Protein AF-D8SUS9-F1 (afdb_monomer)

Mean predicted aligned error: 13.36 Å

InterPro domains:
  IPR026960 Reverse transcriptase zinc-binding domain [PF13966] (367-435)

Secondary structure (DSSP, 8-state):
-HHHHHHHHHT--S--SS---SS-HHHHSS-GGGTS--PPPHHHHHHHHHHHHHHHHHSS---HHHHHHHHHHTT-EEPPPTTT--PPPP-GGGGG-SS-EE-S-TTSHHHHHHHHHHHHHTTEEEPPP-SHHHHHTSBSTT-TTSEETTEETT-SS-HHHHHHHHHHHHTT--BHHHHHHH--TT-HHHHHHHHHHHH-----HHHHHHHHHHHHHHHHHHHTT---------SEEEETTEEEEESSTT--SEEEEEE-GGGEEEE----TTPPPPP-TT-EEEEEEEEETTEEEESPPP-TT--TTEEEEEEEETTT-SS-GGGEEE-SSS-EEGGG--HHHHHHHHS-----HHHHHHHHTT--HHHHHHHHHHHHHSSS-HHHHHHHHHHHHT-S--TTTTT-S--B-TTTSSB--HHIIIIISHHHHHHHHHHHHHHHTT-SS--EEEHHHHHH-GGGTT----S--EEEEEETTEEEEEEE-S----B-TTS-HHHHHHHHHHHHHHHHHHHHHHHHH-----HHHHHHHHHHHHHHHHHHHHHHHHTT--TTHHHHHHHHHHHHHHHHHHHHHHHHGGGGS-S-------TTSSSSS---

Radius of gyration: 35.27 Å; Cα contacts (8 Å, |Δi|>4): 831; chains: 1; bounding box: 76×63×100 Å

Solvent-accessible surface area (backbone atoms only — not comparable to full-atom values): 35026 Å² total; per-residue (Å²): 108,76,63,57,51,58,27,55,79,74,71,71,48,98,77,80,94,82,78,78,71,72,63,58,66,79,33,41,40,26,47,45,85,49,56,21,74,50,43,82,51,64,67,46,47,50,52,17,52,56,48,46,50,60,54,54,47,73,40,78,61,81,53,66,70,36,56,53,50,49,62,60,56,33,57,30,35,60,52,69,52,81,86,65,79,54,76,68,68,77,39,69,35,49,82,74,42,88,64,65,72,41,57,94,56,56,89,41,72,68,25,51,50,47,54,52,46,57,62,54,54,72,43,44,43,76,60,77,63,61,39,68,74,53,44,35,64,35,54,42,64,54,21,84,71,28,34,35,96,91,23,24,39,57,62,57,86,43,56,54,42,29,47,48,48,44,58,44,41,63,64,64,59,52,29,34,46,59,46,59,73,58,54,54,77,93,38,55,68,63,30,41,52,48,36,34,72,77,55,69,40,88,67,57,67,72,43,47,48,55,34,40,54,41,47,50,48,11,50,54,71,41,65,80,69,53,58,91,51,78,76,82,69,73,46,32,31,39,39,99,77,30,36,38,38,38,82,46,96,84,49,82,53,65,48,50,23,39,63,45,81,66,25,29,41,40,80,49,86,72,62,98,81,66,77,80,79,78,66,82,84,48,42,49,41,50,37,37,33,54,56,99,80,43,30,44,73,63,64,85,87,53,93,93,64,65,74,54,31,26,39,42,88,73,44,46,58,88,70,46,70,65,67,64,89,38,34,30,40,68,62,101,57,87,38,53,56,62,50,66,38,56,72,54,36,31,61,68,72,49,78,94,69,77,27,68,39,46,52,44,38,50,76,52,70,44,52,71,75,51,48,48,50,44,36,45,42,59,75,70,46,81,63,53,72,67,48,32,54,49,49,57,29,54,60,56,72,39,50,88,22,39,53,74,66,66,46,90,70,31,57,28,98,86,75,60,50,70,23,36,60,63,30,58,58,49,69,33,69,71,28,36,51,28,50,44,58,55,51,48,67,57,39,81,77,30,96,44,73,36,28,50,34,64,63,32,53,66,60,27,74,90,55,32,86,60,65,99,61,87,80,46,64,27,41,35,55,51,101,87,57,80,66,46,75,44,79,47,92,70,68,69,52,32,55,67,80,56,59,68,71,54,54,56,49,47,34,51,42,44,44,50,44,44,50,48,44,54,48,35,31,74,78,66,71,42,83,69,56,45,69,65,45,39,54,51,35,51,56,48,48,37,50,43,32,49,56,47,25,58,52,30,61,74,59,76,43,99,67,21,65,66,51,22,52,56,36,42,53,52,24,51,53,49,47,55,53,57,54,52,58,59,60,58,56,77,77,61,72,99,75,86,92,79,87,85,85,82,85,76,88,80,88,80,80,94,124

Organism: Selaginella moellendorffii (NCBI:txid88036)

Foldseek 3Di:
DVQVCCCPVPPVHDDDDADDDLFDPLQQCDDLLQLHVNDPDPVLLVLLVLLVLVLVLQDFDDPPVSVVLLVQVLQKFADDDPLQRDTADRFSCNLLFPGHIDHPDLVDSSNVNSVSSVLQSVQKDFADDQAPVSQQLAFQASHQLQDFPNGGQLGPPDNLRVVVVRLCRVQPRTGNNSCVVLQDQPPLVSSQVSCCVPRVGHRDSVSSNVNSVSRVVRVVSNVVPHDNPPDPPQQWWDDPQKIKGQQDPVSPDIWIFHQDPRQWTHGDPDDPDDDDPDCVPIFHFKKWADDPQFIDISDDDDPPRRPRIGTRVPDTPSRDSDDQQRMFGNDPDTHGSRRRDSVVSSVSSDDPDRRLLVVLCVVLVNDPVLSSVQSCCLVVNLDDPVLSVVLSSLSSQSPDQCVNSVPPDQAQPQPGDGTGLCCLCPVPPQNPLLVQVQVVLVVVPAPDKFKDWPCCLNRNLSSQPDDQDQFTFMWIDDPPDRIDGDRDRDRGGDPPPDPSSLSSLLSSLSSVLSVVQSVCCVPVVDHDHSVRSNVSSLVVSLVSLVVVLVVLVVPPDPCSVVVSVVSVVSNVVSVVSVVVVVVVVVVDDDDDDDDDPPPPDPPPDPD

Structure (mmCIF, N/CA/C/O backbone):
data_AF-D8SUS9-F1
#
_entry.id   AF-D8SUS9-F1
#
loop_
_atom_site.group_PDB
_atom_site.id
_atom_site.type_symbol
_atom_site.label_atom_id
_atom_site.label_alt_id
_atom_site.label_comp_id
_atom_site.label_asym_id
_atom_site.label_entity_id
_atom_site.label_seq_id
_atom_site.pdbx_PDB_ins_code
_atom_site.Cartn_x
_atom_site.Cartn_y
_atom_site.Cartn_z
_atom_site.occupancy
_atom_site.B_iso_or_equiv
_atom_site.auth_seq_id
_atom_site.auth_comp_id
_atom_site.auth_asym_id
_atom_site.auth_atom_id
_atom_site.pdbx_PDB_model_num
ATOM 1 N N . MET A 1 1 ? -21.198 3.257 -7.161 1.00 40.84 1 MET A N 1
ATOM 2 C CA . MET A 1 1 ? -20.565 2.335 -6.184 1.00 40.84 1 MET A CA 1
ATOM 3 C C . MET A 1 1 ? -20.858 2.708 -4.723 1.00 40.84 1 MET A C 1
ATOM 5 O O . MET A 1 1 ? -21.383 1.869 -4.008 1.00 40.84 1 MET A O 1
ATOM 9 N N . ASN A 1 2 ? -20.642 3.958 -4.281 1.00 49.94 2 ASN A N 1
ATOM 10 C CA . ASN A 1 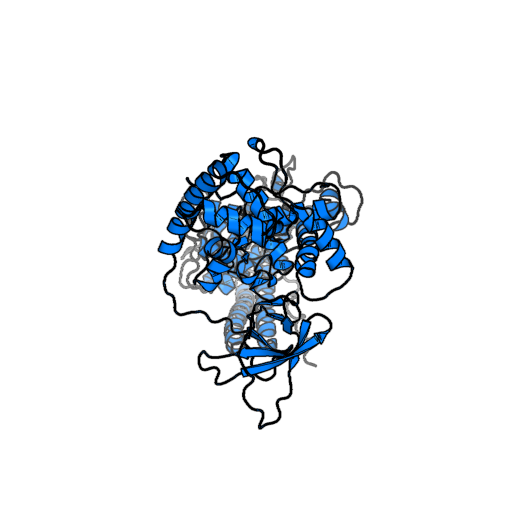2 ? -20.874 4.377 -2.880 1.00 49.94 2 ASN A CA 1
ATOM 11 C C . ASN A 1 2 ? -22.318 4.221 -2.354 1.00 49.94 2 ASN A C 1
ATOM 13 O O . ASN A 1 2 ? -22.502 3.887 -1.184 1.00 49.94 2 ASN A O 1
ATOM 17 N N . LYS A 1 3 ? -23.342 4.429 -3.198 1.00 43.16 3 LYS A N 1
ATOM 18 C CA . LYS A 1 3 ? -24.752 4.219 -2.816 1.00 43.16 3 LYS A CA 1
ATOM 19 C C . LYS A 1 3 ? -25.026 2.730 -2.570 1.00 43.16 3 LYS A C 1
ATOM 21 O O . LYS A 1 3 ? -25.384 2.365 -1.463 1.00 43.16 3 LYS A O 1
ATOM 26 N N . LEU A 1 4 ? -24.689 1.874 -3.539 1.00 42.44 4 LEU A N 1
ATOM 27 C CA . LEU A 1 4 ? -24.819 0.412 -3.451 1.00 42.44 4 LEU A CA 1
ATOM 28 C C . LEU A 1 4 ? -24.069 -0.209 -2.258 1.00 42.44 4 LEU A C 1
ATOM 30 O O . LEU A 1 4 ? -24.605 -1.098 -1.613 1.00 42.44 4 LEU A O 1
ATOM 34 N N . ILE A 1 5 ? -22.873 0.277 -1.905 1.00 50.22 5 ILE A N 1
ATOM 35 C CA . ILE A 1 5 ? -22.135 -0.215 -0.724 1.00 50.22 5 ILE A CA 1
ATOM 36 C C . ILE A 1 5 ? -22.882 0.116 0.582 1.00 50.22 5 ILE A C 1
ATOM 38 O O . ILE A 1 5 ? -22.958 -0.727 1.476 1.00 50.22 5 ILE A O 1
ATOM 42 N N . ARG A 1 6 ? -23.479 1.313 0.694 1.00 47.28 6 ARG A N 1
ATOM 43 C CA . ARG A 1 6 ? -24.324 1.691 1.845 1.00 47.28 6 ARG A CA 1
ATOM 44 C C . ARG A 1 6 ? -25.618 0.873 1.901 1.00 47.28 6 ARG A C 1
ATOM 46 O O . ARG A 1 6 ? -26.014 0.439 2.976 1.00 47.28 6 ARG A O 1
ATOM 53 N N . THR A 1 7 ? -26.231 0.659 0.744 1.00 40.94 7 THR A N 1
ATOM 54 C CA . THR A 1 7 ? -27.473 -0.093 0.515 1.00 40.94 7 THR A CA 1
ATOM 55 C C . THR A 1 7 ? -27.321 -1.583 0.859 1.00 40.94 7 THR A C 1
ATOM 57 O O . THR A 1 7 ? -28.128 -2.135 1.605 1.00 40.94 7 THR A O 1
ATOM 60 N N . TYR A 1 8 ? -26.263 -2.234 0.367 1.00 38.28 8 TYR A N 1
ATOM 61 C CA . TYR A 1 8 ? -26.142 -3.695 0.383 1.00 38.28 8 TYR A CA 1
ATOM 62 C C . TYR A 1 8 ? -25.445 -4.236 1.636 1.00 38.28 8 TYR A C 1
ATOM 64 O O . TYR A 1 8 ? -25.906 -5.209 2.218 1.00 38.28 8 TYR A O 1
ATOM 72 N N . VAL A 1 9 ? -24.361 -3.595 2.097 1.00 43.59 9 VAL A N 1
ATOM 73 C CA . VAL A 1 9 ? -23.541 -4.144 3.199 1.00 43.59 9 VAL A CA 1
ATOM 74 C C . VAL A 1 9 ? -24.195 -3.943 4.569 1.00 43.59 9 VAL A C 1
ATOM 76 O O . VAL A 1 9 ? -23.934 -4.713 5.487 1.00 43.59 9 VAL A O 1
ATOM 79 N N . TRP A 1 10 ? -25.044 -2.921 4.722 1.00 49.22 10 TRP A N 1
ATOM 80 C CA . TRP A 1 10 ? -25.545 -2.523 6.041 1.00 49.22 10 TRP A CA 1
ATOM 81 C C . TRP A 1 10 ? -27.036 -2.785 6.282 1.00 49.22 10 TRP A C 1
ATOM 83 O O . TRP A 1 10 ? -27.415 -2.846 7.450 1.00 49.22 10 TRP A O 1
ATOM 93 N N . LYS A 1 11 ? -27.881 -2.925 5.245 1.00 42.00 11 LYS A N 1
ATOM 94 C CA . LYS A 1 11 ? -29.342 -3.098 5.429 1.00 42.00 11 LYS A CA 1
ATOM 95 C C . LYS A 1 11 ? -30.084 -3.971 4.403 1.00 42.00 11 LYS A C 1
ATOM 97 O O . LYS A 1 11 ? -31.235 -4.294 4.664 1.00 42.00 11 LYS A O 1
ATOM 102 N N . GLY A 1 12 ? -29.482 -4.351 3.271 1.00 37.34 12 GLY A N 1
ATOM 103 C CA . GLY A 1 12 ? -30.125 -5.250 2.299 1.00 37.34 12 GLY A CA 1
ATOM 104 C C . GLY A 1 12 ? -31.371 -4.685 1.592 1.00 37.34 12 GLY A C 1
ATOM 105 O O . GLY A 1 12 ? -32.256 -5.454 1.243 1.00 37.34 12 GLY A O 1
ATOM 106 N N . GLN A 1 13 ? -31.477 -3.365 1.379 1.00 40.34 13 GLN A N 1
ATOM 107 C CA . GLN A 1 13 ? -32.640 -2.736 0.717 1.00 40.34 13 GLN A CA 1
ATOM 108 C C . GLN A 1 13 ? -32.230 -1.666 -0.298 1.00 40.34 13 GLN A C 1
ATOM 110 O O . GLN A 1 13 ? -31.348 -0.869 0.005 1.00 40.34 13 GLN A O 1
ATOM 115 N N . ALA A 1 14 ? -32.904 -1.614 -1.459 1.00 42.34 14 ALA A N 1
ATOM 116 C CA . ALA A 1 14 ? -32.499 -0.899 -2.682 1.00 42.34 14 ALA A CA 1
ATOM 117 C C . ALA A 1 14 ? -32.444 0.647 -2.606 1.00 42.34 14 ALA A C 1
ATOM 119 O O . ALA A 1 14 ? -31.658 1.266 -3.328 1.00 42.34 14 ALA A O 1
ATOM 120 N N . THR A 1 15 ? -33.190 1.299 -1.711 1.00 43.69 15 THR A N 1
ATOM 121 C CA . THR A 1 15 ? -33.212 2.769 -1.582 1.00 43.69 15 THR A CA 1
ATOM 122 C C . THR A 1 15 ? -33.258 3.208 -0.123 1.00 43.69 15 THR A C 1
ATOM 124 O O . THR A 1 15 ? -34.100 2.752 0.640 1.00 43.69 15 THR A O 1
ATOM 127 N N . VAL A 1 16 ? -32.370 4.132 0.264 1.00 47.91 16 VAL A N 1
ATOM 128 C CA . VAL A 1 16 ? -32.343 4.739 1.604 1.00 47.91 16 VAL A CA 1
ATOM 129 C C . VAL A 1 16 ? -32.309 6.256 1.446 1.00 47.91 16 VAL A C 1
ATOM 131 O O . VAL A 1 16 ? -31.359 6.786 0.870 1.00 47.91 16 VAL A O 1
ATOM 134 N N . SER A 1 17 ? -33.325 6.951 1.960 1.00 45.03 17 SER A N 1
ATOM 135 C CA . SER A 1 17 ? -33.430 8.416 1.887 1.00 45.03 17 SER A CA 1
ATOM 136 C C . SER A 1 17 ? -32.969 9.144 3.155 1.00 45.03 17 SER A C 1
ATOM 138 O O . SER A 1 17 ? -32.798 10.355 3.102 1.00 45.03 17 SER A O 1
ATOM 140 N N . ARG A 1 18 ? -32.740 8.462 4.293 1.00 44.44 18 ARG A N 1
ATOM 141 C CA . ARG A 1 18 ? -32.482 9.148 5.587 1.00 44.44 18 ARG A CA 1
ATOM 142 C C . ARG A 1 18 ? -31.502 8.455 6.552 1.00 44.44 18 ARG A C 1
ATOM 144 O O . ARG A 1 18 ? -31.424 8.805 7.722 1.00 44.44 18 ARG A O 1
ATOM 151 N N . GLY A 1 19 ? -30.723 7.476 6.089 1.00 47.69 19 GLY A N 1
ATOM 152 C CA . GLY A 1 19 ? -29.715 6.785 6.907 1.00 47.69 19 GLY A CA 1
ATOM 153 C C . GLY A 1 19 ? -28.302 7.311 6.655 1.00 47.69 19 GLY A C 1
ATOM 154 O O . GLY A 1 19 ? -27.615 6.813 5.763 1.00 47.69 19 GLY A O 1
ATOM 155 N N . GLY A 1 20 ? -27.851 8.304 7.423 1.00 56.09 20 GLY A N 1
ATOM 156 C CA . GLY A 1 20 ? -26.461 8.766 7.384 1.00 56.09 20 GLY A CA 1
ATOM 157 C C . GLY A 1 20 ? -25.499 7.699 7.921 1.00 56.09 20 GLY A C 1
ATOM 158 O O . GLY A 1 20 ? -25.73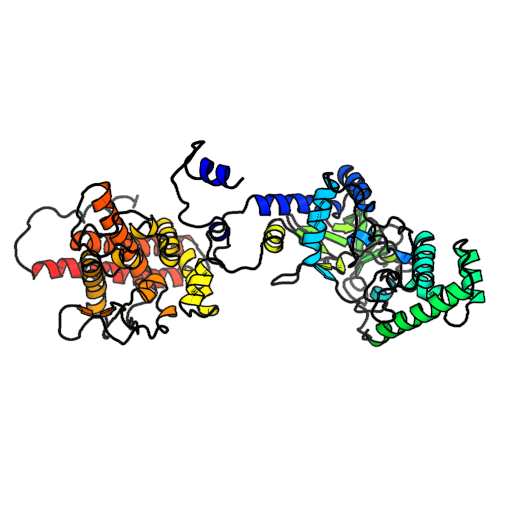7 7.099 8.969 1.00 56.09 20 GLY A O 1
ATOM 159 N N . ALA A 1 21 ? -24.394 7.440 7.218 1.00 62.12 21 ALA A N 1
ATOM 160 C CA . ALA A 1 21 ? -23.326 6.606 7.766 1.00 62.12 21 ALA A CA 1
ATOM 161 C C . ALA A 1 21 ? -22.665 7.346 8.942 1.00 62.12 21 ALA A C 1
ATOM 163 O O . ALA A 1 21 ? -22.224 8.479 8.764 1.00 62.12 21 ALA A O 1
ATOM 164 N N . LYS A 1 22 ? -22.552 6.701 10.115 1.00 72.06 22 LYS A N 1
ATOM 165 C CA . LYS A 1 22 ? -21.930 7.306 11.314 1.00 72.06 22 LYS A CA 1
ATOM 166 C C . LYS A 1 22 ? -20.508 7.803 11.049 1.00 72.06 22 LYS A C 1
ATOM 168 O O . LYS A 1 22 ? -20.070 8.789 11.625 1.00 72.06 22 LYS A O 1
ATOM 173 N N . VAL A 1 23 ? -19.783 7.102 10.181 1.00 77.44 23 VAL A N 1
ATOM 174 C CA . VAL A 1 23 ? -18.399 7.406 9.824 1.00 77.44 23 VAL A CA 1
ATOM 175 C C . VAL A 1 23 ? -18.234 7.295 8.308 1.00 77.44 23 VAL A C 1
ATOM 177 O O . VAL A 1 23 ? -18.836 6.432 7.666 1.00 77.44 23 VAL A O 1
ATOM 180 N N . GLY A 1 24 ? -17.416 8.175 7.729 1.00 78.94 24 GLY A N 1
ATOM 181 C CA . GLY A 1 24 ? -17.081 8.141 6.307 1.00 78.94 24 GLY A CA 1
ATOM 182 C C . GLY A 1 24 ? -16.320 6.872 5.912 1.00 78.94 24 GLY A C 1
ATOM 183 O O . GLY A 1 24 ? -15.490 6.362 6.668 1.00 78.94 24 GLY A O 1
ATOM 184 N N . TRP A 1 25 ? -16.567 6.387 4.692 1.00 80.94 25 TRP A N 1
ATOM 185 C CA . TRP A 1 25 ? -15.945 5.172 4.150 1.00 80.94 25 TRP A CA 1
ATOM 186 C C . TRP A 1 25 ? -14.408 5.221 4.195 1.00 80.94 25 TRP A C 1
ATOM 188 O O . TRP A 1 25 ? -13.771 4.260 4.619 1.00 80.94 25 TRP A O 1
ATOM 198 N N . SER A 1 26 ? -13.824 6.389 3.911 1.00 79.06 26 SER A N 1
ATOM 199 C CA . SER A 1 26 ? -12.378 6.647 3.979 1.00 79.06 26 SER A CA 1
ATOM 200 C C . SER A 1 26 ? -11.757 6.468 5.368 1.00 79.06 26 SER A C 1
ATOM 202 O O . SER A 1 26 ? -10.549 6.289 5.468 1.00 79.06 26 SER A O 1
ATOM 204 N N . SER A 1 27 ? -12.544 6.529 6.447 1.00 82.62 27 SER A N 1
ATOM 205 C CA . SER A 1 27 ? -12.062 6.247 7.808 1.00 82.62 27 SER A CA 1
ATOM 206 C C . SER A 1 27 ? -12.236 4.772 8.169 1.00 82.62 27 SER A C 1
ATOM 208 O O . SER A 1 27 ? -11.402 4.200 8.863 1.00 82.62 27 SER A O 1
ATOM 210 N N . VAL A 1 28 ? -13.276 4.118 7.649 1.00 85.81 28 VAL A N 1
ATOM 211 C CA . VAL A 1 28 ? -13.540 2.688 7.869 1.00 85.81 28 VAL A CA 1
ATOM 212 C C . VAL A 1 28 ? -12.475 1.812 7.199 1.00 85.81 28 VAL A C 1
ATOM 214 O O . VAL A 1 28 ? -12.010 0.833 7.795 1.00 85.81 28 VAL A O 1
ATOM 217 N N . THR A 1 29 ? -12.046 2.180 5.990 1.00 87.38 29 THR A N 1
ATOM 218 C CA . THR A 1 29 ? -11.088 1.398 5.193 1.00 87.38 29 THR A CA 1
ATOM 219 C C . THR A 1 29 ? -9.626 1.565 5.619 1.00 87.38 29 THR A C 1
ATOM 221 O O . THR A 1 29 ? -8.738 0.826 5.170 1.00 87.38 29 THR A O 1
ATOM 224 N N . ARG A 1 30 ? -9.348 2.513 6.521 1.00 87.56 30 ARG A N 1
ATOM 225 C CA . ARG A 1 30 ? -8.023 2.737 7.117 1.00 87.56 30 ARG A CA 1
ATOM 226 C C . ARG A 1 30 ? -7.564 1.526 7.906 1.00 87.56 30 ARG A C 1
ATOM 228 O O . ARG A 1 30 ? -8.373 0.817 8.506 1.00 87.56 30 ARG A O 1
ATOM 235 N N . ALA A 1 31 ? -6.253 1.308 7.949 1.00 88.00 31 ALA A N 1
ATOM 236 C CA . ALA A 1 31 ? -5.703 0.287 8.826 1.00 88.00 31 ALA A CA 1
ATOM 237 C C . ALA A 1 31 ? -5.994 0.634 10.295 1.00 88.00 31 ALA A C 1
ATOM 239 O O . ALA A 1 31 ? -6.115 1.800 10.670 1.00 88.00 31 ALA A O 1
ATOM 240 N N . LYS A 1 32 ? -6.034 -0.382 11.159 1.00 90.81 32 LYS A N 1
ATOM 241 C CA . LYS A 1 32 ? -6.224 -0.198 12.608 1.00 90.81 32 LYS A CA 1
ATOM 242 C C . LYS A 1 32 ? -5.164 0.711 13.244 1.00 90.81 32 LYS A C 1
ATOM 244 O O . LYS A 1 32 ? -5.486 1.526 14.098 1.00 90.81 32 LYS A O 1
ATOM 249 N N . GLN A 1 33 ? -3.924 0.624 12.758 1.00 88.56 33 GLN A N 1
ATOM 250 C CA . GLN A 1 33 ? -2.791 1.476 13.162 1.00 88.56 33 GLN A CA 1
ATOM 251 C C . GLN A 1 33 ? -2.902 2.933 12.676 1.00 88.56 33 GLN A C 1
ATOM 253 O O . GLN A 1 33 ? -2.145 3.791 13.110 1.00 88.56 33 GLN A O 1
ATOM 258 N N . GLU A 1 34 ? -3.832 3.208 11.763 1.00 87.88 34 GLU A N 1
ATOM 259 C CA . GLU A 1 34 ? -4.126 4.542 11.229 1.00 87.88 34 GLU A CA 1
ATOM 260 C C . GLU A 1 34 ? -5.500 5.040 11.705 1.00 87.88 34 GLU A C 1
ATOM 262 O O . GLU A 1 34 ? -6.010 6.032 11.193 1.00 87.88 34 GLU A O 1
ATOM 267 N N . GLY A 1 35 ? -6.142 4.341 12.648 1.00 88.94 35 GLY A N 1
ATOM 268 C CA . GLY A 1 35 ? -7.427 4.741 13.218 1.00 88.94 35 GLY A CA 1
ATOM 269 C C . GLY A 1 35 ? -8.679 4.254 12.490 1.00 88.94 35 GLY A C 1
ATOM 270 O O . GLY A 1 35 ? -9.760 4.759 12.779 1.00 88.94 35 GLY A O 1
ATOM 271 N N . GLY A 1 36 ? -8.577 3.277 11.583 1.00 90.38 36 GLY A N 1
ATOM 272 C CA . GLY A 1 36 ? -9.743 2.634 10.956 1.00 90.38 36 GLY A CA 1
ATOM 273 C C . GLY A 1 36 ? -10.050 1.228 11.438 1.00 90.38 36 GLY A C 1
ATOM 274 O O . GLY A 1 36 ? -9.443 0.721 12.375 1.00 90.38 36 GLY A O 1
ATOM 275 N N . ILE A 1 37 ? -10.973 0.564 10.741 1.00 88.94 37 ILE A N 1
ATOM 276 C CA . ILE A 1 37 ? -11.427 -0.803 11.058 1.00 88.94 37 ILE A CA 1
ATOM 277 C C . ILE A 1 37 ? -10.683 -1.855 10.223 1.00 88.94 37 ILE A C 1
ATOM 279 O O . ILE A 1 37 ? -10.716 -3.043 10.548 1.00 88.94 37 ILE A O 1
ATOM 283 N N . ASN A 1 38 ? -9.928 -1.420 9.209 1.00 88.50 38 ASN A N 1
ATOM 284 C CA . ASN A 1 38 ? -9.211 -2.258 8.251 1.00 88.50 38 ASN A CA 1
ATOM 285 C C . ASN A 1 38 ? -10.149 -3.049 7.324 1.00 88.50 38 ASN A C 1
ATOM 287 O O . ASN A 1 38 ? -9.845 -4.183 6.952 1.00 88.50 38 ASN A O 1
ATOM 291 N N . ILE A 1 39 ? -11.283 -2.446 6.949 1.00 88.94 39 ILE A N 1
ATOM 292 C CA . ILE A 1 39 ? -12.116 -2.959 5.853 1.00 88.94 39 ILE A CA 1
ATOM 293 C C . ILE A 1 39 ? -11.405 -2.671 4.529 1.00 88.94 39 ILE A C 1
ATOM 295 O O . ILE A 1 39 ? -10.817 -1.609 4.337 1.00 88.94 39 ILE A O 1
ATOM 299 N N . ILE A 1 40 ? -11.415 -3.636 3.617 1.00 88.19 40 ILE A N 1
ATOM 300 C CA . ILE A 1 40 ? -10.786 -3.462 2.311 1.00 88.19 40 ILE A CA 1
ATOM 301 C C . ILE A 1 40 ? -11.658 -2.529 1.468 1.00 88.19 40 ILE A C 1
ATOM 303 O O . ILE A 1 40 ? -12.836 -2.805 1.255 1.00 88.19 40 ILE A O 1
ATOM 307 N N . ASP A 1 41 ? -11.066 -1.440 0.980 1.00 88.69 41 ASP A N 1
ATOM 308 C CA . ASP A 1 41 ? -11.699 -0.615 -0.040 1.00 88.69 41 ASP A CA 1
ATOM 309 C C . ASP A 1 41 ? -11.756 -1.395 -1.362 1.00 88.69 41 ASP A C 1
ATOM 311 O O . ASP A 1 41 ? -10.738 -1.911 -1.834 1.00 88.69 41 ASP A O 1
ATOM 315 N N . ILE A 1 42 ? -12.955 -1.521 -1.933 1.00 88.62 42 ILE A N 1
ATOM 316 C CA . ILE A 1 42 ? -13.185 -2.342 -3.126 1.00 88.62 42 ILE A CA 1
ATOM 317 C C . ILE A 1 42 ? -12.508 -1.719 -4.350 1.00 88.62 42 ILE A C 1
ATOM 319 O O . ILE A 1 42 ? -11.942 -2.448 -5.159 1.00 88.62 42 ILE A O 1
ATOM 323 N N . GLU A 1 43 ? -12.511 -0.392 -4.482 1.00 88.62 43 GLU A N 1
ATOM 324 C CA . GLU A 1 43 ? -11.890 0.284 -5.620 1.00 88.62 43 GLU A CA 1
ATOM 325 C C . GLU A 1 43 ? -10.365 0.133 -5.572 1.00 88.62 43 GLU A C 1
ATOM 327 O O . GLU A 1 43 ? -9.749 -0.270 -6.563 1.00 88.62 43 GLU A O 1
ATOM 332 N N . GLU A 1 44 ? -9.752 0.366 -4.407 1.00 91.06 44 GLU A N 1
ATOM 333 C CA . GLU A 1 44 ? -8.317 0.135 -4.204 1.00 91.06 44 GLU A CA 1
ATOM 334 C C . GLU A 1 44 ? -7.951 -1.336 -4.443 1.00 91.06 44 GLU A C 1
ATOM 336 O O . GLU A 1 44 ? -6.917 -1.633 -5.044 1.00 91.06 44 GLU A O 1
ATOM 341 N N . GLN A 1 45 ? -8.795 -2.271 -3.995 1.00 92.31 45 GLN A N 1
ATOM 342 C CA . GLN A 1 45 ? -8.606 -3.703 -4.217 1.00 92.31 45 GLN A CA 1
ATOM 343 C C . GLN A 1 45 ? -8.669 -4.059 -5.703 1.00 92.31 45 GLN A C 1
ATOM 345 O O . GLN A 1 45 ? -7.798 -4.783 -6.184 1.00 92.31 45 GLN A O 1
ATOM 350 N N . CYS A 1 46 ? -9.662 -3.552 -6.434 1.00 92.12 46 CYS A N 1
ATOM 351 C CA . CYS A 1 46 ? -9.800 -3.769 -7.870 1.00 92.12 46 CYS A CA 1
ATOM 352 C C . CYS A 1 46 ? -8.601 -3.201 -8.631 1.00 92.12 46 CYS A C 1
ATOM 354 O O . CYS A 1 46 ? -8.018 -3.912 -9.444 1.00 92.12 46 CYS A O 1
ATOM 356 N N . LYS A 1 47 ? -8.169 -1.970 -8.326 1.00 93.06 47 LYS A N 1
ATOM 357 C CA . LYS A 1 47 ? -6.959 -1.378 -8.916 1.00 93.06 47 LYS A CA 1
ATOM 358 C C . LYS A 1 47 ? -5.718 -2.221 -8.599 1.00 93.06 47 LYS A C 1
ATOM 360 O O . LYS A 1 47 ? -4.990 -2.601 -9.508 1.00 93.06 47 LYS A O 1
ATOM 365 N N . ALA A 1 48 ? -5.506 -2.619 -7.345 1.00 93.88 48 ALA A N 1
ATOM 366 C CA . ALA A 1 48 ? -4.362 -3.455 -6.972 1.00 93.88 48 ALA A CA 1
ATOM 367 C C . ALA A 1 48 ? -4.371 -4.838 -7.660 1.00 93.88 48 ALA A C 1
ATOM 369 O O . ALA A 1 48 ? -3.321 -5.367 -8.024 1.00 93.88 48 ALA A O 1
ATOM 370 N N . LEU A 1 49 ? -5.548 -5.438 -7.864 1.00 93.25 49 LEU A N 1
ATOM 371 C CA . LEU A 1 49 ? -5.695 -6.691 -8.612 1.00 93.25 49 LEU A CA 1
ATOM 372 C C . LEU A 1 49 ? -5.464 -6.505 -10.115 1.00 93.25 49 LEU A C 1
ATOM 374 O O . LEU A 1 49 ? -4.793 -7.335 -10.723 1.00 93.25 49 LEU A O 1
ATOM 378 N N . LEU A 1 50 ? -5.963 -5.417 -10.704 1.00 92.50 50 LEU A N 1
ATOM 379 C CA . LEU A 1 50 ? -5.700 -5.071 -12.101 1.00 92.50 50 LEU A CA 1
ATOM 380 C C . LEU A 1 50 ? -4.203 -4.873 -12.333 1.00 92.50 50 LEU A C 1
ATOM 382 O O . LEU A 1 50 ? -3.646 -5.444 -13.265 1.00 92.50 50 LEU A O 1
ATOM 386 N N . PHE A 1 51 ? -3.519 -4.150 -11.446 1.00 93.19 51 PHE A N 1
ATOM 387 C CA . PHE A 1 51 ? -2.073 -3.997 -11.551 1.00 93.19 51 PHE A CA 1
ATOM 388 C C . PHE A 1 51 ? -1.318 -5.313 -11.347 1.00 93.19 51 PHE A C 1
ATOM 390 O O . PHE A 1 51 ? -0.292 -5.544 -11.984 1.00 93.19 51 PHE A O 1
ATOM 397 N N . LYS A 1 52 ? -1.844 -6.238 -10.535 1.00 92.06 52 LYS A N 1
ATOM 398 C CA . LYS A 1 52 ? -1.268 -7.584 -10.414 1.00 92.06 52 LYS A CA 1
ATOM 399 C C . LYS A 1 52 ? -1.194 -8.310 -11.765 1.00 92.06 52 LYS A C 1
ATOM 401 O O . LYS A 1 52 ? -0.327 -9.161 -11.930 1.00 92.06 52 LYS A O 1
ATOM 406 N N . ILE A 1 53 ? -2.045 -7.971 -12.739 1.00 91.50 53 ILE A N 1
ATOM 407 C CA . ILE A 1 53 ? -1.940 -8.480 -14.116 1.00 91.50 53 ILE A CA 1
ATOM 408 C C . ILE A 1 53 ? -0.680 -7.929 -14.799 1.00 91.50 53 ILE A C 1
ATOM 410 O O . ILE A 1 53 ? 0.066 -8.710 -15.383 1.00 91.50 53 ILE A O 1
ATOM 414 N N . PHE A 1 54 ? -0.393 -6.627 -14.670 1.00 91.31 54 PHE A N 1
ATOM 415 C CA . PHE A 1 54 ? 0.845 -6.011 -15.178 1.00 91.31 54 PHE A CA 1
ATOM 416 C C . PHE A 1 54 ? 2.096 -6.605 -14.513 1.00 91.31 54 PHE A C 1
ATOM 418 O O . PHE A 1 54 ? 3.069 -6.937 -15.187 1.00 91.31 54 PHE A O 1
ATOM 425 N N . HIS A 1 55 ? 2.067 -6.806 -13.193 1.00 90.38 55 HIS A N 1
ATOM 426 C CA . HIS A 1 55 ? 3.156 -7.478 -12.475 1.00 90.38 55 HIS A CA 1
ATOM 427 C C . HIS A 1 55 ? 3.350 -8.918 -12.971 1.00 90.38 55 HIS A C 1
ATOM 429 O O . HIS A 1 55 ? 4.446 -9.287 -13.387 1.00 90.38 55 HIS A O 1
ATOM 435 N N . ARG A 1 56 ? 2.277 -9.717 -13.047 1.00 90.00 56 ARG A N 1
ATOM 436 C CA . ARG A 1 56 ? 2.333 -11.106 -13.538 1.00 90.00 56 ARG A CA 1
ATOM 437 C C . ARG A 1 56 ? 2.751 -11.216 -14.997 1.00 90.00 56 ARG A C 1
ATOM 439 O O . ARG A 1 56 ? 3.355 -12.218 -15.366 1.00 90.00 56 ARG A O 1
ATOM 446 N N . MET A 1 57 ? 2.440 -10.218 -15.817 1.00 90.81 57 MET A N 1
ATOM 447 C CA . MET A 1 57 ? 2.935 -10.133 -17.185 1.00 90.81 57 MET A CA 1
ATOM 448 C C . MET A 1 57 ? 4.464 -10.074 -17.213 1.00 90.81 57 MET A C 1
ATOM 450 O O . MET A 1 57 ? 5.063 -10.662 -18.104 1.00 90.81 57 MET A O 1
ATOM 454 N N . ASN A 1 58 ? 5.103 -9.421 -16.242 1.00 88.88 58 ASN A N 1
ATOM 455 C CA . ASN A 1 58 ? 6.561 -9.365 -16.134 1.00 88.88 58 ASN A CA 1
ATOM 456 C C . ASN A 1 58 ? 7.174 -10.597 -15.450 1.00 88.88 58 ASN A C 1
ATOM 458 O O . ASN A 1 58 ? 8.357 -10.851 -15.630 1.00 88.88 58 ASN A O 1
ATOM 462 N N . MET A 1 59 ? 6.384 -11.395 -14.725 1.00 88.50 59 MET A N 1
ATOM 463 C CA . MET A 1 59 ? 6.850 -12.647 -14.117 1.00 88.50 59 MET A CA 1
ATOM 464 C C . MET A 1 59 ? 7.204 -13.719 -15.171 1.00 88.50 59 MET A C 1
ATOM 466 O O . MET A 1 59 ? 6.561 -13.749 -16.232 1.00 88.50 59 MET A O 1
ATOM 470 N N . PRO A 1 60 ? 8.120 -14.661 -14.854 1.00 85.12 60 PRO A N 1
ATOM 471 C CA . PRO A 1 60 ? 8.515 -15.768 -15.731 1.00 85.12 60 PRO A CA 1
ATOM 472 C C . PRO A 1 60 ? 7.342 -16.568 -16.313 1.00 85.12 60 PRO A C 1
ATOM 474 O O . PRO A 1 60 ? 6.276 -16.686 -15.696 1.00 85.12 60 PRO A O 1
ATOM 477 N N . GLY A 1 61 ? 7.540 -17.124 -17.508 1.00 81.94 61 GLY A N 1
ATOM 478 C CA . GLY A 1 61 ? 6.551 -17.908 -18.250 1.00 81.94 61 GLY A CA 1
ATOM 479 C C . GLY A 1 61 ? 6.077 -17.240 -19.543 1.00 81.94 61 GLY A C 1
ATOM 480 O O . GLY A 1 61 ? 5.975 -16.014 -19.627 1.00 81.94 61 GLY A O 1
ATOM 481 N N . ASN A 1 62 ? 5.738 -18.080 -20.524 1.00 82.81 62 ASN A N 1
ATOM 482 C CA . ASN A 1 62 ? 5.384 -17.686 -21.893 1.00 82.81 62 ASN A CA 1
ATOM 483 C C . ASN A 1 62 ? 3.892 -17.882 -22.194 1.00 82.81 62 ASN A C 1
ATOM 485 O O . ASN A 1 62 ? 3.510 -18.211 -23.311 1.00 82.81 62 ASN A O 1
ATOM 489 N N . GLN A 1 63 ? 3.024 -17.710 -21.191 1.00 88.38 63 GLN A N 1
ATOM 490 C CA . GLN A 1 63 ? 1.584 -17.849 -21.403 1.00 88.38 63 GLN A CA 1
ATOM 491 C C . GLN A 1 63 ? 1.098 -16.842 -22.471 1.00 88.38 63 GLN A C 1
ATOM 493 O O . GLN A 1 63 ? 1.472 -15.667 -22.381 1.00 88.38 63 GLN A O 1
ATOM 498 N N . PRO A 1 64 ? 0.221 -17.237 -23.419 1.00 91.75 64 PRO A N 1
ATOM 499 C CA . PRO A 1 64 ? -0.177 -16.386 -24.547 1.00 91.75 64 PRO A CA 1
ATOM 500 C C . PRO A 1 64 ? -0.684 -14.997 -24.142 1.00 91.75 64 PRO A C 1
ATOM 502 O O . PRO A 1 64 ? -0.312 -13.990 -24.741 1.00 91.75 64 PRO A O 1
ATOM 505 N N . TRP A 1 65 ? -1.462 -14.907 -23.058 1.00 92.19 65 TRP A N 1
ATOM 506 C CA . TRP A 1 65 ? -1.979 -13.629 -22.561 1.00 92.19 65 TRP A CA 1
ATOM 507 C C . TRP A 1 65 ? -0.871 -12.656 -22.123 1.00 92.19 65 TRP A C 1
ATOM 509 O O . TRP A 1 65 ? -1.047 -11.445 -22.250 1.00 92.19 65 TRP A O 1
ATOM 519 N N . LYS A 1 66 ? 0.277 -13.154 -21.633 1.00 91.06 66 LYS A N 1
ATOM 520 C CA . LYS A 1 66 ? 1.425 -12.307 -21.274 1.00 91.06 66 LYS A CA 1
ATOM 521 C C . LYS A 1 66 ? 2.065 -11.724 -22.522 1.00 91.06 66 LYS A C 1
ATOM 523 O O . LYS A 1 66 ? 2.322 -10.526 -22.553 1.00 91.06 66 LYS A O 1
ATOM 528 N N . LEU A 1 67 ? 2.288 -12.556 -23.541 1.00 88.69 67 LEU A N 1
ATOM 529 C CA . LEU A 1 67 ? 2.882 -12.142 -24.814 1.00 88.69 67 LEU A CA 1
ATOM 530 C C . LEU A 1 67 ? 2.004 -11.093 -25.506 1.00 88.69 67 LEU A C 1
ATOM 532 O O . LEU A 1 67 ? 2.486 -10.017 -25.861 1.00 88.69 67 LEU A O 1
ATOM 536 N N . LEU A 1 68 ? 0.696 -11.355 -25.590 1.00 90.75 68 LEU A N 1
ATOM 537 C CA . LEU A 1 68 ? -0.278 -10.421 -26.154 1.00 90.75 68 LEU A CA 1
ATOM 538 C C . LEU A 1 68 ? -0.310 -9.096 -25.386 1.00 90.75 68 LEU A C 1
ATOM 540 O O . LEU A 1 68 ? -0.274 -8.030 -26.001 1.00 90.75 68 LEU A O 1
ATOM 544 N N . LEU A 1 69 ? -0.352 -9.138 -24.049 1.00 90.50 69 LEU A N 1
ATOM 545 C CA . LEU A 1 69 ? -0.402 -7.923 -23.236 1.00 90.50 69 LEU A CA 1
ATOM 546 C C . LEU A 1 69 ? 0.889 -7.100 -23.344 1.00 90.50 69 LEU A C 1
ATOM 548 O O . LEU A 1 69 ? 0.802 -5.880 -23.491 1.00 90.50 69 LEU A O 1
ATOM 552 N N . ARG A 1 70 ? 2.064 -7.748 -23.341 1.00 88.12 70 ARG A N 1
ATOM 553 C CA . ARG A 1 70 ? 3.354 -7.080 -23.584 1.00 88.12 70 ARG A CA 1
ATOM 554 C C . ARG A 1 70 ? 3.346 -6.400 -24.944 1.00 88.12 70 ARG A C 1
ATOM 556 O O . ARG A 1 70 ? 3.601 -5.206 -25.009 1.00 88.12 70 ARG A O 1
ATOM 563 N N . HIS A 1 71 ? 2.942 -7.104 -26.001 1.00 88.69 71 HIS A N 1
ATOM 564 C CA . HIS A 1 71 ? 2.859 -6.534 -27.345 1.00 88.69 71 HIS A CA 1
ATOM 565 C C . HIS A 1 71 ? 1.922 -5.313 -27.426 1.00 88.69 71 HIS A C 1
ATOM 567 O O . HIS A 1 71 ? 2.214 -4.346 -28.129 1.00 88.69 71 HIS A O 1
ATOM 573 N N . GLN A 1 72 ? 0.813 -5.293 -26.674 1.00 89.19 72 GLN A N 1
ATOM 574 C CA . GLN A 1 72 ? -0.029 -4.091 -26.585 1.00 89.19 72 GLN A CA 1
ATOM 575 C C . GLN A 1 72 ? 0.660 -2.943 -25.839 1.00 89.19 72 GLN A C 1
ATOM 577 O O . GLN A 1 72 ? 0.497 -1.787 -26.229 1.00 89.19 72 GLN A O 1
ATOM 582 N N . LEU A 1 73 ? 1.417 -3.237 -24.781 1.00 87.50 73 LEU A N 1
ATOM 583 C CA . LEU A 1 73 ? 2.136 -2.233 -23.995 1.00 87.50 73 LEU A CA 1
ATOM 584 C C . LEU A 1 73 ? 3.422 -1.733 -24.678 1.00 87.50 73 LEU A C 1
ATOM 586 O O . LEU A 1 73 ? 3.793 -0.592 -24.437 1.00 87.50 73 LEU A O 1
ATOM 590 N N . LEU A 1 74 ? 4.019 -2.487 -25.611 1.00 85.44 74 LEU A N 1
ATOM 591 C CA . LEU A 1 74 ? 5.104 -2.021 -26.499 1.00 85.44 74 LEU A CA 1
ATOM 592 C C . LEU A 1 74 ? 4.676 -0.875 -27.430 1.00 85.44 74 LEU A C 1
ATOM 594 O O . LEU A 1 74 ? 5.511 -0.199 -28.022 1.00 85.44 74 LEU A O 1
ATOM 598 N N . LYS A 1 75 ? 3.367 -0.639 -27.576 1.00 86.12 75 LYS A N 1
ATOM 599 C CA . LYS A 1 75 ? 2.830 0.518 -28.310 1.00 86.12 75 LYS A CA 1
ATOM 600 C C . LYS A 1 75 ? 2.934 1.819 -27.511 1.00 86.12 75 LYS A C 1
ATOM 602 O O . LYS A 1 75 ? 2.584 2.871 -28.043 1.00 86.12 75 LYS A O 1
ATOM 607 N N . VAL A 1 76 ? 3.321 1.750 -26.235 1.00 87.25 76 VAL A N 1
ATOM 608 C CA . VAL A 1 76 ? 3.638 2.932 -25.433 1.00 87.25 76 VAL A CA 1
ATOM 609 C C . VAL A 1 76 ? 4.945 3.509 -25.947 1.00 87.25 76 VAL A C 1
ATOM 611 O O . VAL A 1 76 ? 5.950 2.812 -26.028 1.00 87.25 76 VAL A O 1
ATOM 614 N N . ILE A 1 77 ? 4.916 4.795 -26.262 1.00 87.06 77 ILE A N 1
ATOM 615 C CA . ILE A 1 77 ? 6.084 5.546 -26.708 1.00 87.06 77 ILE A CA 1
ATOM 616 C C . ILE A 1 77 ? 6.186 6.843 -25.899 1.00 87.06 77 ILE A C 1
ATOM 618 O O . ILE A 1 77 ? 5.163 7.316 -25.376 1.00 87.06 77 ILE A O 1
ATOM 622 N N . PRO A 1 78 ? 7.390 7.426 -25.782 1.00 86.69 78 PRO A N 1
ATOM 623 C CA . PRO A 1 78 ? 7.545 8.790 -25.305 1.00 86.69 78 PRO A CA 1
ATOM 624 C C . PRO A 1 78 ? 6.667 9.740 -26.118 1.00 86.69 78 PRO A C 1
ATOM 626 O O . PRO A 1 78 ? 6.420 9.511 -27.309 1.00 86.69 78 PRO A O 1
ATOM 629 N N . ASP A 1 79 ? 6.143 10.769 -25.460 1.00 77.75 79 ASP A N 1
ATOM 630 C CA . ASP A 1 79 ? 5.296 11.742 -26.130 1.00 77.75 79 ASP A CA 1
ATOM 631 C C . ASP A 1 79 ? 6.077 12.471 -27.230 1.00 77.75 79 ASP A C 1
ATOM 633 O O . ASP A 1 79 ? 7.301 12.622 -27.175 1.00 77.75 79 ASP A O 1
ATOM 637 N N . ARG A 1 80 ? 5.371 12.863 -28.288 1.00 67.56 80 ARG A N 1
ATOM 638 C CA . ARG A 1 80 ? 6.010 13.461 -29.460 1.00 67.56 80 ARG A CA 1
ATOM 639 C C . ARG A 1 80 ? 6.497 14.853 -29.076 1.00 67.56 80 ARG A C 1
ATOM 641 O O . ARG A 1 80 ? 5.684 15.706 -28.744 1.00 67.56 80 ARG A O 1
ATOM 648 N N . LEU A 1 81 ? 7.798 15.100 -29.196 1.00 64.38 81 LEU A N 1
ATOM 649 C CA . LEU A 1 81 ? 8.330 16.450 -29.032 1.00 64.38 81 LEU A CA 1
ATOM 650 C C . LEU A 1 81 ? 7.943 17.312 -30.239 1.00 64.38 81 LEU A C 1
ATOM 652 O O . LEU A 1 81 ? 8.234 16.951 -31.390 1.00 64.38 81 LEU A O 1
ATOM 656 N N . GLU A 1 82 ? 7.282 18.438 -29.969 1.00 56.94 82 GLU A N 1
ATOM 657 C CA . GLU A 1 82 ? 6.663 19.314 -30.971 1.00 56.94 82 GLU A CA 1
ATOM 658 C C . GLU A 1 82 ? 7.643 19.754 -32.072 1.00 56.94 82 GLU A C 1
ATOM 660 O O . GLU A 1 82 ? 7.291 19.734 -33.255 1.00 56.94 82 GLU A O 1
ATOM 665 N N . HIS A 1 83 ? 8.902 20.044 -31.722 1.00 66.31 83 HIS A N 1
ATOM 666 C CA . HIS A 1 83 ? 9.917 20.593 -32.635 1.00 66.31 83 HIS A CA 1
ATOM 667 C C . HIS A 1 83 ? 10.483 19.594 -33.650 1.00 66.31 83 HIS A C 1
ATOM 669 O O . HIS A 1 83 ? 11.086 19.983 -34.650 1.00 66.31 83 HIS A O 1
ATOM 675 N N . THR A 1 84 ? 10.293 18.296 -33.430 1.00 60.75 84 THR A N 1
ATOM 676 C CA . THR A 1 84 ? 10.890 17.258 -34.291 1.00 60.75 84 THR A CA 1
ATOM 677 C C . THR A 1 84 ? 9.878 16.504 -35.137 1.00 60.75 84 THR A C 1
ATOM 679 O O . THR A 1 84 ? 10.247 15.938 -36.163 1.00 60.75 84 THR A O 1
ATOM 682 N N . ARG A 1 85 ? 8.605 16.484 -34.724 1.00 66.38 85 ARG A N 1
ATOM 683 C CA . ARG A 1 85 ? 7.518 15.804 -35.435 1.00 66.38 85 ARG A CA 1
ATOM 684 C C . ARG A 1 85 ? 7.797 14.317 -35.764 1.00 66.38 85 ARG A C 1
ATOM 686 O O . ARG A 1 85 ? 7.107 13.756 -36.607 1.00 66.38 85 ARG A O 1
ATOM 693 N N . GLN A 1 86 ? 8.698 13.626 -35.073 1.00 72.88 86 GLN A N 1
ATOM 694 C CA . GLN A 1 86 ? 8.975 12.193 -35.280 1.00 72.88 86 GLN A CA 1
ATOM 695 C C . GLN A 1 86 ? 8.707 11.401 -33.998 1.00 72.88 86 GLN A C 1
ATOM 697 O O . GLN A 1 86 ? 8.880 11.926 -32.899 1.00 72.88 86 GLN A O 1
ATOM 702 N N . ASN A 1 87 ? 8.255 10.154 -34.143 1.00 79.25 87 ASN A N 1
ATOM 703 C CA . ASN A 1 87 ? 8.068 9.244 -33.014 1.00 79.25 87 ASN A CA 1
ATOM 704 C C . ASN A 1 87 ? 9.360 8.457 -32.759 1.00 79.25 87 ASN A C 1
ATOM 706 O O . ASN A 1 87 ? 10.142 8.238 -33.679 1.00 79.25 87 ASN A O 1
ATOM 710 N N . TRP A 1 88 ? 9.555 8.021 -31.517 1.00 87.56 88 TRP A N 1
ATOM 711 C CA . TRP A 1 88 ? 10.563 7.017 -31.182 1.00 87.56 88 TRP A CA 1
ATOM 712 C C . TRP A 1 88 ? 10.145 5.637 -31.698 1.00 87.56 88 TRP A C 1
ATOM 714 O O . TRP A 1 88 ? 8.946 5.338 -31.744 1.00 87.56 88 TRP A O 1
ATOM 724 N N . GLU A 1 89 ? 11.125 4.791 -32.022 1.00 87.19 89 GLU A N 1
ATOM 725 C CA . GLU A 1 89 ? 10.867 3.381 -32.308 1.00 87.19 89 GLU A CA 1
ATOM 726 C C . GLU A 1 89 ? 10.305 2.659 -31.082 1.00 87.19 89 GLU A C 1
ATOM 728 O O . GLU A 1 89 ? 10.503 3.076 -29.935 1.00 87.19 89 GLU A O 1
ATOM 733 N N . LYS A 1 90 ? 9.572 1.567 -31.310 1.00 87.38 90 LYS A N 1
ATOM 734 C CA . LYS A 1 90 ? 8.971 0.792 -30.213 1.00 87.38 90 LYS A CA 1
ATOM 735 C C . LYS A 1 90 ? 10.062 0.136 -29.371 1.00 87.38 90 LYS A C 1
ATOM 737 O O . LYS A 1 90 ? 10.971 -0.492 -29.900 1.00 87.38 90 LYS A O 1
ATOM 742 N N . ASP A 1 91 ? 9.934 0.243 -28.054 1.00 87.56 91 ASP A N 1
ATOM 743 C CA . ASP A 1 91 ? 10.903 -0.310 -27.110 1.00 87.56 91 ASP A CA 1
ATOM 744 C C . ASP A 1 91 ? 10.222 -0.598 -25.764 1.00 87.56 91 ASP A C 1
ATOM 746 O O . ASP A 1 91 ? 9.441 0.217 -25.264 1.00 87.56 91 ASP A O 1
ATOM 750 N N . GLU A 1 92 ? 10.504 -1.754 -25.157 1.00 86.38 92 GLU A N 1
ATOM 751 C CA . GLU A 1 92 ? 9.939 -2.111 -23.848 1.00 86.38 92 GLU A CA 1
ATOM 752 C C . GLU A 1 92 ? 10.411 -1.146 -22.753 1.00 86.38 92 GLU A C 1
ATOM 754 O O . GLU A 1 92 ? 9.658 -0.848 -21.818 1.00 86.38 92 GLU A O 1
ATOM 759 N N . ARG A 1 93 ? 11.619 -0.588 -22.904 1.00 88.25 93 ARG A N 1
ATOM 760 C CA . ARG A 1 93 ? 12.220 0.329 -21.929 1.00 88.25 93 ARG A CA 1
ATOM 761 C C . ARG A 1 93 ? 11.370 1.566 -21.672 1.00 88.25 93 ARG A C 1
ATOM 763 O O . ARG A 1 93 ? 11.387 2.095 -20.561 1.00 88.25 93 ARG A O 1
ATOM 770 N N . TRP A 1 94 ? 10.571 1.996 -22.655 1.00 89.50 94 TRP A N 1
ATOM 771 C CA . TRP A 1 94 ? 9.712 3.174 -22.536 1.00 89.50 94 TRP A CA 1
ATOM 772 C C . TRP A 1 94 ? 8.734 3.065 -21.375 1.00 89.50 94 TRP A C 1
ATOM 774 O O . TRP A 1 94 ? 8.462 4.059 -20.703 1.00 89.50 94 TRP A O 1
ATOM 784 N N . LEU A 1 95 ? 8.265 1.855 -21.052 1.00 89.12 95 LEU A N 1
ATOM 785 C CA . LEU A 1 95 ? 7.410 1.639 -19.885 1.00 89.12 95 LEU A CA 1
ATOM 786 C C . LEU A 1 95 ? 8.090 2.072 -18.586 1.00 89.12 95 LEU A C 1
ATOM 788 O O . LEU A 1 95 ? 7.390 2.503 -17.670 1.00 89.12 95 LEU A O 1
ATOM 792 N N . PHE A 1 96 ? 9.419 2.052 -18.526 1.00 88.25 96 PHE A N 1
ATOM 793 C CA . PHE A 1 96 ? 10.236 2.346 -17.351 1.00 88.25 96 PHE A CA 1
ATOM 794 C C . PHE A 1 96 ? 10.987 3.691 -17.445 1.00 88.25 96 PHE A C 1
ATOM 796 O O . PHE A 1 96 ? 11.537 4.146 -16.457 1.00 88.25 96 PHE A O 1
ATOM 803 N N . THR A 1 97 ? 10.874 4.443 -18.541 1.00 84.75 97 THR A N 1
ATOM 804 C CA . THR A 1 97 ? 11.486 5.785 -18.698 1.00 84.75 97 THR A CA 1
ATOM 805 C C . THR A 1 97 ? 10.781 6.891 -17.903 1.00 84.75 97 THR A C 1
ATOM 807 O O . THR A 1 97 ? 9.558 6.922 -17.842 1.00 84.75 97 THR A O 1
ATOM 810 N N . GLU A 1 98 ? 11.503 7.840 -17.308 1.00 73.94 98 GLU A N 1
ATOM 811 C CA . GLU A 1 98 ? 10.902 8.874 -16.442 1.00 73.94 98 GLU A CA 1
ATOM 812 C C . GLU A 1 98 ? 10.150 10.009 -17.174 1.00 73.94 98 GLU A C 1
ATOM 814 O O . GLU A 1 98 ? 9.530 10.841 -16.513 1.00 73.94 98 GLU A O 1
ATOM 819 N N . GLY A 1 99 ? 10.185 10.040 -18.509 1.00 74.44 99 GLY A N 1
ATOM 820 C CA . GLY A 1 99 ? 9.554 11.070 -19.342 1.00 74.44 99 GLY A CA 1
ATOM 821 C C . GLY A 1 99 ? 8.036 10.928 -19.524 1.00 74.44 99 GLY A C 1
ATOM 822 O O . GLY A 1 99 ? 7.389 9.990 -19.040 1.00 74.44 99 GLY A O 1
ATOM 823 N N . ALA A 1 100 ? 7.448 11.878 -20.255 1.00 81.38 100 ALA A N 1
ATOM 824 C CA . ALA A 1 100 ? 6.037 11.836 -20.621 1.00 81.38 100 ALA A CA 1
ATOM 825 C C . ALA A 1 100 ? 5.783 10.695 -21.618 1.00 81.38 100 ALA A C 1
ATOM 827 O O . ALA A 1 100 ? 6.402 10.619 -22.671 1.00 81.38 100 ALA A O 1
ATOM 828 N N . LEU A 1 101 ? 4.863 9.790 -21.279 1.00 86.31 101 LEU A N 1
ATOM 829 C CA . LEU A 1 101 ? 4.519 8.632 -22.107 1.00 86.31 101 LEU A CA 1
ATOM 830 C C . LEU A 1 101 ? 3.086 8.737 -22.623 1.00 86.31 101 LEU A C 1
ATOM 832 O O . LEU A 1 101 ? 2.166 9.010 -21.831 1.00 86.31 101 LEU A O 1
ATOM 836 N N . LYS A 1 102 ? 2.885 8.399 -23.900 1.00 84.31 102 LYS A N 1
ATOM 837 C CA . LYS A 1 102 ? 1.565 8.293 -24.528 1.00 84.31 102 LYS A CA 1
ATOM 838 C C . LYS A 1 102 ? 1.267 6.860 -24.955 1.00 84.31 102 LYS A C 1
ATOM 840 O O . LYS A 1 102 ? 2.149 6.094 -25.336 1.00 84.31 102 LYS A O 1
ATOM 845 N N . MET A 1 103 ? -0.019 6.519 -24.935 1.00 82.75 103 MET A N 1
ATOM 846 C CA . MET A 1 103 ? -0.522 5.280 -25.518 1.00 82.75 103 MET A CA 1
ATOM 847 C C . MET A 1 103 ? -1.540 5.614 -26.617 1.00 82.75 103 MET A C 1
ATOM 849 O O . MET A 1 103 ? -2.491 6.339 -26.330 1.00 82.75 103 MET A O 1
ATOM 853 N N . PRO A 1 104 ? -1.411 5.067 -27.839 1.00 71.69 104 PRO A N 1
ATOM 854 C CA . PRO A 1 104 ? -2.275 5.426 -28.969 1.00 71.69 104 PRO A CA 1
ATOM 855 C C . PRO A 1 104 ? -3.785 5.163 -28.790 1.00 71.69 104 PRO A C 1
ATOM 857 O O . PRO A 1 104 ? -4.583 5.750 -29.509 1.00 71.69 104 PRO A O 1
ATOM 860 N N . ARG A 1 105 ? -4.207 4.270 -27.877 1.00 75.06 105 ARG A N 1
ATOM 861 C CA . ARG A 1 105 ? -5.628 3.892 -27.675 1.00 75.06 105 ARG A CA 1
ATOM 862 C C . ARG A 1 105 ? -6.004 3.765 -26.182 1.00 75.06 105 ARG A C 1
ATOM 864 O O . ARG A 1 105 ? -6.122 2.644 -25.672 1.00 75.06 105 ARG A O 1
ATOM 871 N N . PRO A 1 106 ? -6.225 4.881 -25.459 1.00 67.81 106 PRO A N 1
ATOM 872 C CA . PRO A 1 106 ? -6.362 4.901 -23.993 1.00 67.81 106 PRO A CA 1
ATOM 873 C C . PRO A 1 106 ? -7.673 4.305 -23.434 1.00 67.81 106 PRO A C 1
ATOM 875 O O . PRO A 1 106 ? -7.749 4.006 -22.236 1.00 67.81 106 PRO A O 1
ATOM 878 N N . ASN A 1 107 ? -8.695 4.105 -24.277 1.00 73.38 107 ASN A N 1
ATOM 879 C CA . ASN A 1 107 ? -10.016 3.592 -23.871 1.00 73.38 107 ASN A CA 1
ATOM 880 C C . ASN A 1 107 ? -10.095 2.056 -23.777 1.00 73.38 107 ASN A C 1
ATOM 882 O O . ASN A 1 107 ? -11.054 1.515 -23.231 1.00 73.38 107 ASN A O 1
ATOM 886 N N . THR A 1 108 ? -9.071 1.351 -24.256 1.00 85.50 108 THR A N 1
ATOM 887 C CA . THR A 1 108 ? -8.960 -0.116 -24.193 1.00 85.50 108 THR A CA 1
ATOM 888 C C . THR A 1 108 ? -8.602 -0.613 -22.784 1.00 85.50 108 THR A C 1
ATOM 890 O O . THR A 1 108 ? -8.178 0.167 -21.926 1.00 85.50 108 THR A O 1
ATOM 893 N N . PHE A 1 109 ? -8.713 -1.926 -22.534 1.00 87.44 109 PHE A N 1
ATOM 894 C CA . PHE A 1 109 ? -8.213 -2.546 -21.295 1.00 87.44 109 PHE A CA 1
ATOM 895 C C . PHE A 1 109 ? -6.738 -2.198 -21.038 1.00 87.44 109 PHE A C 1
ATOM 897 O O . PHE A 1 109 ? -6.397 -1.735 -19.950 1.00 87.44 109 PHE A O 1
ATOM 904 N N . SER A 1 110 ? -5.879 -2.331 -22.054 1.00 86.44 110 SER A N 1
ATOM 905 C CA . SER A 1 110 ? -4.462 -1.961 -21.972 1.00 86.44 110 SER A CA 1
ATOM 906 C C . SER A 1 110 ? -4.264 -0.469 -21.701 1.00 86.44 110 SER A C 1
ATOM 908 O O . SER A 1 110 ? -3.372 -0.113 -20.941 1.00 86.44 110 SER A O 1
ATOM 910 N N . GLY A 1 111 ? -5.129 0.398 -22.236 1.00 88.31 111 GLY A N 1
ATOM 911 C CA . GLY A 1 111 ? -5.119 1.834 -21.943 1.00 88.31 111 GLY A CA 1
ATOM 912 C C . GLY A 1 111 ? -5.475 2.166 -20.491 1.00 88.31 111 GLY A C 1
ATOM 913 O O . GLY A 1 111 ? -4.822 3.000 -19.862 1.00 88.31 111 GLY A O 1
ATOM 914 N N . LYS A 1 112 ? -6.473 1.482 -19.917 1.00 88.25 112 LYS A N 1
ATOM 915 C CA . LYS A 1 112 ? -6.809 1.586 -18.485 1.00 88.25 112 LYS A CA 1
ATOM 916 C C . LYS A 1 112 ? -5.677 1.048 -17.604 1.00 88.25 112 LYS A C 1
ATOM 918 O O . LYS A 1 112 ? -5.309 1.701 -16.629 1.00 88.25 112 LYS A O 1
ATOM 923 N N . LEU A 1 113 ? -5.092 -0.095 -17.968 1.00 91.38 113 LEU A N 1
ATOM 924 C CA . LEU A 1 113 ? -3.956 -0.683 -17.254 1.00 91.38 113 LEU A CA 1
ATOM 925 C C . LEU A 1 113 ? -2.716 0.217 -17.318 1.00 91.38 113 LEU A C 1
ATOM 927 O O . LEU A 1 113 ? -2.036 0.389 -16.313 1.00 91.38 113 LEU A O 1
ATOM 931 N N . PHE A 1 114 ? -2.457 0.842 -18.466 1.00 90.31 114 PHE A N 1
ATOM 932 C CA . PHE A 1 114 ? -1.361 1.788 -18.646 1.00 90.31 114 PHE A CA 1
ATOM 933 C C . PHE A 1 114 ? -1.532 3.049 -17.791 1.00 90.31 114 PHE A C 1
ATOM 935 O O . PHE A 1 114 ? -0.575 3.493 -17.162 1.00 90.31 114 PHE A O 1
ATOM 942 N N . ARG A 1 115 ? -2.749 3.604 -17.693 1.00 89.56 115 ARG A N 1
ATOM 943 C CA . ARG A 1 115 ? -3.030 4.723 -16.774 1.00 89.56 115 ARG A CA 1
ATOM 944 C C . ARG A 1 115 ? -2.717 4.360 -15.324 1.00 89.56 115 ARG A C 1
ATOM 946 O O . ARG A 1 115 ? -2.054 5.130 -14.635 1.00 89.56 115 ARG A O 1
ATOM 953 N N . LEU A 1 116 ? -3.134 3.170 -14.897 1.00 91.75 116 LEU A N 1
ATOM 954 C CA . LEU A 1 116 ? -2.829 2.656 -13.563 1.00 91.75 116 LEU A CA 1
ATOM 955 C C . LEU A 1 116 ? -1.323 2.409 -13.365 1.00 91.75 116 LEU A C 1
ATOM 957 O O . LEU A 1 116 ? -0.787 2.688 -12.296 1.00 91.75 116 LEU A O 1
ATOM 961 N N . TRP A 1 117 ? -0.626 1.926 -14.396 1.00 91.06 117 TRP A N 1
ATOM 962 C CA . TRP A 1 117 ? 0.830 1.811 -14.381 1.00 91.06 117 TRP A CA 1
ATOM 963 C C . TRP A 1 117 ? 1.504 3.173 -14.197 1.00 91.06 117 TRP A C 1
ATOM 965 O O . TRP A 1 117 ? 2.363 3.276 -13.333 1.00 91.06 117 TRP A O 1
ATOM 975 N N . LYS A 1 118 ? 1.096 4.231 -14.917 1.00 89.69 118 LYS A N 1
ATOM 976 C CA . LYS A 1 118 ? 1.650 5.588 -14.720 1.00 89.69 118 LYS A CA 1
ATOM 977 C C . LYS A 1 118 ? 1.476 6.067 -13.274 1.00 89.69 118 LYS A C 1
ATOM 979 O O . LYS A 1 118 ? 2.421 6.594 -12.689 1.00 89.69 118 LYS A O 1
ATOM 984 N N . GLU A 1 119 ? 0.296 5.848 -12.691 1.00 90.19 119 GLU A N 1
ATOM 985 C CA . GLU A 1 119 ? 0.012 6.185 -11.290 1.00 90.19 119 GLU A CA 1
ATOM 986 C C . GLU A 1 119 ? 0.964 5.452 -10.332 1.00 90.19 119 GLU A C 1
ATOM 988 O O . GLU A 1 119 ? 1.614 6.086 -9.499 1.00 90.19 119 GLU A O 1
ATOM 993 N N . LEU A 1 120 ? 1.105 4.132 -10.476 1.00 90.31 120 LEU A N 1
ATOM 994 C CA . LEU A 1 120 ? 1.946 3.314 -9.597 1.00 90.31 120 LEU A CA 1
ATOM 995 C C . LEU A 1 120 ? 3.445 3.516 -9.829 1.00 90.31 120 LEU A C 1
ATOM 997 O O . LEU A 1 120 ? 4.204 3.543 -8.864 1.00 90.31 120 LEU A O 1
ATOM 1001 N N . LYS A 1 121 ? 3.874 3.740 -11.070 1.00 89.69 121 LYS A N 1
ATOM 1002 C CA . LYS A 1 121 ? 5.263 4.047 -11.421 1.00 89.69 121 LYS A CA 1
ATOM 1003 C C . LYS A 1 121 ? 5.752 5.325 -10.745 1.00 89.69 121 LYS A C 1
ATOM 1005 O O . LYS A 1 121 ? 6.894 5.379 -10.307 1.00 89.69 121 LYS A O 1
ATOM 1010 N N . SER A 1 122 ? 4.883 6.325 -10.557 1.00 88.62 122 SER A N 1
ATOM 1011 C CA . SER A 1 122 ? 5.223 7.527 -9.771 1.00 88.62 122 SER A CA 1
ATOM 1012 C C . SER A 1 122 ? 5.594 7.214 -8.311 1.00 88.62 122 SER A C 1
ATOM 1014 O O . SER A 1 122 ? 6.237 8.014 -7.630 1.00 88.62 122 SER A O 1
ATOM 1016 N N . LYS A 1 123 ? 5.187 6.038 -7.817 1.00 90.50 123 LYS A N 1
ATOM 1017 C CA . LYS A 1 123 ? 5.514 5.510 -6.491 1.00 90.50 123 LYS A CA 1
ATOM 1018 C C . LYS A 1 123 ? 6.721 4.576 -6.519 1.00 90.50 123 LYS A C 1
ATOM 1020 O O . LYS A 1 123 ? 6.942 3.878 -5.536 1.00 90.50 123 LYS A O 1
ATOM 1025 N N . MET A 1 124 ? 7.493 4.554 -7.601 1.00 90.31 124 MET A N 1
ATOM 1026 C CA . MET A 1 124 ? 8.744 3.808 -7.702 1.00 90.31 124 MET A CA 1
ATOM 1027 C C . MET A 1 124 ? 9.942 4.756 -7.662 1.00 90.31 124 MET A C 1
ATOM 1029 O O . MET A 1 124 ? 9.845 5.951 -7.958 1.00 90.31 124 MET A O 1
ATOM 1033 N N . GLU A 1 125 ? 11.077 4.234 -7.229 1.00 89.75 125 GLU A N 1
ATOM 1034 C CA . GLU A 1 125 ? 12.371 4.900 -7.298 1.00 89.75 125 GLU A CA 1
ATOM 1035 C C . GLU A 1 125 ? 13.340 4.039 -8.104 1.00 89.75 125 GLU A C 1
ATOM 1037 O O . GLU A 1 125 ? 13.400 2.822 -7.909 1.00 89.75 125 GLU A O 1
ATOM 1042 N N . LYS A 1 126 ? 14.070 4.684 -9.018 1.00 88.19 126 LYS A N 1
ATOM 1043 C CA . LYS A 1 126 ? 15.172 4.060 -9.737 1.00 88.19 126 LYS A CA 1
ATOM 1044 C C . LYS A 1 126 ? 16.446 4.213 -8.906 1.00 88.19 126 LYS A C 1
ATOM 1046 O O . LYS A 1 126 ? 16.773 5.314 -8.461 1.00 88.19 126 LYS A O 1
ATOM 1051 N N . ARG A 1 127 ? 17.151 3.113 -8.667 1.00 86.31 127 ARG A N 1
ATOM 1052 C CA . ARG A 1 127 ? 18.455 3.089 -8.001 1.00 86.31 127 ARG A CA 1
ATOM 1053 C C . ARG A 1 127 ? 19.513 3.645 -8.955 1.00 86.31 127 ARG A C 1
ATOM 1055 O O . ARG A 1 127 ? 19.488 3.342 -10.145 1.00 86.31 127 ARG A O 1
ATOM 1062 N N . LYS A 1 128 ? 20.448 4.443 -8.435 1.00 83.44 128 LYS A N 1
ATOM 1063 C CA . LYS A 1 128 ? 21.616 4.871 -9.212 1.00 83.44 128 LYS A CA 1
ATOM 1064 C C . LYS A 1 128 ? 22.572 3.684 -9.419 1.00 83.44 128 LYS A C 1
ATOM 1066 O O . LYS A 1 128 ? 22.747 2.918 -8.469 1.00 83.44 128 LYS A O 1
ATOM 1071 N N . PRO A 1 129 ? 23.180 3.541 -10.608 1.00 85.44 129 PRO A N 1
ATOM 1072 C CA . PRO A 1 129 ? 24.277 2.605 -10.835 1.00 85.44 129 PRO A CA 1
ATOM 1073 C C . PRO A 1 129 ? 25.387 2.763 -9.796 1.00 85.44 129 PRO A C 1
ATOM 1075 O O . PRO A 1 129 ? 25.799 3.889 -9.512 1.00 85.44 129 PRO A O 1
ATOM 1078 N N . THR A 1 130 ? 25.873 1.649 -9.249 1.00 79.19 130 THR A N 1
ATOM 1079 C CA . THR A 1 130 ? 26.937 1.652 -8.223 1.00 79.19 130 THR A CA 1
ATOM 1080 C C . THR A 1 130 ? 28.308 1.226 -8.736 1.00 79.19 130 THR A C 1
ATOM 1082 O O . THR A 1 130 ? 29.283 1.335 -8.004 1.00 79.19 130 THR A O 1
ATOM 1085 N N . ASN A 1 131 ? 28.392 0.700 -9.955 1.00 79.06 131 ASN A N 1
ATOM 1086 C CA . ASN A 1 131 ? 29.633 0.234 -10.570 1.00 79.06 131 ASN A CA 1
ATOM 1087 C C . ASN A 1 131 ? 29.594 0.475 -12.090 1.00 79.06 131 ASN A C 1
ATOM 1089 O O . ASN A 1 131 ? 28.532 0.764 -12.652 1.00 79.06 131 ASN A O 1
ATOM 1093 N N . THR A 1 132 ? 30.748 0.348 -12.748 1.00 80.19 132 THR A N 1
ATOM 1094 C CA . THR A 1 132 ? 30.898 0.562 -14.198 1.00 80.19 132 THR A CA 1
ATOM 1095 C C . THR A 1 132 ? 30.006 -0.374 -15.009 1.00 80.19 132 THR A C 1
ATOM 1097 O O . THR A 1 132 ? 29.322 0.067 -15.923 1.00 80.19 132 THR A O 1
ATOM 1100 N N . TYR A 1 133 ? 29.897 -1.639 -14.606 1.00 79.62 133 TYR A N 1
ATOM 1101 C CA . TYR A 1 133 ? 29.057 -2.621 -15.291 1.00 79.62 133 TYR A CA 1
ATOM 1102 C C . TYR A 1 133 ? 27.556 -2.252 -15.290 1.00 79.62 133 TYR A C 1
ATOM 1104 O O . TYR A 1 133 ? 26.830 -2.469 -16.262 1.00 79.62 133 TYR A O 1
ATOM 1112 N N . GLU A 1 134 ? 27.046 -1.687 -14.194 1.00 84.00 134 GLU A N 1
ATOM 1113 C CA . GLU A 1 134 ? 25.681 -1.163 -14.118 1.00 84.00 134 GLU A CA 1
ATOM 1114 C C . GLU A 1 134 ? 25.505 0.119 -14.933 1.00 84.00 134 GLU A C 1
ATOM 1116 O O . GLU A 1 134 ? 24.421 0.325 -15.484 1.00 84.00 134 GLU A O 1
ATOM 1121 N N . LEU A 1 135 ? 26.540 0.963 -15.016 1.00 85.69 135 LEU A N 1
ATOM 1122 C CA . LEU A 1 135 ? 26.538 2.156 -15.863 1.00 85.69 135 LEU A CA 1
ATOM 1123 C C . LEU A 1 135 ? 26.452 1.786 -17.342 1.00 85.69 135 LEU A C 1
ATOM 1125 O O . LEU A 1 135 ? 25.621 2.333 -18.061 1.00 85.69 135 LEU A O 1
ATOM 1129 N N . ASP A 1 136 ? 27.292 0.856 -17.776 1.00 85.75 136 ASP A N 1
ATOM 1130 C CA . ASP A 1 136 ? 27.456 0.457 -19.172 1.00 85.75 136 ASP A CA 1
ATOM 1131 C C . ASP A 1 136 ? 26.144 -0.005 -19.810 1.00 85.75 136 ASP A C 1
ATOM 1133 O O . ASP A 1 136 ? 25.891 0.244 -20.988 1.00 85.75 136 ASP A O 1
ATOM 1137 N N . ARG A 1 137 ? 25.256 -0.587 -19.000 1.00 86.50 137 ARG A N 1
ATOM 1138 C CA . ARG A 1 137 ? 23.926 -1.055 -19.407 1.00 86.50 137 ARG A CA 1
ATOM 1139 C C . ARG A 1 137 ? 22.843 0.019 -19.373 1.00 86.50 137 ARG A C 1
ATOM 1141 O O . ARG A 1 137 ? 21.733 -0.223 -19.846 1.00 86.50 137 ARG A O 1
ATOM 1148 N N . GLN A 1 138 ? 23.112 1.194 -18.805 1.00 88.44 138 GLN A N 1
ATOM 1149 C CA . GLN A 1 138 ? 22.097 2.236 -18.710 1.00 88.44 138 GLN A CA 1
ATOM 1150 C C . GLN A 1 138 ? 21.667 2.703 -20.103 1.00 88.44 138 GLN A C 1
ATOM 1152 O O . GLN A 1 138 ? 22.515 2.911 -20.972 1.00 88.44 138 GLN A O 1
ATOM 1157 N N . PRO A 1 139 ? 20.362 2.936 -20.325 1.00 89.94 139 PRO A N 1
ATOM 1158 C CA . PRO A 1 139 ? 19.897 3.475 -21.590 1.00 89.94 139 PRO A CA 1
ATOM 1159 C C . PRO A 1 139 ? 20.427 4.896 -21.785 1.00 89.94 139 PRO A C 1
ATOM 1161 O O . PRO A 1 139 ? 20.313 5.713 -20.875 1.00 89.94 139 PRO A O 1
ATOM 1164 N N . ILE A 1 140 ? 20.966 5.206 -22.963 1.00 88.69 140 ILE A N 1
ATOM 1165 C CA . ILE A 1 140 ? 21.536 6.535 -23.243 1.00 88.69 140 ILE A CA 1
ATOM 1166 C C . ILE A 1 140 ? 20.458 7.619 -23.413 1.00 88.69 140 ILE A C 1
ATOM 1168 O O . ILE A 1 140 ? 20.585 8.726 -22.893 1.00 88.69 140 ILE A O 1
ATOM 1172 N N . PHE A 1 141 ? 19.370 7.300 -24.116 1.00 90.25 141 PHE A N 1
ATOM 1173 C CA . PHE A 1 141 ? 18.335 8.273 -24.476 1.00 90.25 141 PHE A CA 1
ATOM 1174 C C . PHE A 1 141 ? 17.210 8.348 -23.441 1.00 90.25 141 PHE A C 1
ATOM 1176 O O . PHE A 1 141 ? 16.780 7.328 -22.899 1.00 90.25 141 PHE A O 1
ATOM 1183 N N . LEU A 1 142 ? 16.698 9.563 -23.215 1.00 88.69 142 LEU A N 1
ATOM 1184 C CA . LEU A 1 142 ? 15.637 9.887 -22.252 1.00 88.69 142 LEU A CA 1
ATOM 1185 C C . LEU A 1 142 ? 15.929 9.392 -20.830 1.00 88.69 142 LEU A C 1
ATOM 1187 O O . LEU A 1 142 ? 15.026 9.055 -20.060 1.00 88.69 142 LEU A O 1
ATOM 1191 N N . ASN A 1 143 ? 17.208 9.331 -20.477 1.00 88.25 143 ASN A N 1
ATOM 1192 C CA . ASN A 1 143 ? 17.665 8.899 -19.174 1.00 88.25 143 ASN A CA 1
ATOM 1193 C C . ASN A 1 143 ? 18.257 10.087 -18.421 1.00 88.25 143 ASN A C 1
ATOM 1195 O O . ASN A 1 143 ? 19.209 10.710 -18.881 1.00 88.25 143 ASN A O 1
ATOM 1199 N N . LYS A 1 144 ? 17.728 10.363 -17.225 1.00 87.12 144 LYS A N 1
ATOM 1200 C CA . LYS A 1 144 ? 18.192 11.465 -16.372 1.00 87.12 144 LYS A CA 1
ATOM 1201 C C . LYS A 1 144 ? 19.626 11.309 -15.883 1.00 87.12 144 LYS A C 1
ATOM 1203 O O . LYS A 1 144 ? 20.152 12.260 -15.318 1.00 87.12 144 LYS A O 1
ATOM 1208 N N . LEU A 1 145 ? 20.239 10.144 -16.070 1.00 86.44 145 LEU A N 1
ATOM 1209 C CA . LEU A 1 145 ? 21.663 9.952 -15.807 1.00 86.44 145 LEU A CA 1
ATOM 1210 C C . LEU A 1 145 ? 22.544 10.676 -16.839 1.00 86.44 145 LEU A C 1
ATOM 1212 O O . LEU A 1 145 ? 23.637 11.104 -16.488 1.00 86.44 145 LEU A O 1
ATOM 1216 N N . PHE A 1 146 ? 22.060 10.863 -18.072 1.00 88.38 146 PHE A N 1
ATOM 1217 C CA . PHE A 1 146 ? 22.818 11.449 -19.180 1.00 88.38 146 PHE A CA 1
ATOM 1218 C C . PHE A 1 146 ? 22.183 12.774 -19.605 1.00 88.38 146 PHE A C 1
ATOM 1220 O O . PHE A 1 146 ? 21.248 12.811 -20.412 1.00 88.38 146 PHE A O 1
ATOM 1227 N N . GLN A 1 147 ? 22.674 13.866 -19.015 1.00 89.25 147 GLN A N 1
ATOM 1228 C CA . GLN A 1 147 ? 22.116 15.205 -19.204 1.00 89.25 147 GLN A CA 1
ATOM 1229 C C . GLN A 1 147 ? 23.079 16.142 -19.926 1.00 89.25 147 GLN A C 1
ATOM 1231 O O . GLN A 1 147 ? 24.258 16.201 -19.595 1.00 89.25 147 GLN A O 1
ATOM 1236 N N . TYR A 1 148 ? 22.525 16.932 -20.840 1.00 90.31 148 TYR A N 1
ATOM 1237 C CA . TYR A 1 148 ? 23.165 18.062 -21.498 1.00 90.31 148 TYR A CA 1
ATOM 1238 C C . TYR A 1 148 ? 22.367 19.323 -21.164 1.00 90.31 148 TYR A C 1
ATOM 1240 O O . TYR A 1 148 ? 21.155 19.363 -21.389 1.00 90.31 148 TYR A O 1
ATOM 1248 N N . LYS A 1 149 ? 23.019 20.341 -20.586 1.00 88.88 149 LYS A N 1
ATOM 1249 C CA . LYS A 1 149 ? 22.360 21.596 -20.150 1.00 88.88 149 LYS A CA 1
ATOM 1250 C C . LYS A 1 149 ? 21.107 21.369 -19.275 1.00 88.88 149 LYS A C 1
ATOM 1252 O O . LYS A 1 149 ? 20.095 22.048 -19.425 1.00 88.88 149 LYS A O 1
ATOM 1257 N N . GLY A 1 150 ? 21.154 20.379 -18.378 1.00 86.44 150 GLY A N 1
ATOM 1258 C CA . GLY A 1 150 ? 20.051 20.041 -17.463 1.00 86.44 150 GLY A CA 1
ATOM 1259 C C . GLY A 1 150 ? 18.871 19.283 -18.094 1.00 86.44 150 GLY A C 1
ATOM 1260 O O . GLY A 1 150 ? 17.862 19.052 -17.425 1.00 86.44 150 GLY A O 1
ATOM 1261 N N . LYS A 1 151 ? 18.975 18.877 -19.366 1.00 88.94 151 LYS A N 1
ATOM 1262 C CA . LYS A 1 151 ? 17.963 18.100 -20.099 1.00 88.94 151 LYS A CA 1
ATOM 1263 C C . LYS A 1 151 ? 18.535 16.752 -20.533 1.00 88.94 151 LYS A C 1
ATOM 1265 O O . LYS A 1 151 ? 19.729 16.635 -20.780 1.00 88.94 151 LYS A O 1
ATOM 1270 N N . CYS A 1 152 ? 17.700 15.719 -20.626 1.00 89.75 152 CYS A N 1
ATOM 1271 C CA . CYS A 1 152 ? 18.157 14.391 -21.051 1.00 89.75 152 CYS A CA 1
ATOM 1272 C C . CYS A 1 152 ? 18.423 14.360 -22.561 1.00 89.75 152 CYS A C 1
ATOM 1274 O O . CYS A 1 152 ? 17.730 15.032 -23.325 1.00 89.75 152 CYS A O 1
ATOM 1276 N N . LEU A 1 153 ? 19.353 13.515 -23.010 1.00 90.06 153 LEU A N 1
ATOM 1277 C CA . LEU A 1 153 ? 19.563 13.280 -24.443 1.00 90.06 153 LEU A CA 1
ATOM 1278 C C . LEU A 1 153 ? 18.280 12.749 -25.107 1.00 90.06 153 LEU A C 1
ATOM 1280 O O . LEU A 1 153 ? 17.750 11.711 -24.704 1.00 90.06 153 LEU A O 1
ATOM 1284 N N . GLY A 1 154 ? 17.785 13.450 -26.130 1.00 88.06 154 GLY A N 1
ATOM 1285 C CA . GLY A 1 154 ? 16.509 13.154 -26.791 1.00 88.06 154 GLY A CA 1
ATOM 1286 C C . GLY A 1 154 ? 15.335 14.022 -26.324 1.00 88.06 154 GLY A C 1
ATOM 1287 O O . GLY A 1 154 ? 14.252 13.886 -26.888 1.00 88.06 154 GLY A O 1
ATOM 1288 N N . GLU A 1 155 ? 15.557 14.884 -25.326 1.00 87.81 155 GLU A N 1
ATOM 1289 C CA . GLU A 1 155 ? 14.673 15.953 -24.838 1.00 87.81 155 GLU A CA 1
ATOM 1290 C C . GLU A 1 155 ? 15.469 17.267 -24.655 1.00 87.81 155 GLU A C 1
ATOM 1292 O O . GLU A 1 155 ? 15.198 18.048 -23.743 1.00 87.81 155 GLU A O 1
ATOM 1297 N N . THR A 1 156 ? 16.485 17.517 -25.494 1.00 86.75 156 THR A N 1
ATOM 1298 C CA . THR A 1 156 ? 17.410 18.655 -25.317 1.00 86.75 156 THR A CA 1
ATOM 1299 C C . THR A 1 156 ? 16.889 19.973 -25.887 1.00 86.75 156 THR A C 1
ATOM 1301 O O . THR A 1 156 ? 17.595 20.972 -25.801 1.00 86.75 156 THR A O 1
ATOM 1304 N N . GLU A 1 157 ? 15.710 19.970 -26.520 1.00 85.69 157 GLU A N 1
ATOM 1305 C CA . GLU A 1 157 ? 15.092 21.109 -27.232 1.00 85.69 157 GLU A CA 1
ATOM 1306 C C . GLU A 1 157 ? 15.860 21.553 -28.501 1.00 85.69 157 GLU A C 1
ATOM 1308 O O . GLU A 1 157 ? 15.348 22.324 -29.312 1.00 85.69 157 GLU A O 1
ATOM 1313 N N . ASP A 1 158 ? 17.043 20.983 -28.764 1.00 89.06 158 ASP A N 1
ATOM 1314 C CA . ASP A 1 158 ? 17.773 21.128 -30.029 1.00 89.06 158 ASP A CA 1
ATOM 1315 C C . ASP A 1 158 ? 17.305 20.052 -31.021 1.00 89.06 158 ASP A C 1
ATOM 1317 O O . ASP A 1 158 ? 17.556 18.854 -30.866 1.00 89.06 158 ASP A O 1
ATOM 1321 N N . ARG A 1 159 ? 16.645 20.497 -32.098 1.00 86.81 159 ARG A N 1
ATOM 1322 C CA . ARG A 1 159 ? 16.100 19.623 -33.151 1.00 86.81 159 ARG A CA 1
ATOM 1323 C C . ARG A 1 159 ? 17.158 18.725 -33.803 1.00 86.81 159 ARG A C 1
ATOM 1325 O O . ARG A 1 159 ? 16.824 17.630 -34.251 1.00 86.81 159 ARG A O 1
ATOM 1332 N N . GLY A 1 160 ? 18.399 19.192 -33.917 1.00 89.00 160 GLY A N 1
ATOM 1333 C CA . GLY A 1 160 ? 19.502 18.447 -34.516 1.00 89.00 160 GLY A CA 1
ATOM 1334 C C . GLY A 1 160 ? 19.962 17.300 -33.624 1.00 89.00 160 GLY A C 1
ATOM 1335 O O . GLY A 1 160 ? 20.057 16.173 -34.110 1.00 89.00 160 GLY A O 1
ATOM 1336 N N . ILE A 1 161 ? 20.184 17.580 -32.338 1.00 91.25 161 ILE A N 1
ATOM 1337 C CA . ILE A 1 161 ? 20.600 16.583 -31.338 1.00 91.25 161 ILE A CA 1
ATOM 1338 C C . ILE A 1 161 ? 19.497 15.538 -31.154 1.00 91.25 161 ILE A C 1
ATOM 1340 O O . ILE A 1 161 ? 19.750 14.345 -31.305 1.00 91.25 161 ILE A O 1
ATOM 1344 N N . ASP A 1 162 ? 18.257 15.974 -30.922 1.00 90.56 162 ASP A N 1
ATOM 1345 C CA . ASP A 1 162 ? 17.141 15.061 -30.663 1.00 90.56 162 ASP A CA 1
ATOM 1346 C C . ASP A 1 162 ? 16.819 14.172 -31.872 1.00 90.56 162 ASP A C 1
ATOM 1348 O O . ASP A 1 162 ? 16.418 13.020 -31.702 1.00 90.56 162 ASP A O 1
ATOM 1352 N N . LYS A 1 163 ? 17.028 14.667 -33.103 1.00 90.56 163 LYS A N 1
ATOM 1353 C CA . LYS A 1 163 ? 16.915 13.837 -34.309 1.00 90.56 163 LYS A CA 1
ATOM 1354 C C . LYS A 1 163 ? 17.993 12.750 -34.338 1.00 90.56 163 LYS A C 1
ATOM 1356 O O . LYS A 1 163 ? 17.654 11.597 -34.570 1.00 90.56 163 LYS A O 1
ATOM 1361 N N . VAL A 1 164 ? 19.252 13.090 -34.046 1.00 92.38 164 VAL A N 1
ATOM 1362 C CA . VAL A 1 164 ? 20.348 12.104 -33.972 1.00 92.38 164 VAL A CA 1
ATOM 1363 C C . VAL A 1 164 ? 20.068 11.047 -32.905 1.00 92.38 164 VAL A C 1
ATOM 1365 O O . VAL A 1 164 ? 20.224 9.865 -33.183 1.00 92.38 164 VAL A O 1
ATOM 1368 N N . CYS A 1 165 ? 19.569 11.433 -31.727 1.00 92.38 165 CYS A N 1
ATOM 1369 C CA . CYS A 1 165 ? 19.176 10.478 -30.687 1.00 92.38 165 CYS A CA 1
ATOM 1370 C C . CYS A 1 165 ? 18.155 9.443 -31.191 1.00 92.38 165 CYS A C 1
ATOM 1372 O O . CYS A 1 165 ? 18.240 8.265 -30.847 1.00 92.38 165 CYS A O 1
ATOM 1374 N N . ARG A 1 166 ? 17.181 9.869 -32.006 1.00 90.31 166 ARG A N 1
ATOM 1375 C CA . ARG A 1 166 ? 16.180 8.956 -32.578 1.00 90.31 166 ARG A CA 1
ATOM 1376 C C . ARG A 1 166 ? 16.720 8.118 -33.717 1.00 90.31 166 ARG A C 1
ATOM 1378 O O . ARG A 1 166 ? 16.393 6.942 -33.759 1.00 90.31 166 ARG A O 1
ATOM 1385 N N . ASP A 1 167 ? 17.530 8.707 -34.588 1.00 91.12 167 ASP A N 1
ATOM 1386 C CA . ASP A 1 167 ? 18.195 8.007 -35.688 1.00 91.12 167 ASP A CA 1
ATOM 1387 C C . ASP A 1 167 ? 19.107 6.890 -35.125 1.00 91.12 167 ASP A C 1
ATOM 1389 O O . ASP A 1 167 ? 19.071 5.756 -35.584 1.00 91.12 167 ASP A O 1
ATOM 1393 N N . LEU A 1 168 ? 19.860 7.167 -34.054 1.00 92.62 168 LEU A N 1
ATOM 1394 C CA . LEU A 1 168 ? 20.676 6.166 -33.353 1.00 92.62 168 LEU A CA 1
ATOM 1395 C C . LEU A 1 168 ? 19.815 5.103 -32.654 1.00 92.62 168 LEU A C 1
ATOM 1397 O O . LEU A 1 168 ? 20.130 3.912 -32.682 1.00 92.62 168 LEU A O 1
ATOM 1401 N N . HIS A 1 169 ? 18.702 5.505 -32.033 1.00 91.44 169 HIS A N 1
ATOM 1402 C CA . HIS A 1 169 ? 17.772 4.548 -31.433 1.00 91.44 169 HIS A CA 1
ATOM 1403 C C . HIS A 1 169 ? 17.096 3.661 -32.486 1.00 91.44 169 HIS A C 1
ATOM 1405 O O . HIS A 1 169 ? 16.948 2.462 -32.259 1.00 91.44 169 HIS A O 1
ATOM 1411 N N . SER A 1 170 ? 16.713 4.182 -33.648 1.00 89.50 170 SER A N 1
ATOM 1412 C CA . SER A 1 170 ? 16.011 3.376 -34.650 1.00 89.50 170 SER A CA 1
ATOM 1413 C C . SER A 1 170 ? 16.880 2.251 -35.207 1.00 89.50 170 SER A C 1
ATOM 1415 O O . SER A 1 170 ? 16.367 1.164 -35.456 1.00 89.50 170 SER A O 1
ATOM 1417 N N . VAL A 1 171 ? 18.196 2.463 -35.294 1.00 90.31 171 VAL A N 1
ATOM 1418 C CA . VAL A 1 171 ? 19.148 1.460 -35.797 1.00 90.31 171 VAL A CA 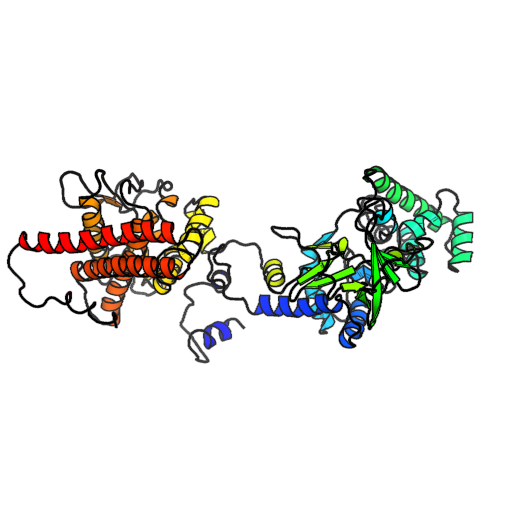1
ATOM 1419 C C . VAL A 1 171 ? 19.658 0.471 -34.749 1.00 90.31 171 VAL A C 1
ATOM 1421 O O . VAL A 1 171 ? 20.436 -0.416 -35.077 1.00 90.31 171 VAL A O 1
ATOM 1424 N N . GLY A 1 172 ? 19.217 0.584 -33.495 1.00 87.62 172 GLY A N 1
ATOM 1425 C CA . GLY A 1 172 ? 19.548 -0.405 -32.464 1.00 87.62 172 GLY A CA 1
ATOM 1426 C C . GLY A 1 172 ? 20.496 0.067 -31.363 1.00 87.62 172 GLY A C 1
ATOM 1427 O O . GLY A 1 172 ? 20.684 -0.682 -30.417 1.00 87.62 172 GLY A O 1
ATOM 1428 N N . MET A 1 173 ? 20.998 1.309 -31.379 1.00 90.56 173 MET A N 1
ATOM 1429 C CA . MET A 1 173 ? 21.804 1.824 -30.262 1.00 90.56 173 MET A CA 1
ATOM 1430 C C . MET A 1 173 ? 20.919 2.054 -29.025 1.00 90.56 173 MET A C 1
ATOM 1432 O O . MET A 1 173 ? 19.923 2.791 -29.066 1.00 90.56 173 MET A O 1
ATOM 1436 N N . ARG A 1 174 ? 21.228 1.384 -27.915 1.00 86.06 174 ARG A N 1
ATOM 1437 C CA . ARG A 1 174 ? 20.418 1.367 -26.688 1.00 86.06 174 ARG A CA 1
ATOM 1438 C C . ARG A 1 174 ? 21.199 1.797 -25.462 1.00 86.06 174 ARG A C 1
ATOM 1440 O O . ARG A 1 174 ? 20.637 2.571 -24.679 1.00 86.06 174 ARG A O 1
ATOM 1447 N N . THR A 1 175 ? 22.419 1.299 -25.290 1.00 90.00 175 THR A N 1
ATOM 1448 C CA . THR A 1 175 ? 23.156 1.353 -24.017 1.00 90.00 175 THR A CA 1
ATOM 1449 C C . THR A 1 175 ? 24.278 2.390 -24.016 1.00 90.00 175 THR A C 1
ATOM 1451 O O . THR A 1 175 ? 24.693 2.896 -25.061 1.00 90.00 175 THR A O 1
ATOM 1454 N N . PHE A 1 176 ? 24.766 2.730 -22.821 1.00 89.69 176 PHE A N 1
ATOM 1455 C CA . PHE A 1 176 ? 25.922 3.605 -22.650 1.00 89.69 176 PHE A CA 1
ATOM 1456 C C . PHE A 1 176 ? 27.187 2.997 -23.267 1.00 89.69 176 PHE A C 1
ATOM 1458 O O . PHE A 1 176 ? 27.904 3.705 -23.965 1.00 89.69 176 PHE A O 1
ATOM 1465 N N . ALA A 1 177 ? 27.439 1.699 -23.071 1.00 89.12 177 ALA A N 1
ATOM 1466 C CA . ALA A 1 177 ? 28.623 1.026 -23.611 1.00 89.12 177 ALA A CA 1
ATOM 1467 C C . ALA A 1 177 ? 28.655 0.993 -25.148 1.00 89.12 177 ALA A C 1
ATOM 1469 O O . ALA A 1 177 ? 29.698 1.234 -25.761 1.00 89.12 177 ALA A O 1
ATOM 1470 N N . GLU A 1 178 ? 27.511 0.752 -25.793 1.00 89.62 178 GLU A N 1
ATOM 1471 C CA . GLU A 1 178 ? 27.397 0.829 -27.256 1.00 89.62 178 GLU A CA 1
ATOM 1472 C C . GLU A 1 178 ? 27.726 2.234 -27.769 1.00 89.62 178 GLU A C 1
ATOM 1474 O O . GLU A 1 178 ? 28.471 2.391 -28.733 1.00 89.62 178 GLU A O 1
ATOM 1479 N N . ALA A 1 179 ? 27.212 3.273 -27.1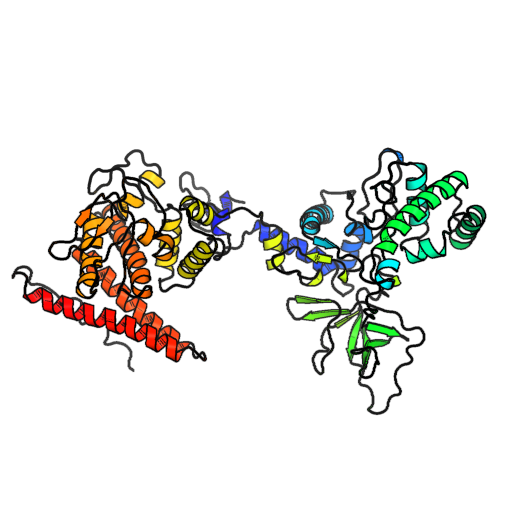08 1.00 90.25 179 ALA A N 1
ATOM 1480 C CA . ALA A 1 179 ? 27.504 4.646 -27.493 1.00 90.25 179 ALA A CA 1
ATOM 1481 C C . ALA A 1 179 ? 28.963 5.038 -27.205 1.00 90.25 179 ALA A C 1
ATOM 1483 O O . ALA A 1 179 ? 29.594 5.671 -28.048 1.00 90.25 179 ALA A O 1
ATOM 1484 N N . ASP A 1 180 ? 29.525 4.638 -26.058 1.00 89.56 180 ASP A N 1
ATOM 1485 C CA . ASP A 1 180 ? 30.915 4.937 -25.690 1.00 89.56 180 ASP A CA 1
ATOM 1486 C C . ASP A 1 180 ? 31.906 4.263 -26.642 1.00 89.56 180 ASP A C 1
ATOM 1488 O O . ASP A 1 180 ? 32.910 4.874 -27.006 1.00 89.56 180 ASP A O 1
ATOM 1492 N N . SER A 1 181 ? 31.621 3.040 -27.097 1.00 89.50 181 SER A N 1
ATOM 1493 C CA . SER A 1 181 ? 32.454 2.343 -28.084 1.00 89.50 181 SER A CA 1
ATOM 1494 C C . SER A 1 181 ? 32.354 2.966 -29.482 1.00 89.50 181 SER A C 1
ATOM 1496 O O . SER A 1 181 ? 33.385 3.168 -30.132 1.00 89.50 181 SER A O 1
ATOM 1498 N N . MET A 1 182 ? 31.145 3.331 -29.921 1.00 89.00 182 MET A N 1
ATOM 1499 C CA . MET A 1 182 ? 30.894 3.817 -31.282 1.00 89.00 182 MET A CA 1
ATOM 1500 C C . MET A 1 182 ? 31.223 5.299 -31.491 1.00 89.00 182 MET A C 1
ATOM 1502 O O . MET A 1 182 ? 31.663 5.660 -32.581 1.00 89.00 182 MET A O 1
ATOM 1506 N N . ILE A 1 183 ? 31.024 6.154 -30.483 1.00 90.25 183 ILE A N 1
ATOM 1507 C CA . ILE A 1 183 ? 31.067 7.618 -30.625 1.00 90.25 183 ILE A CA 1
ATOM 1508 C C . ILE A 1 183 ? 32.235 8.187 -29.816 1.00 90.25 183 ILE A C 1
ATOM 1510 O O . ILE A 1 183 ? 32.171 8.311 -28.589 1.00 90.25 183 ILE A O 1
ATOM 1514 N N . LYS A 1 184 ? 33.311 8.568 -30.516 1.00 88.44 184 LYS A N 1
ATOM 1515 C CA . LYS A 1 184 ? 34.499 9.204 -29.924 1.00 88.44 184 LYS A CA 1
ATOM 1516 C C . LYS A 1 184 ? 34.559 10.688 -30.283 1.00 88.44 184 LYS A C 1
ATOM 1518 O O . LYS A 1 184 ? 34.557 11.058 -31.454 1.00 88.44 184 LYS A O 1
ATOM 1523 N N . VAL A 1 185 ? 34.601 11.546 -29.271 1.00 86.56 185 VAL A N 1
ATOM 1524 C CA . VAL A 1 185 ? 34.580 13.008 -29.435 1.00 86.56 185 VAL A CA 1
ATOM 1525 C C . VAL A 1 185 ? 35.795 13.476 -30.229 1.00 86.56 185 VAL A C 1
ATOM 1527 O O . VAL A 1 185 ? 36.903 13.013 -29.980 1.00 86.56 185 VAL A O 1
ATOM 1530 N N . GLY A 1 186 ? 35.587 14.386 -31.182 1.00 86.06 186 GLY A N 1
ATOM 1531 C CA . GLY A 1 186 ? 36.658 14.915 -32.034 1.00 86.06 186 GLY A CA 1
ATOM 1532 C C . GLY A 1 186 ? 36.974 14.055 -33.262 1.00 86.06 186 GLY A C 1
ATOM 1533 O O . GLY A 1 186 ? 37.697 14.513 -34.139 1.00 86.06 186 GLY A O 1
ATOM 1534 N N . HIS A 1 187 ? 36.381 12.863 -33.381 1.00 90.12 187 HIS A N 1
ATOM 1535 C CA . HIS A 1 187 ? 36.566 11.950 -34.513 1.00 90.12 187 HIS A CA 1
ATOM 1536 C C . HIS A 1 187 ? 35.313 11.863 -35.399 1.00 90.12 187 HIS A C 1
ATOM 1538 O O . HIS A 1 187 ? 34.859 10.772 -35.742 1.00 90.12 187 HIS A O 1
ATOM 1544 N N . THR A 1 188 ? 34.725 13.007 -35.760 1.00 90.75 188 THR A N 1
ATOM 1545 C CA . THR A 1 188 ? 33.405 13.052 -36.411 1.00 90.75 188 THR A CA 1
ATOM 1546 C C . THR A 1 188 ? 33.338 12.264 -37.720 1.00 90.75 188 THR A C 1
ATOM 1548 O O . THR A 1 188 ? 32.361 11.554 -37.938 1.00 90.75 188 THR A O 1
ATOM 1551 N N . GLU A 1 189 ? 34.353 12.337 -38.583 1.00 89.75 189 GLU A N 1
ATOM 1552 C CA . GLU A 1 189 ? 34.374 11.579 -39.846 1.00 89.75 189 GLU A CA 1
ATOM 1553 C C . GLU A 1 189 ? 34.423 10.069 -39.593 1.00 89.75 189 GLU A C 1
ATOM 1555 O O . GLU A 1 189 ? 33.546 9.341 -40.049 1.00 89.75 189 GLU A O 1
ATOM 1560 N N . MET A 1 190 ? 35.336 9.621 -38.729 1.00 90.19 190 MET A N 1
ATOM 1561 C CA . MET A 1 190 ? 35.444 8.211 -38.351 1.00 90.19 190 MET A CA 1
ATOM 1562 C C . MET A 1 190 ? 34.169 7.687 -37.667 1.00 90.19 190 MET A C 1
ATOM 1564 O O . MET A 1 190 ? 33.760 6.552 -37.904 1.00 90.19 190 MET A O 1
ATOM 1568 N N . ASN A 1 191 ? 33.503 8.499 -36.837 1.00 91.31 191 ASN A N 1
ATOM 1569 C CA . ASN A 1 191 ? 32.216 8.131 -36.242 1.00 91.31 191 ASN A CA 1
ATOM 1570 C C . ASN A 1 191 ? 31.127 7.980 -37.316 1.00 91.31 191 ASN A C 1
ATOM 1572 O O . ASN A 1 191 ? 30.320 7.057 -37.226 1.00 91.31 191 ASN A O 1
ATOM 1576 N N . ARG A 1 192 ? 31.091 8.846 -38.342 1.00 92.69 192 ARG A N 1
ATOM 1577 C CA . ARG A 1 192 ? 30.148 8.701 -39.469 1.00 92.69 192 ARG A CA 1
ATOM 1578 C C . ARG A 1 192 ? 30.403 7.414 -40.235 1.00 92.69 192 ARG A C 1
ATOM 1580 O O . ARG A 1 192 ? 29.445 6.695 -40.501 1.00 92.69 192 ARG A O 1
ATOM 1587 N N . ASP A 1 193 ? 31.661 7.116 -40.541 1.00 91.50 193 ASP A N 1
ATOM 1588 C CA . ASP A 1 193 ? 32.027 5.909 -41.282 1.00 91.50 193 ASP A CA 1
ATOM 1589 C C . ASP A 1 193 ? 31.663 4.651 -40.496 1.00 91.50 193 ASP A C 1
ATOM 1591 O O . ASP A 1 193 ? 31.071 3.729 -41.050 1.00 91.50 193 ASP A O 1
ATOM 1595 N N . ARG A 1 194 ? 31.897 4.645 -39.176 1.00 91.56 194 ARG A N 1
ATOM 1596 C CA . ARG A 1 194 ? 31.452 3.564 -38.283 1.00 91.56 194 ARG A CA 1
ATOM 1597 C C . ARG A 1 194 ? 29.934 3.420 -38.269 1.00 91.56 194 ARG A C 1
ATOM 1599 O O . ARG A 1 194 ? 29.435 2.313 -38.432 1.00 91.56 194 ARG A O 1
ATOM 1606 N N . LEU A 1 195 ? 29.187 4.511 -38.099 1.00 92.19 195 LEU A N 1
ATOM 1607 C CA . LEU A 1 195 ? 27.720 4.464 -38.089 1.00 92.19 195 LEU A CA 1
ATOM 1608 C C . LEU A 1 195 ? 27.154 3.994 -39.438 1.00 92.19 195 LEU A C 1
ATOM 1610 O O . LEU A 1 195 ? 26.200 3.216 -39.464 1.00 92.19 195 LEU A O 1
ATOM 1614 N N . LYS A 1 196 ? 27.768 4.396 -40.552 1.00 92.50 196 LYS A N 1
ATOM 1615 C CA . LYS A 1 196 ? 27.401 3.925 -41.888 1.00 92.50 196 LYS A CA 1
ATOM 1616 C C . LYS A 1 196 ? 27.741 2.445 -42.081 1.00 92.50 196 LYS A C 1
ATOM 1618 O O . LYS A 1 196 ? 26.896 1.704 -42.565 1.00 92.50 196 LYS A O 1
ATOM 1623 N N . ALA A 1 197 ? 28.928 2.005 -41.673 1.00 92.31 197 ALA A N 1
ATOM 1624 C CA . ALA A 1 197 ? 29.376 0.624 -41.843 1.00 92.31 197 ALA A CA 1
ATOM 1625 C C . ALA A 1 197 ? 28.613 -0.369 -40.951 1.00 92.31 197 ALA A C 1
ATOM 1627 O O . ALA A 1 197 ? 28.194 -1.418 -41.428 1.00 92.31 197 ALA A O 1
ATOM 1628 N N . PHE A 1 198 ? 28.410 -0.043 -39.670 1.00 90.44 198 PHE A N 1
ATOM 1629 C CA . PHE A 1 198 ? 27.760 -0.944 -38.711 1.00 90.44 198 PHE A CA 1
ATOM 1630 C C . PHE A 1 198 ? 26.232 -0.889 -38.767 1.00 90.44 198 PHE A C 1
ATOM 1632 O O . PHE A 1 198 ? 25.582 -1.920 -38.617 1.00 90.44 198 PHE A O 1
ATOM 1639 N N . TYR A 1 199 ? 25.655 0.300 -38.958 1.00 89.69 199 TYR A N 1
ATOM 1640 C CA . TYR A 1 199 ? 24.208 0.514 -38.848 1.00 89.69 199 TYR A CA 1
ATOM 1641 C C . TYR A 1 199 ? 23.541 0.949 -40.158 1.00 89.69 199 TYR A C 1
ATOM 1643 O O . TYR A 1 199 ? 22.325 1.131 -40.182 1.00 89.69 199 TYR A O 1
ATOM 1651 N N . GLY A 1 200 ? 24.304 1.177 -41.234 1.00 91.38 200 GLY A N 1
ATOM 1652 C CA . GLY A 1 200 ? 23.769 1.769 -42.465 1.00 91.38 200 GLY A CA 1
ATOM 1653 C C . GLY A 1 200 ? 23.271 3.206 -42.276 1.00 91.38 200 GLY A C 1
ATOM 1654 O O . GLY A 1 200 ? 22.479 3.690 -43.082 1.00 91.38 200 GLY A O 1
ATOM 1655 N N . LEU A 1 201 ? 23.677 3.885 -41.194 1.00 92.12 201 LEU A N 1
ATOM 1656 C CA . LEU A 1 201 ? 23.086 5.154 -40.785 1.00 92.12 201 LEU A CA 1
ATOM 1657 C C . LEU A 1 201 ? 23.895 6.356 -41.272 1.00 92.12 201 LEU A C 1
ATOM 1659 O O . LEU A 1 201 ? 25.013 6.599 -40.818 1.00 92.12 201 LEU A O 1
ATOM 1663 N N . GLU A 1 202 ? 23.282 7.181 -42.119 1.00 91.75 202 GLU A N 1
ATOM 1664 C CA . GLU A 1 202 ? 23.897 8.414 -42.606 1.00 91.75 202 GLU A CA 1
ATOM 1665 C C . GLU A 1 202 ? 23.426 9.652 -41.831 1.00 91.75 202 GLU A C 1
ATOM 1667 O O . GLU A 1 202 ? 22.301 10.144 -41.960 1.00 91.75 202 GLU A O 1
ATOM 1672 N N . ILE A 1 203 ? 24.338 10.217 -41.041 1.00 90.69 203 ILE A N 1
ATOM 1673 C CA . ILE A 1 203 ? 24.133 11.470 -40.306 1.00 90.69 203 ILE A CA 1
ATOM 1674 C C . ILE A 1 203 ? 25.029 12.544 -40.920 1.00 90.69 203 ILE A C 1
ATOM 1676 O O . ILE A 1 203 ? 26.154 12.258 -41.320 1.00 90.69 203 ILE A O 1
ATOM 1680 N N . SER A 1 204 ? 24.563 13.794 -41.012 1.00 92.69 204 SER A N 1
ATOM 1681 C CA . SER A 1 204 ? 25.419 14.893 -41.479 1.00 92.69 204 SER A CA 1
ATOM 1682 C C . SER A 1 204 ? 26.479 15.243 -40.431 1.00 92.69 204 SER A C 1
ATOM 1684 O O . SER A 1 204 ? 26.172 15.273 -39.238 1.00 92.69 204 SER A O 1
ATOM 1686 N N . ALA A 1 205 ? 27.702 15.567 -40.867 1.00 89.75 205 ALA A N 1
ATOM 1687 C CA . ALA A 1 205 ? 28.827 15.870 -39.972 1.00 89.75 205 ALA A CA 1
ATOM 1688 C C . ALA A 1 205 ? 28.491 16.966 -38.949 1.00 89.75 205 ALA A C 1
ATOM 1690 O O . ALA A 1 205 ? 28.765 16.817 -37.763 1.00 89.75 205 ALA A O 1
ATOM 1691 N N . HIS A 1 206 ? 27.785 18.015 -39.382 1.00 91.00 206 HIS A N 1
ATOM 1692 C CA . HIS A 1 206 ? 27.320 19.086 -38.496 1.00 91.00 206 HIS A CA 1
ATOM 1693 C C . HIS A 1 206 ? 26.406 18.592 -37.362 1.00 91.00 206 HIS A C 1
ATOM 1695 O O . HIS A 1 206 ? 26.579 18.974 -36.206 1.00 91.00 206 HIS A O 1
ATOM 1701 N N . ARG A 1 207 ? 25.434 17.719 -37.670 1.00 91.38 207 ARG A N 1
ATOM 1702 C CA . ARG A 1 207 ? 24.515 17.168 -36.657 1.00 91.38 207 ARG A CA 1
ATOM 1703 C C . ARG A 1 207 ? 25.241 16.223 -35.708 1.00 91.38 207 ARG A C 1
ATOM 1705 O O . ARG A 1 207 ? 24.993 16.279 -34.506 1.00 91.38 207 ARG A O 1
ATOM 1712 N N . LEU A 1 208 ? 26.137 15.392 -36.241 1.00 93.12 208 LEU A N 1
ATOM 1713 C CA . LEU A 1 208 ? 26.900 14.454 -35.428 1.00 93.12 208 LEU A CA 1
ATOM 1714 C C . LEU A 1 208 ? 27.856 15.187 -34.481 1.00 93.12 208 LEU A C 1
ATOM 1716 O O . LEU A 1 208 ? 27.854 14.890 -33.296 1.00 93.12 208 LEU A O 1
ATOM 1720 N N . LYS A 1 209 ? 28.561 16.224 -34.948 1.00 93.06 209 LYS A N 1
ATOM 1721 C CA . LYS A 1 209 ? 29.445 17.051 -34.109 1.00 93.06 209 LYS A CA 1
ATOM 1722 C C . LYS A 1 209 ? 28.702 17.730 -32.951 1.00 93.06 209 LYS A C 1
ATOM 1724 O O . LYS A 1 209 ? 29.194 17.774 -31.821 1.00 93.06 209 LYS A O 1
ATOM 1729 N N . LYS A 1 210 ? 27.484 18.231 -33.202 1.00 92.50 210 LYS A N 1
ATOM 1730 C CA . LYS A 1 210 ? 26.609 18.755 -32.136 1.00 92.50 210 LYS A CA 1
ATOM 1731 C C . LYS A 1 210 ? 26.254 17.677 -31.111 1.00 92.50 210 LYS A C 1
ATOM 1733 O O . LYS A 1 210 ? 26.341 17.931 -29.912 1.00 92.50 210 LYS A O 1
ATOM 1738 N N . PHE A 1 211 ? 25.868 16.490 -31.579 1.00 94.06 211 PHE A N 1
ATOM 1739 C CA . PHE A 1 211 ? 25.556 15.363 -30.703 1.00 94.06 211 PHE A CA 1
ATOM 1740 C C . PHE A 1 211 ? 26.781 14.904 -29.898 1.00 94.06 211 PHE A C 1
ATOM 1742 O O . PHE A 1 211 ? 26.653 14.715 -28.698 1.00 94.06 211 PHE A O 1
ATOM 1749 N N . GLU A 1 212 ? 27.966 14.803 -30.506 1.00 93.62 212 GLU A N 1
ATOM 1750 C CA . GLU A 1 212 ? 29.227 14.448 -29.831 1.00 93.62 212 GLU A CA 1
ATOM 1751 C C . GLU A 1 212 ? 29.535 15.383 -28.660 1.00 93.62 212 GLU A C 1
ATOM 1753 O O . GLU A 1 212 ? 29.924 14.931 -27.587 1.00 93.62 212 GLU A O 1
ATOM 1758 N N . THR A 1 213 ? 29.301 16.684 -28.845 1.00 91.50 213 THR A N 1
ATOM 1759 C CA . THR A 1 213 ? 29.486 17.681 -27.782 1.00 91.50 213 THR A CA 1
ATOM 1760 C C . THR A 1 213 ? 28.508 17.450 -26.627 1.00 91.50 213 THR A C 1
ATOM 1762 O O . THR A 1 213 ? 28.899 17.490 -25.462 1.00 91.50 213 THR A O 1
ATOM 1765 N N . ALA A 1 214 ? 27.235 17.186 -26.940 1.00 92.31 214 ALA A N 1
ATOM 1766 C CA . ALA A 1 214 ? 26.215 16.901 -25.932 1.00 92.31 214 ALA A CA 1
ATOM 1767 C C . ALA A 1 214 ? 26.454 15.564 -25.214 1.00 92.31 214 ALA A C 1
ATOM 1769 O O . ALA A 1 214 ? 26.233 15.456 -24.009 1.00 92.31 214 ALA A O 1
ATOM 1770 N N . TRP A 1 215 ? 26.935 14.560 -25.947 1.00 91.69 215 TRP A N 1
ATOM 1771 C CA . TRP A 1 215 ? 27.325 13.258 -25.425 1.00 91.69 215 TRP A CA 1
ATOM 1772 C C . TRP A 1 215 ? 28.487 13.371 -24.441 1.00 91.69 215 TRP A C 1
ATOM 1774 O O . TRP A 1 215 ? 28.393 12.832 -23.343 1.00 91.69 215 TRP A O 1
ATOM 1784 N N . GLU A 1 216 ? 29.547 14.105 -24.785 1.00 91.12 216 GLU A N 1
ATOM 1785 C CA . GLU A 1 216 ? 30.705 14.260 -23.900 1.00 91.12 216 GLU A CA 1
ATOM 1786 C C . GLU A 1 216 ? 30.347 14.988 -22.605 1.00 91.12 216 GLU A C 1
ATOM 1788 O O . GLU A 1 216 ? 30.804 14.612 -21.528 1.00 91.12 216 GLU A O 1
ATOM 1793 N N . ASP A 1 217 ? 29.490 16.006 -22.683 1.00 88.50 217 ASP A N 1
ATOM 1794 C CA . ASP A 1 217 ? 28.973 16.687 -21.498 1.00 88.50 217 ASP A CA 1
ATOM 1795 C C . ASP A 1 217 ? 28.187 15.722 -20.596 1.00 88.50 217 ASP A C 1
ATOM 1797 O O . ASP A 1 217 ? 28.503 15.558 -19.415 1.00 88.50 217 ASP A O 1
ATOM 1801 N N . ALA A 1 218 ? 27.236 14.985 -21.180 1.00 88.06 218 ALA A N 1
ATOM 1802 C CA . ALA A 1 218 ? 26.435 13.993 -20.469 1.00 88.06 218 ALA A CA 1
ATOM 1803 C C . ALA A 1 218 ? 27.281 12.866 -19.854 1.00 88.06 218 ALA A C 1
ATOM 1805 O O . ALA A 1 218 ? 27.003 12.408 -18.744 1.00 88.06 218 ALA A O 1
ATOM 1806 N N . ARG A 1 219 ? 28.331 12.438 -20.557 1.00 87.81 219 ARG A N 1
ATOM 1807 C CA . ARG A 1 219 ? 29.277 11.404 -20.135 1.00 87.81 219 ARG A CA 1
ATOM 1808 C C . ARG A 1 219 ? 30.153 11.865 -18.970 1.00 87.81 219 ARG A C 1
ATOM 1810 O O . ARG 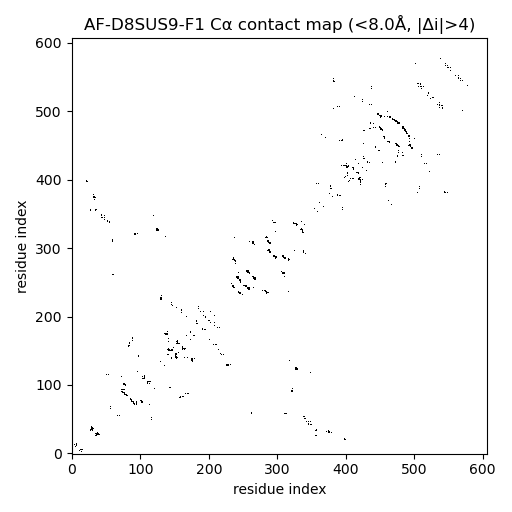A 1 219 ? 30.311 11.118 -18.000 1.00 87.81 219 ARG A O 1
ATOM 1817 N N . ARG A 1 220 ? 30.704 13.084 -19.036 1.00 83.62 220 ARG A N 1
ATOM 1818 C CA . ARG A 1 220 ? 31.560 13.658 -17.979 1.00 83.62 220 ARG A CA 1
ATOM 1819 C C . ARG A 1 220 ? 30.802 13.849 -16.672 1.00 83.62 220 ARG A C 1
ATOM 1821 O O . ARG A 1 220 ? 31.314 13.459 -15.624 1.00 83.62 220 ARG A O 1
ATOM 1828 N N . ASN A 1 221 ? 29.567 14.347 -16.754 1.00 74.44 221 ASN A N 1
ATOM 1829 C CA . ASN A 1 221 ? 28.704 14.580 -15.593 1.00 74.44 221 ASN A CA 1
ATOM 1830 C C . ASN A 1 221 ? 28.488 13.318 -14.742 1.00 74.44 221 ASN A C 1
ATOM 1832 O O . ASN A 1 221 ? 28.314 13.416 -13.529 1.00 74.44 221 ASN A O 1
ATOM 1836 N N . TYR A 1 222 ? 28.516 12.128 -15.353 1.00 68.81 222 TYR A N 1
ATOM 1837 C CA . TYR A 1 222 ? 28.260 10.884 -14.632 1.00 68.81 222 TYR A CA 1
ATOM 1838 C C . TYR A 1 222 ? 29.527 10.149 -14.172 1.00 68.81 222 TYR A C 1
ATOM 1840 O O . TYR A 1 222 ? 29.548 9.655 -13.041 1.00 68.81 222 TYR A O 1
ATOM 1848 N N . LYS A 1 223 ? 30.599 10.103 -14.984 1.00 67.38 223 LYS A N 1
ATOM 1849 C CA . LYS A 1 223 ? 31.849 9.391 -14.628 1.00 67.38 223 LYS A CA 1
ATOM 1850 C C . LYS A 1 223 ? 32.488 9.896 -13.328 1.00 67.38 223 LYS A C 1
ATOM 1852 O O . LYS A 1 223 ? 33.061 9.098 -12.601 1.00 67.38 223 LYS A O 1
ATOM 1857 N N . GLN A 1 224 ? 32.328 11.176 -12.993 1.00 61.53 224 GLN A N 1
ATOM 1858 C CA . GLN A 1 224 ? 32.838 11.753 -11.739 1.00 61.53 224 GLN A CA 1
ATOM 1859 C C . GLN A 1 224 ? 32.074 11.296 -10.478 1.00 61.53 224 GLN A C 1
ATOM 1861 O O . GLN A 1 224 ? 32.538 11.526 -9.367 1.00 61.53 224 GLN A O 1
ATOM 1866 N N . SER A 1 225 ? 30.898 10.671 -10.627 1.00 61.19 225 SER A N 1
ATOM 1867 C CA . SER A 1 225 ? 29.983 10.363 -9.515 1.00 61.19 225 SER A CA 1
ATOM 1868 C C . SER A 1 225 ? 29.989 8.901 -9.051 1.00 61.19 225 SER A C 1
ATOM 1870 O O . SER A 1 225 ? 29.368 8.583 -8.034 1.00 61.19 225 SER A O 1
ATOM 1872 N N . ILE A 1 226 ? 30.664 8.008 -9.780 1.00 66.81 226 ILE A N 1
ATOM 1873 C CA . ILE A 1 226 ? 30.754 6.586 -9.433 1.00 66.81 226 ILE A CA 1
ATOM 1874 C C . ILE A 1 226 ? 31.997 6.394 -8.574 1.00 66.81 226 ILE A C 1
ATOM 1876 O O . ILE A 1 226 ? 33.112 6.602 -9.042 1.00 66.81 226 ILE A O 1
ATOM 1880 N N . SER A 1 227 ? 31.815 5.992 -7.316 1.00 55.84 227 SER A N 1
ATOM 1881 C CA . SER A 1 227 ? 32.933 5.484 -6.529 1.00 55.84 227 SER A CA 1
ATOM 1882 C C . SER A 1 227 ? 33.405 4.161 -7.130 1.00 55.84 227 SER A C 1
ATOM 1884 O O . SER A 1 227 ? 32.582 3.354 -7.564 1.00 55.84 227 SER A O 1
ATOM 1886 N N . GLU A 1 228 ? 34.714 3.907 -7.119 1.00 54.59 228 GLU A N 1
ATOM 1887 C CA . GLU A 1 228 ? 35.321 2.600 -7.421 1.00 54.59 228 GLU A CA 1
ATOM 1888 C C . GLU A 1 228 ? 34.955 1.567 -6.333 1.00 54.59 228 GLU A C 1
ATOM 1890 O O . GLU A 1 228 ? 35.796 0.948 -5.680 1.00 54.59 228 GLU A O 1
ATOM 1895 N N . ALA A 1 229 ? 33.663 1.410 -6.050 1.00 48.00 229 ALA A N 1
ATOM 1896 C CA . ALA A 1 229 ? 33.163 0.394 -5.157 1.00 48.00 229 ALA A CA 1
ATOM 1897 C C . ALA A 1 229 ? 33.510 -0.965 -5.766 1.00 48.00 229 ALA A C 1
ATOM 1899 O O . ALA A 1 229 ? 33.072 -1.286 -6.873 1.00 48.00 229 ALA A O 1
ATOM 1900 N N . ARG A 1 230 ? 34.300 -1.748 -5.016 1.00 49.00 230 ARG A N 1
ATOM 1901 C CA . ARG A 1 230 ? 34.673 -3.136 -5.319 1.00 49.00 230 ARG A CA 1
ATOM 1902 C C . ARG A 1 230 ? 33.500 -3.848 -5.982 1.00 49.00 230 ARG A C 1
ATOM 1904 O O . ARG A 1 230 ? 32.472 -4.052 -5.338 1.00 49.00 230 ARG A O 1
ATOM 1911 N N . GLU A 1 231 ? 33.697 -4.229 -7.240 1.00 51.69 231 GLU A N 1
ATOM 1912 C CA . GLU A 1 231 ? 32.717 -4.857 -8.122 1.00 51.69 231 GLU A CA 1
ATOM 1913 C C . GLU A 1 231 ? 31.764 -5.779 -7.353 1.00 51.69 231 GLU A C 1
ATOM 1915 O O . GLU A 1 231 ? 32.174 -6.769 -6.727 1.00 51.69 231 GLU A O 1
ATOM 1920 N N . THR A 1 232 ? 30.482 -5.421 -7.371 1.00 54.84 232 THR A N 1
ATOM 1921 C CA . THR A 1 232 ? 29.380 -6.329 -7.056 1.00 54.84 232 THR A CA 1
ATOM 1922 C C . THR A 1 232 ? 29.234 -7.233 -8.268 1.00 54.84 232 THR A C 1
ATOM 1924 O O . THR A 1 232 ? 28.477 -6.956 -9.193 1.00 54.84 232 THR A O 1
ATOM 1927 N N . ILE A 1 233 ? 30.064 -8.271 -8.294 1.00 58.34 233 ILE A N 1
ATOM 1928 C CA . ILE A 1 233 ? 30.059 -9.288 -9.337 1.00 58.34 233 ILE A CA 1
ATOM 1929 C C . ILE A 1 233 ? 28.654 -9.921 -9.358 1.00 58.34 233 ILE A C 1
ATOM 1931 O O . ILE A 1 233 ? 28.166 -10.316 -8.292 1.00 58.34 233 ILE A O 1
ATOM 1935 N N . PRO A 1 234 ? 27.967 -9.985 -10.514 1.00 62.16 234 PRO A N 1
ATOM 1936 C CA . PRO A 1 234 ? 26.690 -10.680 -10.606 1.00 62.16 234 PRO A CA 1
ATOM 1937 C C . PRO A 1 234 ? 26.885 -12.128 -10.152 1.00 62.16 234 PRO A C 1
ATOM 1939 O O . PRO A 1 234 ? 27.785 -12.817 -10.611 1.00 62.16 234 PRO A O 1
ATOM 1942 N N . ALA A 1 235 ? 26.061 -12.592 -9.215 1.00 77.12 235 ALA A N 1
ATOM 1943 C CA . ALA A 1 235 ? 26.204 -13.937 -8.663 1.00 77.12 235 ALA A CA 1
ATOM 1944 C C . ALA A 1 235 ? 25.675 -15.031 -9.606 1.00 77.12 235 ALA A C 1
ATOM 1946 O O . ALA A 1 235 ? 25.829 -16.206 -9.297 1.00 77.12 235 ALA A O 1
ATOM 1947 N N . TRP A 1 236 ? 25.030 -14.656 -10.715 1.00 88.75 236 TRP A N 1
ATOM 1948 C CA . TRP A 1 236 ? 24.321 -15.552 -11.625 1.00 88.75 236 TRP A CA 1
ATOM 1949 C C . TRP A 1 236 ? 24.787 -15.364 -13.067 1.00 88.75 236 TRP A C 1
ATOM 1951 O O . TRP A 1 236 ? 24.778 -14.248 -13.593 1.00 88.75 236 TRP A O 1
ATOM 1961 N N . TRP A 1 237 ? 25.119 -16.477 -13.714 1.00 89.81 237 TRP A N 1
ATOM 1962 C CA . TRP A 1 237 ? 25.739 -16.523 -15.035 1.00 89.81 237 TRP A CA 1
ATOM 1963 C C . TRP A 1 237 ? 25.074 -17.568 -15.928 1.00 89.81 237 TRP A C 1
ATOM 1965 O O . TRP A 1 237 ? 24.496 -18.530 -15.423 1.00 89.81 237 TRP A O 1
ATOM 1975 N N . ILE A 1 238 ? 25.196 -17.411 -17.243 1.00 90.50 238 ILE A N 1
ATOM 1976 C CA . ILE A 1 238 ? 24.877 -18.428 -18.249 1.00 90.50 238 ILE A CA 1
ATOM 1977 C C . ILE A 1 238 ? 26.144 -18.761 -19.047 1.00 90.50 238 ILE A C 1
ATOM 1979 O O . ILE A 1 238 ? 26.851 -17.860 -19.492 1.00 90.50 238 ILE A O 1
ATOM 1983 N N . THR A 1 239 ? 26.427 -20.050 -19.231 1.00 88.06 239 THR A N 1
ATOM 1984 C CA . THR A 1 239 ? 27.483 -20.559 -20.122 1.00 88.06 239 THR A CA 1
ATOM 1985 C C . THR A 1 239 ? 27.058 -21.912 -20.688 1.00 88.06 239 THR A C 1
ATOM 1987 O O . THR A 1 239 ? 26.487 -22.720 -19.959 1.00 88.06 239 THR A O 1
ATOM 1990 N N . GLU A 1 240 ? 27.254 -22.146 -21.989 1.00 82.12 240 GLU A N 1
ATOM 1991 C CA . GLU A 1 240 ? 26.945 -23.429 -22.657 1.00 82.12 240 GLU A CA 1
ATOM 1992 C C . GLU A 1 240 ? 25.539 -24.000 -22.336 1.00 82.12 240 GLU A C 1
ATOM 1994 O O . GLU A 1 240 ? 25.345 -25.201 -22.161 1.00 82.12 240 GLU A O 1
ATOM 1999 N N . GLY A 1 241 ? 24.530 -23.129 -22.198 1.00 78.69 241 GLY A N 1
ATOM 2000 C CA . GLY A 1 241 ? 23.152 -23.526 -21.864 1.00 78.69 241 GLY A CA 1
ATOM 2001 C C . GLY A 1 241 ? 22.907 -23.903 -20.393 1.00 78.69 241 GLY A C 1
ATOM 2002 O O . GLY A 1 241 ? 21.779 -24.251 -20.034 1.00 78.69 241 GLY A O 1
ATOM 2003 N N . LYS A 1 242 ? 23.918 -23.791 -19.524 1.00 86.94 242 LYS A N 1
ATOM 2004 C CA . LYS A 1 242 ? 23.832 -24.019 -18.076 1.00 86.94 242 LYS A CA 1
ATOM 2005 C C . LYS A 1 242 ? 23.896 -22.707 -17.307 1.00 86.94 242 LYS A C 1
ATOM 2007 O O . LYS A 1 242 ? 24.701 -21.826 -17.606 1.00 86.94 242 LYS A O 1
ATOM 2012 N N . VAL A 1 243 ? 23.055 -22.592 -16.282 1.00 88.88 243 VAL A N 1
ATOM 2013 C CA . VAL A 1 243 ? 23.058 -21.445 -15.370 1.00 88.88 243 VAL A CA 1
ATOM 2014 C C . VAL A 1 243 ? 23.919 -21.757 -14.157 1.00 88.88 243 VAL A C 1
ATOM 2016 O O . VAL A 1 243 ? 23.781 -22.818 -13.556 1.00 88.88 243 VAL A O 1
ATOM 2019 N N . ILE A 1 244 ? 24.788 -20.827 -13.778 1.00 87.50 244 ILE A N 1
ATOM 2020 C CA . ILE A 1 244 ? 25.737 -20.996 -12.678 1.00 87.50 244 ILE A CA 1
ATOM 2021 C C . ILE A 1 244 ? 25.502 -19.905 -11.640 1.00 87.50 244 ILE A C 1
ATOM 2023 O O . ILE A 1 244 ? 25.443 -18.724 -11.979 1.00 87.50 244 ILE A O 1
ATOM 2027 N N . TYR A 1 245 ? 25.396 -20.302 -10.374 1.00 86.44 245 TYR A N 1
ATOM 2028 C CA . TYR A 1 245 ? 25.436 -19.396 -9.232 1.00 86.44 245 TYR A CA 1
ATOM 2029 C C . TYR A 1 245 ? 26.791 -19.474 -8.527 1.00 86.44 245 TYR A C 1
ATOM 2031 O O . TYR A 1 245 ? 27.249 -20.570 -8.204 1.00 86.44 245 TYR A O 1
ATOM 2039 N N . THR A 1 246 ? 27.402 -18.326 -8.237 1.00 80.81 246 THR A N 1
ATOM 2040 C CA . THR A 1 246 ? 28.674 -18.199 -7.508 1.00 80.81 246 THR A CA 1
ATOM 2041 C C . THR A 1 246 ? 28.446 -17.460 -6.188 1.00 80.81 246 THR A C 1
ATOM 2043 O O . THR A 1 246 ? 28.121 -16.273 -6.195 1.00 80.81 246 THR A O 1
ATOM 2046 N N . ALA A 1 247 ? 28.608 -18.148 -5.050 1.00 68.12 247 ALA A N 1
ATOM 2047 C CA . ALA A 1 247 ? 28.313 -17.583 -3.725 1.00 68.12 247 ALA A CA 1
ATOM 2048 C C . ALA A 1 247 ? 29.383 -16.598 -3.209 1.00 68.12 247 ALA A C 1
ATOM 2050 O O . ALA A 1 247 ? 29.095 -15.753 -2.362 1.00 68.12 247 ALA A O 1
ATOM 2051 N N . THR A 1 248 ? 30.614 -16.714 -3.701 1.00 61.94 248 THR A N 1
ATOM 2052 C CA . THR A 1 248 ? 31.801 -15.982 -3.237 1.00 61.94 248 THR A CA 1
ATOM 2053 C C . THR A 1 248 ? 32.662 -15.544 -4.425 1.00 61.94 248 THR A C 1
ATOM 2055 O O . THR A 1 248 ? 32.586 -16.128 -5.507 1.00 61.94 248 THR A O 1
ATOM 2058 N N . LYS A 1 249 ? 33.494 -14.505 -4.234 1.00 56.88 249 LYS A N 1
ATOM 2059 C CA . LYS A 1 249 ? 34.387 -13.975 -5.286 1.00 56.88 249 LYS A CA 1
ATOM 2060 C C . LYS A 1 249 ? 35.446 -14.981 -5.745 1.00 56.88 249 LYS A C 1
ATOM 2062 O O . LYS A 1 249 ? 35.853 -14.936 -6.896 1.00 56.88 249 LYS A O 1
ATOM 2067 N N . ASP A 1 250 ? 35.860 -15.877 -4.853 1.00 56.12 250 ASP A N 1
ATOM 2068 C CA . ASP A 1 250 ? 36.801 -16.969 -5.133 1.00 56.12 250 ASP A CA 1
ATOM 2069 C C . ASP A 1 250 ? 36.155 -18.152 -5.881 1.00 56.12 250 ASP A C 1
ATOM 2071 O O . ASP A 1 250 ? 36.844 -19.110 -6.224 1.00 56.12 250 ASP A O 1
ATOM 2075 N N . GLN A 1 251 ? 34.835 -18.093 -6.121 1.00 61.94 251 GLN A N 1
ATOM 2076 C CA . GLN A 1 251 ? 34.045 -19.133 -6.782 1.00 61.94 251 GLN A CA 1
ATOM 2077 C C . GLN A 1 251 ? 34.175 -20.520 -6.119 1.00 61.94 251 GLN A C 1
ATOM 2079 O O . GLN A 1 251 ? 33.870 -21.536 -6.744 1.00 61.94 251 GLN A O 1
ATOM 2084 N N . ALA A 1 252 ? 34.585 -20.585 -4.844 1.00 58.94 252 ALA A N 1
ATOM 2085 C CA . ALA A 1 252 ? 34.864 -21.841 -4.144 1.00 58.94 252 ALA A CA 1
ATOM 2086 C C . ALA A 1 252 ? 33.622 -22.738 -4.010 1.00 58.94 252 ALA A C 1
ATOM 2088 O O . ALA A 1 252 ? 33.730 -23.963 -4.043 1.00 58.94 252 ALA A O 1
ATOM 2089 N N . LYS A 1 253 ? 32.432 -22.129 -3.906 1.00 69.94 253 LYS A N 1
ATOM 2090 C CA . LYS A 1 253 ? 31.139 -22.822 -3.922 1.00 69.94 253 LYS A CA 1
ATOM 2091 C C . LYS A 1 253 ? 30.287 -22.300 -5.079 1.00 69.94 253 LYS A C 1
ATOM 2093 O O . LYS A 1 253 ? 29.772 -21.178 -5.024 1.00 69.94 253 LYS A O 1
ATOM 2098 N N . CYS A 1 254 ? 30.133 -23.127 -6.110 1.00 77.44 254 CYS A N 1
ATOM 2099 C CA . CYS A 1 254 ? 29.248 -22.865 -7.239 1.00 77.44 254 CYS A CA 1
ATOM 2100 C C . CYS A 1 254 ? 28.104 -23.883 -7.289 1.00 77.44 254 CYS A C 1
ATOM 2102 O O . CYS A 1 254 ? 28.243 -25.020 -6.842 1.00 77.44 254 CYS A O 1
ATOM 2104 N N . PHE A 1 255 ? 26.963 -23.455 -7.819 1.00 81.50 255 PHE A N 1
ATOM 2105 C CA . PHE A 1 255 ? 25.805 -24.310 -8.057 1.00 81.50 255 PHE A CA 1
ATOM 2106 C C . PHE A 1 255 ? 25.444 -24.226 -9.530 1.00 81.50 255 PHE A C 1
ATOM 2108 O O . PHE A 1 255 ? 25.376 -23.130 -10.086 1.00 81.50 255 PHE A O 1
ATOM 2115 N N . VAL A 1 256 ? 25.213 -25.377 -10.153 1.00 85.75 256 VAL A N 1
ATOM 2116 C CA . VAL A 1 256 ? 24.900 -25.474 -11.579 1.00 85.75 256 VAL A CA 1
ATOM 2117 C C . VAL A 1 256 ? 23.440 -25.870 -11.742 1.00 85.75 256 VAL A C 1
ATOM 2119 O O . VAL A 1 256 ? 22.928 -26.738 -11.035 1.00 85.75 256 VAL A O 1
ATOM 2122 N N . PHE A 1 257 ? 22.770 -25.232 -12.690 1.00 87.81 257 PHE A N 1
ATOM 2123 C CA . PHE A 1 257 ? 21.371 -25.447 -13.005 1.00 87.81 257 PHE A CA 1
ATOM 2124 C C . PHE A 1 257 ? 21.198 -25.705 -14.497 1.00 87.81 257 PHE A C 1
ATOM 2126 O O . PHE A 1 257 ? 21.771 -25.012 -15.340 1.00 87.81 257 PHE A O 1
ATOM 2133 N N . GLU A 1 258 ? 20.344 -26.666 -14.820 1.00 88.94 258 GLU A N 1
ATOM 2134 C CA . GLU A 1 258 ? 19.816 -26.837 -16.166 1.00 88.94 258 GLU A CA 1
ATOM 2135 C C . GLU A 1 258 ? 18.647 -25.882 -16.402 1.00 88.94 258 GLU A C 1
ATOM 2137 O O . GLU A 1 258 ? 17.815 -25.641 -15.518 1.00 88.94 258 GLU A O 1
ATOM 2142 N N . VAL A 1 259 ? 18.572 -25.349 -17.621 1.00 89.50 259 VAL A N 1
ATOM 2143 C CA . VAL A 1 259 ? 17.460 -24.506 -18.052 1.00 89.50 259 VAL A CA 1
ATOM 2144 C C . VAL A 1 259 ? 16.363 -25.397 -18.625 1.00 89.50 259 VAL A C 1
ATOM 2146 O O . VAL A 1 259 ? 16.429 -25.866 -19.756 1.00 89.50 259 VAL A O 1
ATOM 2149 N N . GLY A 1 260 ? 15.328 -25.629 -17.827 1.00 86.38 260 GLY A N 1
ATOM 2150 C CA . GLY A 1 260 ? 14.104 -26.285 -18.258 1.00 86.38 260 GLY A CA 1
ATOM 2151 C C . GLY A 1 260 ? 13.153 -25.347 -19.010 1.00 86.38 260 GLY A C 1
ATOM 2152 O O . GLY A 1 260 ? 13.450 -24.192 -19.325 1.00 86.38 260 GLY A O 1
ATOM 2153 N N . VAL A 1 261 ? 11.936 -25.840 -19.253 1.00 83.69 261 VAL A N 1
ATOM 2154 C CA . VAL A 1 261 ? 10.900 -25.126 -20.017 1.00 83.69 261 VAL A CA 1
ATOM 2155 C C . VAL A 1 261 ? 10.608 -23.738 -19.432 1.00 83.69 261 VAL A C 1
ATOM 2157 O O . VAL A 1 261 ? 10.400 -23.576 -18.226 1.00 83.69 261 VAL A O 1
ATOM 2160 N N . ALA A 1 262 ? 10.533 -22.739 -20.318 1.00 82.38 262 ALA A N 1
ATOM 2161 C CA . ALA A 1 262 ? 10.246 -21.339 -19.999 1.00 82.38 262 ALA A CA 1
ATOM 2162 C C . ALA A 1 262 ? 11.229 -20.705 -18.993 1.00 82.38 262 ALA A C 1
ATOM 2164 O O . ALA A 1 262 ? 10.833 -19.862 -18.178 1.00 82.38 262 ALA A O 1
ATOM 2165 N N . GLY A 1 263 ? 12.498 -21.118 -19.048 1.00 87.56 263 GLY A N 1
ATOM 2166 C CA . GLY A 1 263 ? 13.580 -20.575 -18.232 1.00 87.56 263 GLY A CA 1
ATOM 2167 C C . GLY A 1 263 ? 13.601 -21.091 -16.796 1.00 87.56 263 GLY A C 1
ATOM 2168 O O . GLY A 1 263 ? 14.273 -20.495 -15.959 1.00 87.56 263 GLY A O 1
ATOM 2169 N N . ARG A 1 264 ? 12.843 -22.144 -16.462 1.00 89.81 264 ARG A N 1
ATOM 2170 C CA . ARG A 1 264 ? 12.846 -22.719 -15.109 1.00 89.81 264 ARG A CA 1
ATOM 2171 C C . ARG A 1 264 ? 14.197 -23.365 -14.822 1.00 89.81 264 ARG A C 1
ATOM 2173 O O . ARG A 1 264 ? 14.623 -24.226 -15.576 1.00 89.81 264 ARG A O 1
ATOM 2180 N N . LEU A 1 265 ? 14.813 -23.012 -13.702 1.00 89.88 265 LEU A N 1
ATOM 2181 C CA . LEU A 1 265 ? 16.088 -23.588 -13.289 1.00 89.88 265 LEU A CA 1
ATOM 2182 C C . LEU A 1 265 ? 15.847 -24.887 -12.518 1.00 89.88 265 LEU A C 1
ATOM 2184 O O . LEU A 1 265 ? 15.055 -24.919 -11.569 1.00 89.88 265 LEU A O 1
ATOM 2188 N N . LEU A 1 266 ? 16.505 -25.955 -12.959 1.00 86.31 266 LEU A N 1
ATOM 2189 C CA . LEU A 1 266 ? 16.493 -27.267 -12.325 1.00 86.31 266 LEU A CA 1
ATOM 2190 C C . LEU A 1 266 ? 17.898 -27.555 -11.789 1.00 86.31 266 LEU A C 1
ATOM 2192 O O . LEU A 1 266 ? 18.855 -27.380 -12.539 1.00 86.31 266 LEU A O 1
ATOM 2196 N N . PRO A 1 267 ? 18.052 -27.960 -10.519 1.00 80.56 267 PRO A N 1
ATOM 2197 C CA . PRO A 1 267 ? 19.363 -28.287 -9.970 1.00 80.56 267 PRO A CA 1
ATOM 2198 C C . PRO A 1 267 ? 20.031 -29.369 -10.806 1.00 80.56 267 PRO A C 1
ATOM 2200 O O . PRO A 1 267 ? 19.459 -30.445 -11.000 1.00 80.56 267 PRO A O 1
ATOM 2203 N N . HIS A 1 268 ? 21.233 -29.090 -11.296 1.00 73.69 268 HIS A N 1
ATOM 2204 C CA . HIS A 1 268 ? 22.031 -30.102 -11.960 1.00 73.69 268 HIS A CA 1
ATOM 2205 C C . HIS A 1 268 ? 22.677 -30.958 -10.868 1.00 73.69 268 HIS A C 1
ATOM 2207 O O . HIS A 1 268 ? 23.443 -30.453 -10.046 1.00 73.69 268 HIS A O 1
ATOM 2213 N N . LYS A 1 269 ? 22.339 -32.253 -10.812 1.00 62.50 269 LYS A N 1
ATOM 2214 C CA . LYS A 1 269 ? 23.005 -33.192 -9.901 1.00 62.50 269 LYS A CA 1
ATOM 2215 C C . LYS A 1 269 ? 24.433 -33.391 -10.392 1.00 62.50 269 LYS A C 1
ATOM 2217 O O . LYS A 1 269 ? 24.679 -34.206 -11.272 1.00 62.50 269 LYS A O 1
ATOM 2222 N N . VAL A 1 270 ? 25.357 -32.626 -9.831 1.00 55.50 270 VAL A N 1
ATOM 2223 C CA . VAL A 1 270 ? 26.783 -32.779 -10.100 1.00 55.50 270 VAL A CA 1
ATOM 2224 C C . VAL A 1 270 ? 27.247 -34.137 -9.538 1.00 55.50 270 VAL A C 1
ATOM 2226 O O . VAL A 1 270 ? 27.056 -34.382 -8.342 1.00 55.50 270 VAL A O 1
ATOM 2229 N N . PRO A 1 271 ? 27.829 -35.047 -10.347 1.00 49.38 271 PRO A N 1
ATOM 2230 C CA . PRO A 1 271 ? 28.573 -36.191 -9.825 1.00 49.38 271 PRO A CA 1
ATOM 2231 C C . PRO A 1 271 ? 29.709 -35.674 -8.941 1.00 49.38 271 PRO A C 1
ATOM 2233 O O . PRO A 1 271 ? 30.311 -34.657 -9.273 1.00 49.38 271 PRO A O 1
ATOM 2236 N N . LYS A 1 272 ? 30.014 -36.361 -7.833 1.00 45.81 272 LYS A N 1
ATOM 2237 C CA . LYS A 1 272 ? 30.948 -35.910 -6.776 1.00 45.81 272 LYS A CA 1
ATOM 2238 C C . LYS A 1 272 ? 32.361 -35.501 -7.253 1.00 45.81 272 LYS A C 1
ATOM 2240 O O . LYS A 1 272 ? 33.105 -34.948 -6.454 1.00 45.81 272 LYS A O 1
ATOM 2245 N N . GLU A 1 273 ? 32.704 -35.711 -8.524 1.00 42.22 273 GLU A N 1
ATOM 2246 C CA . GLU A 1 273 ? 34.011 -35.431 -9.129 1.00 42.22 273 GLU A CA 1
ATOM 2247 C C . GLU A 1 273 ? 33.921 -34.747 -10.513 1.00 42.22 273 GLU A C 1
ATOM 2249 O O . GLU A 1 273 ? 34.711 -35.040 -11.405 1.00 42.22 273 GLU A O 1
ATOM 2254 N N . SER A 1 274 ? 32.970 -33.833 -10.757 1.00 48.06 274 SER A N 1
ATOM 2255 C CA . SER A 1 274 ? 33.042 -33.021 -11.986 1.00 48.06 274 SER A CA 1
ATOM 2256 C C . SER A 1 274 ? 34.019 -31.851 -11.832 1.00 48.06 274 SER A C 1
ATOM 2258 O O . SER A 1 274 ? 33.932 -31.083 -10.869 1.00 48.06 274 SER A O 1
ATOM 2260 N N . SER A 1 275 ? 34.885 -31.662 -12.826 1.00 54.31 275 SER A N 1
ATOM 2261 C CA . SER A 1 275 ? 35.690 -30.455 -13.017 1.00 54.31 275 SER A CA 1
ATOM 2262 C C . SER A 1 275 ? 34.826 -29.188 -12.954 1.00 54.31 275 SER A C 1
ATOM 2264 O O . SER A 1 275 ? 33.667 -29.174 -13.374 1.00 54.31 275 SER A O 1
ATOM 2266 N N . ARG A 1 276 ? 35.388 -28.111 -12.386 1.00 60.56 276 ARG A N 1
ATOM 2267 C CA . ARG A 1 276 ? 34.732 -26.796 -12.315 1.00 60.56 276 ARG A CA 1
ATOM 2268 C C . ARG A 1 276 ? 34.236 -26.400 -13.714 1.00 60.56 276 ARG A C 1
ATOM 2270 O O . ARG A 1 276 ? 35.006 -26.548 -14.664 1.00 60.56 276 ARG A O 1
ATOM 2277 N N . PRO A 1 277 ? 33.000 -25.893 -13.860 1.00 65.81 277 PRO A N 1
ATOM 2278 C CA . PRO A 1 277 ? 32.518 -25.453 -15.161 1.00 65.81 277 PRO A CA 1
ATOM 2279 C C . PRO A 1 277 ? 33.422 -24.341 -15.706 1.00 65.81 277 PRO A C 1
ATOM 2281 O O . PRO A 1 277 ? 33.811 -23.431 -14.970 1.00 65.81 277 PRO A O 1
ATOM 2284 N N . GLY A 1 278 ? 33.763 -24.424 -16.994 1.00 67.62 278 GLY A N 1
ATOM 2285 C CA . GLY A 1 278 ? 34.521 -23.385 -17.682 1.00 67.62 278 GLY A CA 1
ATOM 2286 C C . GLY A 1 278 ? 33.748 -22.068 -17.656 1.00 67.62 278 GLY A C 1
ATOM 2287 O O . GLY A 1 278 ? 32.622 -21.985 -18.139 1.00 67.62 278 GLY A O 1
ATOM 2288 N N . MET A 1 279 ? 34.345 -21.035 -17.062 1.00 76.00 279 MET A N 1
ATOM 2289 C CA . MET A 1 279 ? 33.736 -19.700 -16.966 1.00 76.00 279 MET A CA 1
ATOM 2290 C C . MET A 1 279 ? 34.099 -18.803 -18.159 1.00 76.00 279 MET A C 1
ATOM 2292 O O . MET A 1 279 ? 33.646 -17.662 -18.245 1.00 76.00 279 MET A O 1
ATOM 2296 N N . THR A 1 280 ? 34.898 -19.319 -19.094 1.00 76.75 280 THR A N 1
ATOM 2297 C CA . THR A 1 280 ? 35.277 -18.642 -20.333 1.00 76.75 280 THR A CA 1
ATOM 2298 C C . THR A 1 280 ? 34.028 -18.353 -21.166 1.00 76.75 280 THR A C 1
ATOM 2300 O O . THR A 1 280 ? 33.331 -19.273 -21.577 1.00 76.75 280 THR A O 1
ATOM 2303 N N . GLY A 1 281 ? 33.730 -17.072 -21.398 1.00 78.31 281 GLY A N 1
ATOM 2304 C CA . GLY A 1 281 ? 32.550 -16.649 -22.163 1.00 78.31 281 GLY A CA 1
ATOM 2305 C C . GLY A 1 281 ? 31.231 -16.647 -21.382 1.00 78.31 281 GLY A C 1
ATOM 2306 O O . GLY A 1 281 ? 30.174 -16.494 -21.988 1.00 78.31 281 GLY A O 1
ATOM 2307 N N . ALA A 1 282 ? 31.263 -16.802 -20.056 1.00 84.62 282 ALA A N 1
ATOM 2308 C CA . ALA A 1 282 ? 30.052 -16.726 -19.255 1.00 84.62 282 ALA A CA 1
ATOM 2309 C C . ALA A 1 282 ? 29.492 -15.305 -19.192 1.00 84.62 282 ALA A C 1
ATOM 2311 O O . ALA A 1 282 ? 30.210 -14.340 -18.923 1.00 84.62 282 ALA A O 1
ATOM 2312 N N . GLU A 1 283 ? 28.180 -15.190 -19.373 1.00 88.56 283 GLU A N 1
ATOM 2313 C CA . GLU A 1 283 ? 27.498 -13.904 -19.383 1.00 88.56 283 GLU A CA 1
ATOM 2314 C C . GLU A 1 283 ? 26.540 -13.776 -18.197 1.00 88.56 283 GLU A C 1
ATOM 2316 O O . GLU A 1 2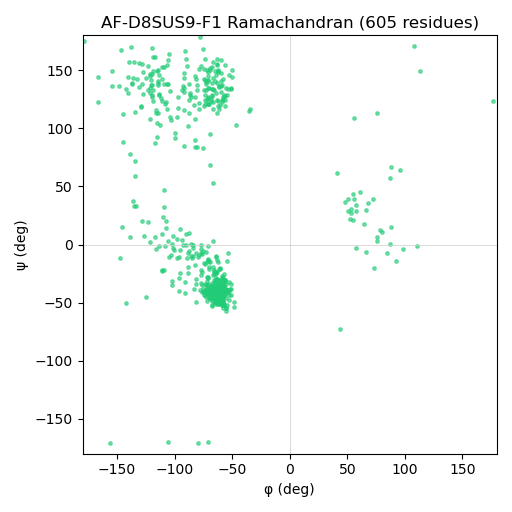83 ? 25.871 -14.738 -17.812 1.00 88.56 283 GLU A O 1
ATOM 2321 N N . PRO A 1 284 ? 26.460 -12.596 -17.575 1.00 89.69 284 PRO A N 1
ATOM 2322 C CA . PRO A 1 284 ? 25.616 -12.392 -16.410 1.00 89.69 284 PRO A CA 1
ATOM 2323 C C . PRO A 1 284 ? 24.131 -12.395 -16.772 1.00 89.69 284 PRO A C 1
ATOM 2325 O O . PRO A 1 284 ? 23.723 -11.950 -17.849 1.00 89.69 284 PRO A O 1
ATOM 2328 N N . ILE A 1 285 ? 23.304 -12.858 -15.835 1.00 91.62 285 ILE A N 1
ATOM 2329 C CA . ILE A 1 285 ? 21.848 -12.949 -15.987 1.00 91.62 285 ILE A CA 1
ATOM 2330 C C . ILE A 1 285 ? 21.121 -12.496 -14.716 1.00 91.62 285 ILE A C 1
ATOM 2332 O O . ILE A 1 285 ? 21.723 -12.326 -13.658 1.00 91.62 285 ILE A O 1
ATOM 2336 N N . ARG A 1 286 ? 19.796 -12.338 -14.814 1.00 91.56 286 ARG A N 1
ATOM 2337 C CA . ARG A 1 286 ? 18.907 -12.157 -13.658 1.00 91.56 286 ARG A CA 1
ATOM 2338 C C . ARG A 1 286 ? 18.112 -13.425 -13.383 1.00 91.56 286 ARG A C 1
ATOM 2340 O O . ARG A 1 286 ? 17.566 -14.031 -14.311 1.00 91.56 286 ARG A O 1
ATOM 2347 N N . VAL A 1 287 ? 17.971 -13.778 -12.111 1.00 91.81 287 VAL A N 1
ATOM 2348 C CA . VAL A 1 287 ? 17.180 -14.930 -11.665 1.00 91.81 287 VAL A CA 1
ATOM 2349 C C . VAL A 1 287 ? 16.068 -14.473 -10.731 1.00 91.81 287 VAL A C 1
ATOM 2351 O O . VAL A 1 287 ? 16.259 -13.633 -9.862 1.00 91.81 287 VAL A O 1
ATOM 2354 N N . ILE A 1 288 ? 14.873 -15.032 -10.906 1.00 91.75 288 ILE A N 1
ATOM 2355 C CA . ILE A 1 288 ? 13.720 -14.770 -10.041 1.00 91.75 288 ILE A CA 1
ATOM 2356 C C . ILE A 1 288 ? 13.395 -16.034 -9.263 1.00 91.75 288 ILE A C 1
ATOM 2358 O O . ILE A 1 288 ? 13.122 -17.074 -9.866 1.00 91.75 288 ILE A O 1
ATOM 2362 N N . ARG A 1 289 ? 13.322 -15.929 -7.934 1.00 89.19 289 ARG A N 1
ATOM 2363 C CA . ARG A 1 289 ? 12.713 -16.967 -7.092 1.00 89.19 289 ARG A CA 1
ATOM 2364 C C . ARG A 1 289 ? 11.250 -16.655 -6.855 1.00 89.19 289 ARG A C 1
ATOM 2366 O O . ARG A 1 289 ? 10.899 -15.517 -6.553 1.00 89.19 289 ARG A O 1
ATOM 2373 N N . ILE A 1 290 ? 10.392 -17.667 -6.960 1.00 87.56 290 ILE A N 1
ATOM 2374 C CA . ILE A 1 290 ? 8.958 -17.532 -6.685 1.00 87.56 290 ILE A CA 1
ATOM 2375 C C . ILE A 1 290 ? 8.579 -18.335 -5.437 1.00 87.56 290 ILE A C 1
ATOM 2377 O O . ILE A 1 290 ? 8.331 -19.543 -5.495 1.00 87.56 290 ILE A O 1
ATOM 2381 N N . ASP A 1 291 ? 8.407 -17.625 -4.325 1.00 78.38 291 ASP A N 1
ATOM 2382 C CA . ASP A 1 291 ? 8.050 -18.173 -3.018 1.00 78.38 291 ASP A CA 1
ATOM 2383 C C . ASP A 1 291 ? 6.555 -17.998 -2.754 1.00 78.38 291 ASP A C 1
ATOM 2385 O O . ASP A 1 291 ? 6.138 -16.954 -2.273 1.00 78.38 291 ASP A O 1
ATOM 2389 N N . LYS A 1 292 ? 5.727 -19.018 -3.032 1.00 73.69 292 LYS A N 1
ATOM 2390 C CA . LYS A 1 292 ? 4.252 -19.064 -2.824 1.00 73.69 292 LYS A CA 1
ATOM 2391 C C . LYS A 1 292 ? 3.472 -17.792 -3.239 1.00 73.69 292 LYS A C 1
ATOM 2393 O O . LYS A 1 292 ? 2.705 -17.846 -4.197 1.00 73.69 292 LYS A O 1
ATOM 2398 N N . LYS A 1 293 ? 3.585 -16.697 -2.479 1.00 69.81 293 LYS A N 1
ATOM 2399 C CA . LYS A 1 293 ? 2.912 -15.401 -2.665 1.00 69.81 293 LYS A CA 1
ATOM 2400 C C . LYS A 1 293 ? 3.833 -14.258 -3.118 1.00 69.81 293 LYS A C 1
ATOM 2402 O O . LYS A 1 293 ? 3.313 -13.317 -3.712 1.00 69.81 293 LYS A O 1
ATOM 2407 N N . THR A 1 294 ? 5.141 -14.358 -2.895 1.00 73.56 294 THR A N 1
ATOM 2408 C CA . THR A 1 294 ? 6.139 -13.318 -3.177 1.00 73.56 294 THR A CA 1
ATOM 2409 C C . THR A 1 294 ? 7.167 -13.803 -4.191 1.00 73.56 294 THR A C 1
ATOM 2411 O O . THR A 1 294 ? 7.320 -15.003 -4.419 1.00 73.56 294 THR A O 1
ATOM 2414 N N . ALA A 1 295 ? 7.872 -12.867 -4.815 1.00 86.69 295 ALA A N 1
ATOM 2415 C CA . ALA A 1 295 ? 9.020 -13.168 -5.649 1.00 86.69 295 ALA A CA 1
ATOM 2416 C C . ALA A 1 295 ? 10.173 -12.234 -5.289 1.00 86.69 295 ALA A C 1
ATOM 2418 O O . ALA A 1 295 ? 9.933 -11.066 -4.980 1.00 86.69 295 ALA A O 1
ATOM 2419 N N . SER A 1 296 ? 11.388 -12.769 -5.312 1.00 87.56 296 SER A N 1
ATOM 2420 C CA . SER A 1 296 ? 12.624 -12.037 -5.031 1.00 87.56 296 SER A CA 1
ATOM 2421 C C . SER A 1 296 ? 13.558 -12.111 -6.230 1.00 87.56 296 SER A C 1
ATOM 2423 O O . SER A 1 296 ? 13.599 -13.135 -6.925 1.00 87.56 296 SER A O 1
ATOM 2425 N N . MET A 1 297 ? 14.293 -11.028 -6.459 1.00 88.94 297 MET A N 1
ATOM 2426 C CA . MET A 1 297 ? 15.354 -10.978 -7.460 1.00 88.94 297 MET A CA 1
ATOM 2427 C C . MET A 1 297 ? 16.649 -11.564 -6.909 1.00 88.94 297 MET A C 1
ATOM 2429 O O . MET A 1 297 ? 16.937 -11.417 -5.727 1.00 88.94 297 MET A O 1
ATOM 2433 N N . ASP A 1 298 ? 17.398 -12.233 -7.783 1.00 88.88 298 ASP A N 1
ATOM 2434 C CA . ASP A 1 298 ? 18.741 -12.775 -7.563 1.00 88.88 298 ASP A CA 1
ATOM 2435 C C . ASP A 1 298 ? 18.902 -13.417 -6.174 1.00 88.88 298 ASP A C 1
ATOM 2437 O O . ASP A 1 298 ? 19.690 -12.954 -5.346 1.00 88.88 298 ASP A O 1
ATOM 2441 N N . PRO A 1 299 ? 18.113 -14.472 -5.884 1.00 86.94 299 PRO A N 1
ATOM 2442 C CA . PRO A 1 299 ? 18.122 -15.118 -4.579 1.00 86.94 299 PRO A CA 1
ATOM 2443 C C . PRO A 1 299 ? 19.516 -15.671 -4.260 1.00 86.94 299 PRO A C 1
ATOM 2445 O O . PRO A 1 299 ? 20.216 -16.173 -5.138 1.00 86.94 299 PRO A O 1
ATOM 2448 N N . MET A 1 300 ? 19.883 -15.671 -2.980 1.00 83.88 300 MET A N 1
ATOM 2449 C CA . MET A 1 300 ? 20.995 -16.499 -2.519 1.00 83.88 300 MET A CA 1
ATOM 2450 C C . MET A 1 300 ? 20.579 -17.972 -2.541 1.00 83.88 300 MET A C 1
ATOM 2452 O O . MET A 1 300 ? 19.489 -18.319 -2.070 1.00 83.88 300 MET A O 1
ATOM 2456 N N . VAL A 1 301 ? 21.448 -18.837 -3.064 1.00 79.94 301 VAL A N 1
ATOM 2457 C CA . VAL A 1 301 ? 21.228 -20.289 -3.064 1.00 79.94 301 VAL A CA 1
ATOM 2458 C C . VAL A 1 301 ? 21.756 -20.882 -1.762 1.00 79.94 301 VAL A C 1
ATOM 2460 O O . VAL A 1 301 ? 22.924 -20.709 -1.414 1.00 79.94 301 VAL A O 1
ATOM 2463 N N . THR A 1 302 ? 20.887 -21.596 -1.049 1.00 72.69 302 THR A N 1
ATOM 2464 C CA . THR A 1 302 ? 21.254 -22.456 0.080 1.00 72.69 302 THR A CA 1
ATOM 2465 C C . THR A 1 302 ? 20.773 -23.877 -0.192 1.00 72.69 302 THR A C 1
ATOM 2467 O O . THR A 1 302 ? 19.825 -24.093 -0.952 1.00 72.69 302 THR A O 1
ATOM 2470 N N . GLU A 1 303 ? 21.451 -24.850 0.409 1.00 63.53 303 GLU A N 1
ATOM 2471 C CA . GLU A 1 303 ? 21.191 -26.273 0.201 1.00 63.53 303 GLU A CA 1
ATOM 2472 C C . GLU A 1 303 ? 19.738 -26.614 0.588 1.00 63.53 303 GLU A C 1
ATOM 2474 O O . GLU A 1 303 ? 19.276 -26.281 1.680 1.00 63.53 303 GLU A O 1
ATOM 2479 N N . GLY A 1 304 ? 18.979 -27.199 -0.345 1.00 63.81 304 GLY A N 1
ATOM 2480 C CA . GLY A 1 304 ? 17.557 -27.525 -0.160 1.00 63.81 304 GLY A CA 1
ATOM 2481 C C . GLY A 1 304 ? 16.545 -26.414 -0.504 1.00 63.81 304 GLY A C 1
ATOM 2482 O O . GLY A 1 304 ? 15.341 -26.653 -0.394 1.00 63.81 304 GLY A O 1
ATOM 2483 N N . GLN A 1 305 ? 16.975 -25.225 -0.958 1.00 63.25 305 GLN A N 1
ATOM 2484 C CA . GLN A 1 305 ? 16.087 -24.094 -1.317 1.00 63.25 305 GLN A CA 1
ATOM 2485 C C . GLN A 1 305 ? 15.954 -23.812 -2.828 1.00 63.25 305 GLN A C 1
ATOM 2487 O O . GLN A 1 305 ? 15.532 -22.730 -3.234 1.00 63.25 305 GLN A O 1
ATOM 2492 N N . GLU A 1 306 ? 16.265 -24.777 -3.689 1.00 65.31 306 GLU A N 1
ATOM 2493 C CA . GLU A 1 306 ? 16.418 -24.552 -5.138 1.00 65.31 306 GLU A CA 1
ATOM 2494 C C . GLU A 1 306 ? 15.096 -24.582 -5.938 1.00 65.31 306 GLU A C 1
ATOM 2496 O O . GLU A 1 306 ? 15.061 -24.411 -7.159 1.00 65.31 306 GLU A O 1
ATOM 2501 N N . ALA A 1 307 ? 13.963 -24.809 -5.274 1.00 64.81 307 ALA A N 1
ATOM 2502 C CA . ALA A 1 307 ? 12.682 -24.925 -5.953 1.00 64.81 307 ALA A CA 1
ATOM 2503 C C . ALA A 1 307 ? 12.171 -23.557 -6.454 1.00 64.81 307 ALA A C 1
ATOM 2505 O O . ALA A 1 307 ? 12.056 -22.601 -5.693 1.00 64.81 307 ALA A O 1
ATOM 2506 N N . ARG A 1 308 ? 11.725 -23.509 -7.721 1.00 85.00 308 ARG A N 1
ATOM 2507 C CA . ARG A 1 308 ? 11.003 -22.375 -8.355 1.00 85.00 308 ARG A CA 1
ATOM 2508 C C . ARG A 1 308 ? 11.852 -21.135 -8.654 1.00 85.00 308 ARG A C 1
ATOM 2510 O O . ARG A 1 308 ? 11.364 -20.009 -8.532 1.00 85.00 308 ARG A O 1
ATOM 2517 N N . MET A 1 309 ? 13.080 -21.351 -9.104 1.00 90.25 309 MET A N 1
ATOM 2518 C CA . MET A 1 309 ? 13.912 -20.307 -9.699 1.00 90.25 309 MET A CA 1
ATOM 2519 C C . MET A 1 309 ? 13.735 -20.266 -11.220 1.00 90.25 309 MET A C 1
ATOM 2521 O O . MET A 1 309 ? 13.464 -21.291 -11.849 1.00 90.25 309 MET A O 1
ATOM 2525 N N . TYR A 1 310 ? 13.851 -19.076 -11.804 1.00 92.56 310 TYR A N 1
ATOM 2526 C CA . TYR A 1 310 ? 13.665 -18.851 -13.234 1.00 92.56 310 TYR A CA 1
ATOM 2527 C C . TYR A 1 310 ? 14.663 -17.824 -13.761 1.00 92.56 310 TYR A C 1
ATOM 2529 O O . TYR A 1 310 ? 14.789 -16.745 -13.183 1.00 92.56 310 TYR A O 1
ATOM 2537 N N . TRP A 1 311 ? 15.290 -18.118 -14.895 1.00 92.44 311 TRP A N 1
ATOM 2538 C CA . TRP A 1 311 ? 16.045 -17.149 -15.680 1.00 92.44 311 TRP A CA 1
ATOM 2539 C C . TRP A 1 311 ? 15.090 -16.095 -16.251 1.00 92.44 311 TRP A C 1
ATOM 2541 O O . TRP A 1 311 ? 14.163 -16.392 -17.014 1.00 92.44 311 TRP A O 1
ATOM 2551 N N . PHE A 1 312 ? 15.274 -14.844 -15.834 1.00 91.62 312 PH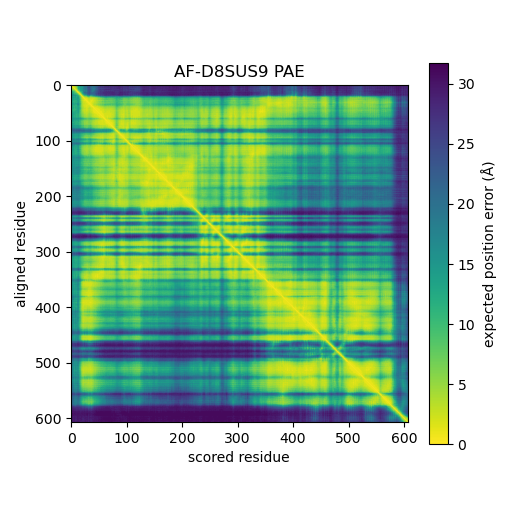E A N 1
ATOM 2552 C CA . PHE A 1 312 ? 14.405 -13.745 -16.221 1.00 91.62 312 PHE A CA 1
ATOM 2553 C C . PHE A 1 312 ? 14.460 -13.509 -17.732 1.00 91.62 312 PHE A C 1
ATOM 2555 O O . PHE A 1 312 ? 15.527 -13.316 -18.304 1.00 91.62 312 PHE A O 1
ATOM 2562 N N . ARG A 1 313 ? 13.284 -13.547 -18.376 1.00 88.00 313 ARG A N 1
ATOM 2563 C CA . ARG A 1 313 ? 13.079 -13.391 -19.831 1.00 88.00 313 ARG A CA 1
ATOM 2564 C C . ARG A 1 313 ? 13.832 -14.377 -20.730 1.00 88.00 313 ARG A C 1
ATOM 2566 O O . ARG A 1 313 ? 13.552 -14.374 -21.921 1.00 88.00 313 ARG A O 1
ATOM 2573 N N . GLN A 1 314 ? 14.664 -15.257 -20.174 1.00 90.94 314 GLN A N 1
ATOM 2574 C CA . GLN A 1 314 ? 15.635 -16.046 -20.932 1.00 90.94 314 GLN A CA 1
ATOM 2575 C C . GLN A 1 314 ? 16.561 -15.145 -21.759 1.00 90.94 314 GLN A C 1
ATOM 2577 O O . GLN A 1 314 ? 16.840 -15.425 -22.919 1.00 90.94 314 GLN A O 1
ATOM 2582 N N . GLN A 1 315 ? 16.952 -14.016 -21.165 1.00 91.50 315 GLN A N 1
ATOM 2583 C CA . GLN A 1 315 ? 17.807 -13.015 -21.786 1.00 91.50 315 GLN A CA 1
ATOM 2584 C C . GLN A 1 315 ? 19.021 -12.757 -20.910 1.00 91.50 315 GLN A C 1
ATOM 2586 O O . GLN A 1 315 ? 18.938 -12.752 -19.673 1.00 91.50 315 GLN A O 1
ATOM 2591 N N . LYS A 1 316 ? 20.151 -12.528 -21.564 1.00 91.00 316 LYS A N 1
ATOM 2592 C CA . LYS A 1 316 ? 21.366 -12.073 -20.902 1.00 91.00 316 LYS A CA 1
ATOM 2593 C C . LYS A 1 316 ? 21.153 -10.672 -20.368 1.00 91.00 316 LYS A C 1
ATOM 2595 O O . LYS A 1 316 ? 20.300 -9.921 -20.839 1.00 91.00 316 LYS A O 1
ATOM 2600 N N . LEU A 1 317 ? 21.942 -10.297 -19.375 1.00 88.25 317 LEU A N 1
ATOM 2601 C CA . LEU A 1 317 ? 21.796 -8.998 -18.738 1.00 88.25 317 LEU A CA 1
ATOM 2602 C C . LEU A 1 317 ? 22.096 -7.825 -19.694 1.00 88.25 317 LEU A C 1
ATOM 2604 O O . LEU A 1 317 ? 21.538 -6.746 -19.510 1.00 88.25 317 LEU A O 1
ATOM 2608 N N . SER A 1 318 ? 22.918 -8.052 -20.723 1.00 84.19 318 SER A N 1
ATOM 2609 C CA . SER A 1 318 ? 23.182 -7.140 -21.849 1.00 84.19 318 SER A CA 1
ATOM 2610 C C . SER A 1 318 ? 22.003 -7.003 -22.823 1.00 84.19 318 SER A C 1
ATOM 2612 O O . SER A 1 318 ? 21.839 -5.960 -23.444 1.00 84.19 318 SER A O 1
ATOM 2614 N N . GLU A 1 319 ? 21.157 -8.028 -22.935 1.00 87.62 319 GLU A N 1
ATOM 2615 C CA . GLU A 1 319 ? 20.017 -8.085 -23.864 1.00 87.62 319 GLU A CA 1
ATOM 2616 C C . GLU A 1 319 ? 18.723 -7.514 -23.254 1.00 87.62 319 GLU A C 1
ATOM 2618 O O . GLU A 1 319 ? 17.719 -7.324 -23.949 1.00 87.62 319 GLU A O 1
ATOM 2623 N N . LEU A 1 320 ? 18.705 -7.263 -21.940 1.00 88.19 320 LEU A N 1
ATOM 2624 C CA . LEU A 1 320 ? 17.537 -6.726 -21.251 1.00 88.19 320 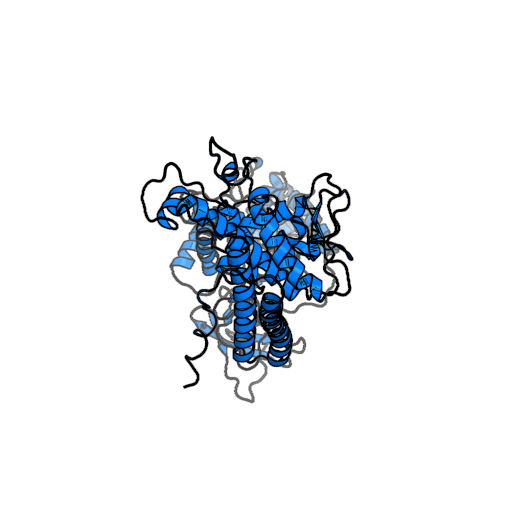LEU A CA 1
ATOM 2625 C C . LEU A 1 320 ? 17.305 -5.256 -21.623 1.00 88.19 320 LEU A C 1
ATOM 2627 O O . LEU A 1 320 ? 18.101 -4.380 -21.303 1.00 88.19 320 LEU A O 1
ATOM 2631 N N . ALA A 1 321 ? 16.130 -4.959 -22.184 1.00 86.00 321 ALA A N 1
ATOM 2632 C CA . ALA A 1 321 ? 15.706 -3.579 -22.454 1.00 86.00 321 ALA A CA 1
ATOM 2633 C C . ALA A 1 321 ? 15.538 -2.731 -21.172 1.00 86.00 321 ALA A C 1
ATOM 2635 O O . ALA A 1 321 ? 15.580 -1.501 -21.217 1.00 86.00 321 ALA A O 1
ATOM 2636 N N . TRP A 1 322 ? 15.306 -3.378 -20.027 1.00 88.88 322 TRP A N 1
ATOM 2637 C CA . TRP A 1 322 ? 15.256 -2.758 -18.703 1.00 88.88 322 TRP A CA 1
ATOM 2638 C C . TRP A 1 322 ? 15.602 -3.789 -17.621 1.00 88.88 322 TRP A C 1
ATOM 2640 O O . TRP A 1 322 ? 15.285 -4.972 -17.763 1.00 88.88 322 TRP A O 1
ATOM 2650 N N . ASP A 1 323 ? 16.206 -3.339 -16.519 1.00 89.62 323 ASP A N 1
ATOM 2651 C CA . ASP A 1 323 ? 16.604 -4.211 -15.411 1.00 89.62 323 ASP A CA 1
ATOM 2652 C C . ASP A 1 323 ? 15.673 -4.025 -14.191 1.00 89.62 323 ASP A C 1
ATOM 2654 O O . ASP A 1 323 ? 15.618 -2.937 -13.608 1.00 89.62 323 ASP A O 1
ATOM 2658 N N . PRO A 1 324 ? 14.922 -5.058 -13.765 1.00 89.81 324 PRO A N 1
ATOM 2659 C CA . PRO A 1 324 ? 14.040 -4.974 -12.601 1.00 89.81 324 PRO A CA 1
ATOM 2660 C C . PRO A 1 324 ? 14.762 -4.740 -11.273 1.00 89.81 324 PRO A C 1
ATOM 2662 O O . PRO A 1 324 ? 14.141 -4.199 -10.357 1.00 89.81 324 PRO A O 1
ATOM 2665 N N . ALA A 1 325 ? 16.048 -5.090 -11.158 1.00 88.31 325 ALA A N 1
ATOM 2666 C CA . ALA A 1 325 ? 16.835 -4.843 -9.948 1.00 88.31 325 ALA A CA 1
ATOM 2667 C C . ALA A 1 325 ? 17.115 -3.344 -9.712 1.00 88.31 325 ALA A C 1
ATOM 2669 O O . ALA A 1 325 ? 17.479 -2.937 -8.609 1.00 88.31 325 ALA A O 1
ATOM 2670 N N . GLU A 1 326 ? 16.910 -2.500 -10.727 1.00 88.44 326 GLU A N 1
ATOM 2671 C CA . GLU A 1 326 ? 17.072 -1.049 -10.615 1.00 88.44 326 GLU A CA 1
ATOM 2672 C C . GLU A 1 326 ? 15.873 -0.363 -9.955 1.00 88.44 326 GLU A C 1
ATOM 2674 O O . GLU A 1 326 ? 15.958 0.819 -9.629 1.00 88.44 326 GLU A O 1
ATOM 2679 N N . TRP A 1 327 ? 14.752 -1.060 -9.757 1.00 89.94 327 TRP A N 1
ATOM 2680 C CA . TRP A 1 327 ? 13.492 -0.432 -9.370 1.00 89.94 327 TRP A CA 1
ATOM 2681 C C . TRP A 1 327 ? 12.962 -0.926 -8.029 1.00 89.94 327 TRP A C 1
ATOM 2683 O O . TRP A 1 327 ? 12.709 -2.115 -7.833 1.00 89.94 327 TRP A O 1
ATOM 2693 N N . ASN A 1 328 ? 12.672 0.027 -7.143 1.00 91.38 328 ASN A N 1
ATOM 2694 C CA . ASN A 1 328 ? 12.063 -0.237 -5.843 1.00 91.38 328 ASN A CA 1
ATOM 2695 C C . ASN A 1 328 ? 10.742 0.515 -5.678 1.00 91.38 328 ASN A C 1
ATOM 2697 O O . ASN A 1 328 ? 10.575 1.644 -6.147 1.00 91.38 328 ASN A O 1
ATOM 2701 N N . TRP A 1 329 ? 9.798 -0.091 -4.963 1.00 91.12 329 TRP A N 1
ATOM 2702 C CA . TRP A 1 329 ? 8.578 0.572 -4.520 1.00 91.12 329 TRP A CA 1
ATOM 2703 C C . TRP A 1 329 ? 8.882 1.521 -3.357 1.00 91.12 329 TRP A C 1
ATOM 2705 O O . TRP A 1 329 ? 9.522 1.147 -2.372 1.00 91.12 329 TRP A O 1
ATOM 2715 N N . ARG A 1 330 ? 8.366 2.751 -3.432 1.00 85.62 330 ARG A N 1
ATOM 2716 C CA . ARG A 1 330 ? 8.471 3.740 -2.354 1.00 85.62 330 ARG A CA 1
ATOM 2717 C C . ARG A 1 330 ? 7.538 3.351 -1.209 1.00 85.62 330 ARG A C 1
ATOM 2719 O O . ARG A 1 330 ? 6.316 3.314 -1.362 1.00 85.62 330 ARG A O 1
ATOM 2726 N N . GLY A 1 331 ? 8.098 3.141 -0.025 1.00 73.94 331 GLY A N 1
ATOM 2727 C CA . GLY A 1 331 ? 7.354 2.732 1.164 1.00 73.94 331 GLY A CA 1
ATOM 2728 C C . GLY A 1 331 ? 8.064 3.100 2.464 1.00 73.94 331 GLY A C 1
ATOM 2729 O O . GLY A 1 331 ? 9.048 3.830 2.458 1.00 73.94 331 GLY A O 1
ATOM 2730 N N . ARG A 1 332 ? 7.551 2.593 3.596 1.00 65.81 332 ARG A N 1
ATOM 2731 C CA . ARG A 1 332 ? 8.269 2.643 4.890 1.00 65.81 332 ARG A CA 1
ATOM 2732 C C . ARG A 1 332 ? 9.532 1.774 4.872 1.00 65.81 332 ARG A C 1
ATOM 2734 O O . ARG A 1 332 ? 10.453 2.023 5.634 1.00 65.81 332 ARG A O 1
ATOM 2741 N N . GLN A 1 333 ? 9.532 0.753 4.023 1.00 74.00 333 GLN A N 1
ATOM 2742 C CA . GLN A 1 333 ? 10.667 -0.098 3.696 1.00 74.00 333 GLN A CA 1
ATOM 2743 C C . GLN A 1 333 ? 10.796 -0.110 2.174 1.00 74.00 333 GLN A C 1
ATOM 2745 O O . GLN A 1 333 ? 9.785 0.037 1.477 1.00 74.00 333 GLN A O 1
ATOM 2750 N N . LYS A 1 334 ? 12.026 -0.242 1.677 1.00 77.00 334 LYS A N 1
ATOM 2751 C CA . LYS A 1 334 ? 12.280 -0.438 0.250 1.00 77.00 334 LYS A CA 1
ATOM 2752 C C . LYS A 1 334 ? 11.895 -1.874 -0.095 1.00 77.00 334 LYS A C 1
ATOM 2754 O O . LYS A 1 334 ? 12.430 -2.805 0.497 1.00 77.00 334 LYS A O 1
ATOM 2759 N N . GLU A 1 335 ? 10.927 -2.031 -0.990 1.00 87.56 335 GLU A N 1
ATOM 2760 C CA . GLU A 1 335 ? 10.462 -3.333 -1.477 1.00 87.56 335 GLU A CA 1
ATOM 2761 C C . GLU A 1 335 ? 10.824 -3.433 -2.971 1.00 87.56 335 GLU A C 1
ATOM 2763 O O . GLU A 1 335 ? 10.521 -2.515 -3.736 1.00 87.56 335 GLU A O 1
ATOM 2768 N N . GLU A 1 336 ? 11.479 -4.520 -3.387 1.00 89.38 336 GLU A N 1
ATOM 2769 C CA . GLU A 1 336 ? 11.892 -4.760 -4.783 1.00 89.38 336 GLU A CA 1
ATOM 2770 C C . GLU A 1 336 ? 10.698 -4.791 -5.749 1.00 89.38 336 GLU A C 1
ATOM 2772 O O . GLU A 1 336 ? 9.568 -5.097 -5.356 1.00 89.38 336 GLU A O 1
ATOM 2777 N N . PHE A 1 337 ? 10.943 -4.568 -7.046 1.00 90.75 337 PHE A N 1
ATOM 2778 C CA . PHE A 1 337 ? 9.899 -4.587 -8.076 1.00 90.75 337 PHE A CA 1
ATOM 2779 C C . PHE A 1 337 ? 8.976 -5.819 -7.997 1.00 90.75 337 PHE A C 1
ATOM 2781 O O . PHE A 1 337 ? 7.745 -5.679 -7.969 1.00 90.75 337 PHE A O 1
ATOM 2788 N N . PHE A 1 338 ? 9.549 -7.026 -7.911 1.00 90.31 338 PHE A N 1
ATOM 2789 C CA . PHE A 1 338 ? 8.776 -8.271 -7.905 1.00 90.31 338 PHE A CA 1
ATOM 2790 C C . PHE A 1 338 ? 8.174 -8.654 -6.550 1.00 90.31 338 PHE A C 1
ATOM 2792 O O . PHE A 1 338 ? 7.296 -9.522 -6.526 1.00 90.31 338 PHE A O 1
ATOM 2799 N N . ALA A 1 339 ? 8.508 -7.939 -5.472 1.00 88.25 339 ALA A N 1
ATOM 2800 C CA . ALA A 1 339 ? 7.882 -8.105 -4.161 1.00 88.25 339 ALA A CA 1
ATOM 2801 C C . ALA A 1 339 ? 6.428 -7.586 -4.116 1.00 88.25 339 ALA A C 1
ATOM 2803 O O . ALA A 1 339 ? 5.755 -7.689 -3.089 1.00 88.25 339 ALA A O 1
ATOM 2804 N N . TYR A 1 340 ? 5.912 -7.041 -5.227 1.00 89.75 340 TYR A N 1
ATOM 2805 C CA . TYR A 1 340 ? 4.552 -6.525 -5.302 1.00 89.75 340 TYR A CA 1
ATOM 2806 C C . TYR A 1 340 ? 3.495 -7.575 -4.931 1.00 89.75 340 TYR A C 1
ATOM 2808 O O . TYR A 1 340 ? 3.257 -8.562 -5.630 1.00 89.75 340 TYR A O 1
ATOM 2816 N N . GLU A 1 341 ? 2.738 -7.264 -3.883 1.00 89.00 341 GLU A N 1
ATOM 2817 C CA . GLU A 1 341 ? 1.502 -7.951 -3.535 1.00 89.00 341 GLU A CA 1
ATOM 2818 C C . GLU A 1 341 ? 0.297 -7.011 -3.612 1.00 89.00 341 GLU A C 1
ATOM 2820 O O . GLU A 1 341 ? 0.404 -5.794 -3.477 1.00 89.00 341 GLU A O 1
ATOM 2825 N N . THR A 1 342 ? -0.911 -7.575 -3.699 1.00 90.81 342 THR A N 1
ATOM 2826 C CA . THR A 1 342 ? -2.158 -6.789 -3.684 1.00 90.81 342 THR A CA 1
ATOM 2827 C C . THR A 1 342 ? -2.269 -5.902 -2.436 1.00 90.81 342 THR A C 1
ATOM 2829 O O . THR A 1 342 ? -2.834 -4.813 -2.497 1.00 90.81 342 THR A O 1
ATOM 2832 N N . ARG A 1 343 ? -1.702 -6.330 -1.296 1.00 88.44 343 ARG A N 1
ATOM 2833 C CA . ARG A 1 343 ? -1.650 -5.516 -0.072 1.00 88.44 343 ARG A CA 1
ATOM 2834 C C . ARG A 1 343 ? -0.734 -4.299 -0.222 1.00 88.44 343 ARG A C 1
ATOM 2836 O O . ARG A 1 343 ? -1.100 -3.234 0.274 1.00 88.44 343 ARG A O 1
ATOM 2843 N N . LEU A 1 344 ? 0.423 -4.453 -0.870 1.00 88.94 344 LEU A N 1
ATOM 2844 C CA . LEU A 1 344 ? 1.301 -3.334 -1.213 1.00 88.94 344 LEU A CA 1
ATOM 2845 C C . LEU A 1 344 ? 0.586 -2.397 -2.190 1.00 88.94 344 LEU A C 1
ATOM 2847 O O . LEU A 1 344 ? 0.499 -1.205 -1.928 1.00 88.94 344 LEU A O 1
ATOM 2851 N N . GLY A 1 345 ? -0.038 -2.950 -3.234 1.00 91.06 345 GLY A N 1
ATOM 2852 C CA . GLY A 1 345 ? -0.831 -2.203 -4.208 1.00 91.06 345 GLY A CA 1
ATOM 2853 C C . GLY A 1 345 ? -1.844 -1.251 -3.586 1.00 91.06 345 GLY A C 1
ATOM 2854 O O . GLY A 1 345 ? -1.803 -0.053 -3.853 1.00 91.06 345 GLY A O 1
ATOM 2855 N N . ARG A 1 346 ? -2.705 -1.757 -2.692 1.00 90.06 346 ARG A N 1
ATOM 2856 C CA . ARG A 1 346 ? -3.682 -0.912 -1.981 1.00 90.06 346 ARG A CA 1
ATOM 2857 C C . ARG A 1 346 ? -3.010 0.206 -1.183 1.00 90.06 346 ARG A C 1
ATOM 2859 O O . ARG A 1 346 ? -3.499 1.327 -1.172 1.00 90.06 346 ARG A O 1
ATOM 2866 N N . ARG A 1 347 ? -1.874 -0.084 -0.540 1.00 87.62 347 ARG A N 1
ATOM 2867 C CA . ARG A 1 347 ? -1.102 0.901 0.234 1.00 87.62 347 ARG A CA 1
ATOM 2868 C C . ARG A 1 347 ? -0.518 2.006 -0.653 1.00 87.62 347 ARG A C 1
ATOM 2870 O O . ARG A 1 347 ? -0.460 3.144 -0.209 1.00 87.62 347 ARG A O 1
ATOM 2877 N N . LEU A 1 348 ? -0.075 1.667 -1.865 1.00 89.25 348 LEU A N 1
ATOM 2878 C CA . LEU A 1 348 ? 0.523 2.607 -2.820 1.00 89.25 348 LEU A CA 1
ATOM 2879 C C . LEU A 1 348 ? -0.518 3.507 -3.501 1.00 89.25 348 LEU A C 1
ATOM 2881 O O . LEU A 1 348 ? -0.246 4.687 -3.713 1.00 89.25 348 LEU A O 1
ATOM 2885 N N . ILE A 1 349 ? -1.689 2.951 -3.831 1.00 89.88 349 ILE A N 1
ATOM 2886 C CA . ILE A 1 349 ? -2.813 3.676 -4.454 1.00 89.88 349 ILE A CA 1
ATOM 2887 C C . ILE A 1 349 ? -3.450 4.648 -3.459 1.00 89.88 349 ILE A C 1
ATOM 2889 O O . ILE A 1 349 ? -3.894 5.736 -3.821 1.00 89.88 349 ILE A O 1
ATOM 2893 N N . ARG A 1 350 ? -3.514 4.255 -2.186 1.00 85.00 350 ARG A N 1
ATOM 2894 C CA . ARG A 1 350 ? -4.189 5.041 -1.161 1.00 85.00 350 ARG A CA 1
ATOM 2895 C C . ARG A 1 350 ? -3.504 6.402 -0.949 1.00 85.00 350 ARG A C 1
ATOM 2897 O O . ARG A 1 350 ? -2.297 6.449 -0.695 1.00 85.00 350 ARG A O 1
ATOM 2904 N N . PRO A 1 351 ? -4.263 7.513 -0.956 1.00 78.50 351 PRO A N 1
ATOM 2905 C CA . PRO A 1 351 ? -3.732 8.827 -0.616 1.00 78.50 351 PRO A CA 1
ATOM 2906 C C . PRO A 1 351 ? -3.171 8.878 0.810 1.00 78.50 351 PRO A C 1
ATOM 2908 O O . PRO A 1 351 ? -3.761 8.346 1.754 1.00 78.50 351 PRO A O 1
ATOM 2911 N N . ARG A 1 352 ? -2.050 9.585 0.986 1.00 74.50 352 ARG A N 1
ATOM 2912 C CA . ARG A 1 352 ? -1.490 9.903 2.305 1.00 74.50 352 ARG A CA 1
ATOM 2913 C C . ARG A 1 352 ? -2.234 11.100 2.897 1.00 74.50 352 ARG A C 1
ATOM 2915 O O . ARG A 1 352 ? -1.800 12.232 2.755 1.00 74.50 352 ARG A O 1
ATOM 2922 N N . SER A 1 353 ? -3.370 10.853 3.530 1.00 79.50 353 SER A N 1
ATOM 2923 C CA . SER A 1 353 ? -4.050 11.836 4.389 1.00 79.50 353 SER A CA 1
ATOM 2924 C C . SER A 1 353 ? -4.166 11.286 5.805 1.00 79.50 353 SER A C 1
ATOM 2926 O O . SER A 1 353 ? -3.934 10.097 5.995 1.00 79.50 353 SER A O 1
ATOM 2928 N N . ASP A 1 354 ? -4.549 12.083 6.795 1.00 82.50 354 ASP A N 1
ATOM 2929 C CA . ASP A 1 354 ? -4.887 11.553 8.120 1.00 82.50 354 ASP A CA 1
ATOM 2930 C C . ASP A 1 354 ? -6.302 10.957 8.131 1.00 82.50 354 ASP A C 1
ATOM 2932 O O . ASP A 1 354 ? -7.180 11.358 7.361 1.00 82.50 354 ASP A O 1
ATOM 2936 N N . SER A 1 355 ? -6.541 9.958 8.985 1.00 85.12 355 SER A N 1
ATOM 2937 C CA . SER A 1 355 ? -7.914 9.531 9.272 1.00 85.12 355 SER A CA 1
ATOM 2938 C C . SER A 1 355 ? -8.610 10.563 10.157 1.00 85.12 355 SER A C 1
ATOM 2940 O O . SER A 1 355 ? -7.949 11.300 10.885 1.00 85.12 355 SER A O 1
ATOM 2942 N N . LEU A 1 356 ? -9.948 10.568 10.170 1.00 85.44 356 LEU A N 1
ATOM 2943 C CA . LEU A 1 356 ? -10.713 11.454 11.054 1.00 85.44 356 LEU A CA 1
ATOM 2944 C C . LEU A 1 356 ? -10.294 11.299 12.526 1.00 85.44 356 LEU A C 1
ATOM 2946 O O . LEU A 1 356 ? -10.193 12.292 13.245 1.00 85.44 356 LEU A O 1
ATOM 2950 N N . LEU A 1 357 ? -10.036 10.060 12.959 1.00 89.88 357 LEU A N 1
ATOM 2951 C CA . LEU A 1 357 ? -9.584 9.759 14.313 1.00 89.88 357 LEU A CA 1
ATOM 2952 C C . LEU A 1 357 ? -8.202 10.364 14.593 1.00 89.88 357 LEU A C 1
ATOM 2954 O O . LEU A 1 357 ? -8.037 11.040 15.603 1.00 89.88 357 LEU A O 1
ATOM 2958 N N . VAL A 1 358 ? -7.239 10.198 13.681 1.00 89.38 358 VAL A N 1
ATOM 2959 C CA . VAL A 1 358 ? -5.898 10.797 13.813 1.00 89.38 358 VAL A CA 1
ATOM 2960 C C . VAL A 1 358 ? -5.981 12.326 13.811 1.00 89.38 358 VAL A C 1
ATOM 2962 O O . VAL A 1 358 ? -5.394 12.972 14.674 1.00 89.38 358 VAL A O 1
ATOM 2965 N N . SER A 1 359 ? -6.785 12.928 12.931 1.00 88.69 359 SER A N 1
ATOM 2966 C CA . SER A 1 359 ? -7.006 14.381 12.930 1.00 88.69 359 SER A CA 1
ATOM 2967 C C . SER A 1 359 ? -7.639 14.882 14.234 1.00 88.69 359 SER A C 1
ATOM 2969 O O . SER A 1 359 ? -7.350 15.993 14.674 1.00 88.69 359 SER A O 1
ATOM 2971 N N . ARG A 1 360 ? -8.507 14.089 14.880 1.00 86.56 360 ARG A N 1
ATOM 2972 C CA . ARG A 1 360 ? -9.046 14.414 16.212 1.00 86.56 360 ARG A CA 1
ATOM 2973 C C . ARG A 1 360 ? -7.988 14.305 17.300 1.00 86.56 360 ARG A C 1
ATOM 2975 O O . ARG A 1 360 ? -7.917 15.207 18.123 1.00 86.56 360 ARG A O 1
ATOM 2982 N N . MET A 1 361 ? -7.156 13.266 17.270 1.00 88.62 361 MET A N 1
ATOM 2983 C CA . MET A 1 361 ? -6.040 13.129 18.207 1.00 88.62 361 MET A CA 1
ATOM 2984 C C . MET A 1 361 ? -5.077 14.321 18.103 1.00 88.62 361 MET A C 1
ATOM 2986 O O . MET A 1 361 ? -4.703 14.891 19.122 1.00 88.62 361 MET A O 1
ATOM 2990 N N . LYS A 1 362 ? -4.765 14.778 16.883 1.00 87.62 362 LYS A N 1
ATOM 2991 C CA . LYS A 1 362 ? -3.957 15.988 16.655 1.00 87.62 362 LYS A CA 1
ATOM 2992 C C . LYS A 1 362 ? -4.624 17.257 17.202 1.00 87.62 362 LYS A C 1
ATOM 2994 O O . LYS A 1 362 ? -3.969 18.041 17.874 1.00 87.62 362 LYS A O 1
ATOM 2999 N N . ARG A 1 363 ? -5.939 17.439 17.007 1.00 83.81 363 ARG A N 1
ATOM 3000 C CA . ARG A 1 363 ? -6.710 18.552 17.619 1.00 83.81 363 ARG A CA 1
ATOM 3001 C C . ARG A 1 363 ? -6.811 18.473 19.148 1.00 83.81 363 ARG A C 1
ATOM 3003 O O . ARG A 1 363 ? -7.091 19.478 19.803 1.00 83.81 363 ARG A O 1
ATOM 3010 N N . ALA A 1 364 ? -6.624 17.283 19.705 1.00 78.00 364 ALA A N 1
ATOM 3011 C CA . ALA A 1 364 ? -6.479 17.051 21.136 1.00 78.00 364 ALA A CA 1
ATOM 3012 C C . ALA A 1 364 ? -5.015 17.179 21.606 1.00 78.00 364 ALA A C 1
ATOM 3014 O O . ALA A 1 364 ? -4.719 16.838 22.742 1.00 78.00 364 ALA A O 1
ATOM 3015 N N . ASN A 1 365 ? -4.108 17.666 20.748 1.00 81.69 365 ASN A N 1
ATOM 3016 C CA . ASN A 1 365 ? -2.681 17.837 21.022 1.00 81.69 365 ASN A CA 1
ATOM 3017 C C . ASN A 1 365 ? -1.953 16.541 21.438 1.00 81.69 365 ASN A C 1
ATOM 3019 O O . ASN A 1 365 ? -0.975 16.563 22.178 1.00 81.69 365 ASN A O 1
ATOM 3023 N N . ILE A 1 366 ? -2.423 15.383 20.966 1.00 83.38 366 ILE A N 1
ATOM 3024 C CA . ILE A 1 366 ? -1.818 14.086 21.286 1.00 83.38 366 ILE A CA 1
ATOM 3025 C C . ILE A 1 366 ? -0.637 13.831 20.344 1.00 83.38 366 ILE A C 1
ATOM 3027 O O . ILE A 1 366 ? -0.818 13.726 19.128 1.00 83.38 366 ILE A O 1
ATOM 3031 N N . GLN A 1 367 ? 0.561 13.661 20.905 1.00 85.56 367 GLN A N 1
ATOM 3032 C CA . GLN A 1 367 ? 1.783 13.360 20.150 1.00 85.56 367 GLN A CA 1
ATOM 3033 C C . GLN A 1 367 ? 1.708 12.021 19.396 1.00 85.56 367 GLN A C 1
ATOM 3035 O O . GLN A 1 367 ? 1.097 11.060 19.865 1.00 85.56 367 GLN A O 1
ATOM 3040 N N . ASP A 1 368 ? 2.399 11.912 18.259 1.00 85.50 368 ASP A N 1
ATOM 3041 C CA . ASP A 1 368 ? 2.324 10.749 17.357 1.00 85.50 368 ASP A CA 1
ATOM 3042 C C . ASP A 1 368 ? 2.681 9.405 18.024 1.00 85.50 368 ASP A C 1
ATOM 3044 O O . ASP A 1 368 ? 2.034 8.384 17.765 1.00 85.50 368 ASP A O 1
ATOM 3048 N N . LYS A 1 369 ? 3.668 9.382 18.934 1.00 85.81 369 LYS A N 1
ATOM 3049 C CA . LYS A 1 369 ? 4.023 8.170 19.700 1.00 85.81 369 LYS A CA 1
ATOM 3050 C C . LYS A 1 369 ? 2.854 7.708 20.578 1.00 85.81 369 LYS A C 1
ATOM 3052 O O . LYS A 1 369 ? 2.535 6.518 20.614 1.00 85.81 369 LYS A O 1
ATOM 3057 N N . THR A 1 370 ? 2.181 8.656 21.224 1.00 85.62 370 THR A N 1
ATOM 3058 C CA . THR A 1 370 ? 0.998 8.423 22.058 1.00 85.62 370 THR A CA 1
ATOM 3059 C C . THR A 1 370 ? -0.210 8.011 21.217 1.00 85.62 370 THR A C 1
ATOM 3061 O O . THR A 1 370 ? -0.909 7.071 21.586 1.00 85.62 370 THR A O 1
ATOM 3064 N N . GLN A 1 371 ? -0.414 8.606 20.034 1.00 89.12 371 GLN A N 1
ATOM 3065 C CA . GLN A 1 371 ? -1.470 8.188 19.099 1.00 89.12 371 GLN A CA 1
ATOM 3066 C C . GLN A 1 371 ? -1.361 6.694 18.762 1.00 89.12 371 GLN A C 1
ATOM 3068 O O . GLN A 1 371 ? -2.349 5.961 18.811 1.00 89.12 371 GLN A O 1
ATOM 3073 N N . GLN A 1 372 ? -0.151 6.212 18.457 1.00 89.19 372 GLN A N 1
ATOM 3074 C CA . GLN A 1 372 ? 0.075 4.797 18.150 1.00 89.19 372 GLN A CA 1
ATOM 3075 C C . GLN A 1 372 ? -0.184 3.884 19.355 1.00 89.19 372 GLN A C 1
ATOM 3077 O O . GLN A 1 372 ? -0.719 2.785 19.177 1.00 89.19 372 GLN A O 1
ATOM 3082 N N . ALA A 1 373 ? 0.151 4.327 20.571 1.00 88.12 373 ALA A N 1
ATOM 3083 C CA . ALA A 1 373 ? -0.165 3.597 21.797 1.00 88.12 373 ALA A CA 1
ATOM 3084 C C . ALA A 1 373 ? -1.685 3.472 21.998 1.00 88.12 373 ALA A C 1
ATOM 3086 O O . ALA A 1 373 ? -2.182 2.356 22.153 1.00 88.12 373 ALA A O 1
ATOM 3087 N N . ILE A 1 374 ? -2.420 4.578 21.858 1.00 89.25 374 ILE A N 1
ATOM 3088 C CA . ILE A 1 374 ? -3.884 4.618 21.979 1.00 89.25 374 ILE A CA 1
ATOM 3089 C C . ILE A 1 374 ? -4.553 3.721 20.925 1.00 89.25 374 ILE A C 1
ATOM 3091 O O . ILE A 1 374 ? -5.444 2.933 21.233 1.00 89.25 374 ILE A O 1
ATOM 3095 N N . LEU A 1 375 ? -4.112 3.775 19.663 1.00 91.81 375 LEU A N 1
ATOM 3096 C CA . LEU A 1 375 ? -4.658 2.914 18.605 1.00 91.81 375 LEU A CA 1
ATOM 3097 C C . LEU A 1 375 ? -4.355 1.431 18.850 1.00 91.81 375 LEU A C 1
ATOM 3099 O O . LEU A 1 375 ? -5.180 0.558 18.560 1.00 91.81 375 LEU A O 1
ATOM 3103 N N . LYS A 1 376 ? -3.170 1.121 19.383 1.00 89.25 376 LYS A N 1
ATOM 3104 C CA . LYS A 1 376 ? -2.806 -0.243 19.772 1.00 89.25 376 LYS A CA 1
ATOM 3105 C C . LYS A 1 376 ? -3.714 -0.735 20.898 1.00 89.25 376 LYS A C 1
ATOM 3107 O O . LYS A 1 376 ? -4.194 -1.864 20.801 1.00 89.25 376 LYS A O 1
ATOM 3112 N N . GLU A 1 377 ? -3.964 0.092 21.905 1.00 87.06 377 GLU A N 1
ATOM 3113 C CA . GLU A 1 377 ? -4.857 -0.195 23.028 1.00 87.06 377 GLU A CA 1
ATOM 3114 C C . GLU A 1 377 ? -6.303 -0.403 22.560 1.00 87.06 377 GLU A C 1
ATOM 3116 O O . GLU A 1 377 ? -6.871 -1.464 22.794 1.00 87.06 377 GLU A O 1
ATOM 3121 N N . LEU A 1 378 ? -6.854 0.498 21.744 1.00 90.50 378 LEU A N 1
ATOM 3122 C CA . LEU A 1 378 ? -8.205 0.368 21.187 1.00 90.50 378 LEU A CA 1
ATOM 3123 C C . LEU A 1 378 ? -8.434 -0.980 20.483 1.00 90.50 378 LEU A C 1
ATOM 3125 O O . LEU A 1 378 ? -9.485 -1.607 20.623 1.00 90.50 378 LEU A O 1
ATOM 3129 N N . TRP A 1 379 ? -7.462 -1.443 19.691 1.00 90.19 379 TRP A N 1
ATOM 3130 C CA . TRP A 1 379 ? -7.650 -2.628 18.849 1.00 90.19 379 TRP A CA 1
ATOM 3131 C C . TRP A 1 379 ? -7.141 -3.936 19.453 1.00 90.19 379 TRP A C 1
ATOM 3133 O O . TRP A 1 379 ? -7.677 -4.997 19.100 1.00 90.19 379 TRP A O 1
ATOM 3143 N N . ARG A 1 380 ? -6.118 -3.880 20.315 1.00 84.19 380 ARG A N 1
ATOM 3144 C CA . ARG A 1 380 ? -5.466 -5.039 20.958 1.00 84.19 380 ARG A CA 1
ATOM 3145 C C . ARG A 1 380 ? -5.671 -5.099 22.478 1.00 84.19 380 ARG A C 1
ATOM 3147 O O . ARG A 1 380 ? -5.166 -6.043 23.084 1.00 84.19 380 ARG A O 1
ATOM 3154 N N . GLY A 1 381 ? -6.363 -4.124 23.060 1.00 79.50 381 GLY A N 1
ATOM 3155 C CA . GLY A 1 381 ? -6.674 -4.032 24.484 1.00 79.50 381 GLY A CA 1
ATOM 3156 C C . GLY A 1 381 ? -7.696 -5.064 24.950 1.00 79.50 381 GLY A C 1
ATOM 3157 O O . GLY A 1 381 ? -8.034 -6.012 24.231 1.00 79.50 381 GLY A O 1
ATOM 3158 N N . ARG A 1 382 ? -8.168 -4.886 26.186 1.00 79.75 382 ARG A N 1
ATOM 3159 C CA . ARG A 1 382 ? -8.944 -5.896 26.932 1.00 79.75 382 ARG A CA 1
ATOM 3160 C C . ARG A 1 382 ? -10.436 -5.891 26.625 1.00 79.75 382 ARG A C 1
ATOM 3162 O O . ARG A 1 382 ? -11.153 -6.822 26.977 1.00 79.75 382 ARG A O 1
ATOM 3169 N N . TRP A 1 383 ? -10.911 -4.868 25.928 1.00 86.12 383 TRP A N 1
ATOM 3170 C CA . TRP A 1 383 ? -12.316 -4.730 25.580 1.00 86.12 383 TRP A CA 1
ATOM 3171 C C . TRP A 1 383 ? -12.824 -5.832 24.641 1.00 86.12 383 TRP A C 1
ATOM 3173 O O . TRP A 1 383 ? -12.197 -6.206 23.638 1.00 86.12 383 TRP A O 1
ATOM 3183 N N . ALA A 1 384 ? -14.056 -6.276 24.896 1.00 85.75 384 ALA A N 1
ATOM 3184 C CA . ALA A 1 384 ? -14.815 -7.089 23.955 1.00 85.75 384 ALA A CA 1
ATOM 3185 C C . ALA A 1 384 ? -14.953 -6.370 22.598 1.00 85.75 384 ALA A C 1
ATOM 3187 O O . ALA A 1 384 ? -14.916 -5.142 22.515 1.00 85.75 384 ALA A O 1
ATOM 3188 N N . ALA A 1 385 ? -15.139 -7.126 21.511 1.00 86.19 385 ALA A N 1
ATOM 3189 C CA . ALA A 1 385 ? -15.200 -6.554 20.159 1.00 86.19 385 ALA A CA 1
ATOM 3190 C C . ALA A 1 385 ? -16.269 -5.450 20.015 1.00 86.19 385 ALA A C 1
ATOM 3192 O O . ALA A 1 385 ? -16.015 -4.433 19.371 1.00 86.19 385 ALA A O 1
ATOM 3193 N N . LYS A 1 386 ? -17.430 -5.619 20.669 1.00 87.62 386 LYS A N 1
ATOM 3194 C CA . LYS A 1 386 ? -18.514 -4.621 20.691 1.00 87.62 386 LYS A CA 1
ATOM 3195 C C . LYS A 1 386 ? -18.077 -3.319 21.376 1.00 87.62 386 LYS A C 1
ATOM 3197 O O . LYS A 1 386 ? -18.259 -2.250 20.802 1.00 87.62 386 LYS A O 1
ATOM 3202 N N . THR A 1 387 ? -17.435 -3.414 22.541 1.00 90.62 387 THR A N 1
ATOM 3203 C CA . THR A 1 387 ? -16.913 -2.257 23.286 1.00 90.62 387 THR A CA 1
ATOM 3204 C C . THR A 1 387 ? -15.796 -1.550 22.519 1.00 90.62 387 THR A C 1
ATOM 3206 O O . THR A 1 387 ? -15.797 -0.329 22.458 1.00 90.62 387 THR A O 1
ATOM 3209 N N . ARG A 1 388 ? -14.904 -2.280 21.830 1.00 91.88 388 ARG A N 1
ATOM 3210 C CA . ARG A 1 388 ? -13.876 -1.668 20.961 1.00 91.88 388 ARG A CA 1
ATOM 3211 C C . ARG A 1 388 ? -14.484 -0.835 19.839 1.00 91.88 388 ARG A C 1
ATOM 3213 O O . ARG A 1 388 ? -14.046 0.282 19.597 1.00 91.88 388 ARG A O 1
ATOM 3220 N N . TYR A 1 389 ? -15.497 -1.366 19.157 1.00 91.56 389 TYR A N 1
ATOM 3221 C CA . TYR A 1 389 ? -16.182 -0.621 18.101 1.00 91.56 389 TYR A CA 1
ATOM 3222 C C . TYR A 1 389 ? -16.932 0.598 18.651 1.00 91.56 389 TYR A C 1
ATOM 3224 O O . TYR A 1 389 ? -16.893 1.667 18.046 1.00 91.56 389 TYR A O 1
ATOM 3232 N N . PHE A 1 390 ? -17.574 0.456 19.813 1.00 93.44 390 PHE A N 1
ATOM 3233 C CA . PHE A 1 390 ? -18.196 1.574 20.513 1.00 93.44 390 PHE A CA 1
ATOM 3234 C C . PHE A 1 390 ? -17.174 2.663 20.856 1.00 93.44 390 PHE A C 1
ATOM 3236 O O . PHE A 1 390 ? -17.362 3.797 20.435 1.00 93.44 390 PHE A O 1
ATOM 3243 N N . MET A 1 391 ? -16.058 2.316 21.502 1.00 93.75 391 MET A N 1
ATOM 3244 C CA . MET A 1 391 ? -15.001 3.273 21.842 1.00 93.75 391 MET A CA 1
ATOM 3245 C C . MET A 1 391 ? -14.398 3.928 20.597 1.00 93.75 391 MET A C 1
ATOM 3247 O O . MET A 1 391 ? -14.181 5.135 20.583 1.00 93.75 391 MET A O 1
ATOM 3251 N N . TRP A 1 392 ? -14.223 3.179 19.504 1.00 94.06 392 TRP A N 1
ATOM 3252 C CA . TRP A 1 392 ? -13.795 3.739 18.219 1.00 94.06 392 TRP A CA 1
ATOM 3253 C C . TRP A 1 392 ? -14.771 4.801 17.680 1.00 94.06 392 TRP A C 1
ATOM 3255 O O . TRP A 1 392 ? -14.330 5.798 17.104 1.00 94.06 392 TRP A O 1
ATOM 3265 N N . LEU A 1 393 ? -16.086 4.628 17.866 1.00 92.19 393 LEU A N 1
ATOM 3266 C CA . LEU A 1 393 ? -17.083 5.659 17.542 1.00 92.19 393 LEU A CA 1
ATOM 3267 C C . LEU A 1 393 ? -17.032 6.834 18.524 1.00 92.19 393 LEU A C 1
ATOM 3269 O O . LEU A 1 393 ? -17.096 7.979 18.079 1.00 92.19 393 LEU A O 1
ATOM 3273 N N . THR A 1 394 ? -16.879 6.563 19.823 1.00 92.88 394 THR A N 1
ATOM 3274 C CA . THR A 1 394 ? -16.760 7.580 20.878 1.00 92.88 394 THR A CA 1
ATOM 3275 C C . THR A 1 394 ? -15.582 8.515 20.612 1.00 92.88 394 THR A C 1
ATOM 3277 O O . THR A 1 394 ? -15.755 9.730 20.566 1.00 92.88 394 THR A O 1
ATOM 3280 N N . MET A 1 395 ? -14.396 7.974 20.326 1.00 91.38 395 MET A N 1
ATOM 3281 C CA . MET A 1 395 ? -13.188 8.759 20.031 1.00 91.38 395 MET A CA 1
ATOM 3282 C C . MET A 1 395 ? -13.320 9.603 18.753 1.00 91.38 395 MET A C 1
ATOM 3284 O O . MET A 1 395 ? -12.663 10.633 18.593 1.00 91.38 395 MET A O 1
ATOM 3288 N N . GLN A 1 396 ? -14.188 9.188 17.831 1.00 89.69 396 GLN A N 1
ATOM 3289 C CA . GLN A 1 396 ? -14.503 9.950 16.624 1.00 89.69 396 GLN A CA 1
ATOM 3290 C C . GLN A 1 396 ? -15.640 10.955 16.808 1.00 89.69 396 GLN A C 1
ATOM 3292 O O . GLN A 1 396 ? -15.853 11.758 15.896 1.00 89.69 396 GLN A O 1
ATOM 3297 N N . ASP A 1 397 ? -16.321 10.935 17.959 1.00 87.69 397 ASP A N 1
ATOM 3298 C CA . ASP A 1 397 ? -17.502 11.749 18.265 1.00 87.69 397 ASP A CA 1
ATOM 3299 C C . ASP A 1 397 ? -18.668 11.466 17.311 1.00 87.69 397 ASP A C 1
ATOM 3301 O O . ASP A 1 397 ? -19.260 12.359 16.710 1.00 87.69 397 ASP A O 1
ATOM 3305 N N . ARG A 1 398 ? -18.913 10.171 17.072 1.00 87.38 398 ARG A N 1
ATOM 3306 C CA . ARG A 1 398 ? -19.892 9.666 16.094 1.00 87.38 398 ARG A CA 1
ATOM 3307 C C . ARG A 1 398 ? -20.943 8.752 16.714 1.00 87.38 398 ARG A C 1
ATOM 3309 O O . ARG A 1 398 ? -21.593 7.974 16.005 1.00 87.38 398 ARG A O 1
ATOM 3316 N N . LEU A 1 399 ? -21.126 8.819 18.032 1.00 88.06 399 LEU A N 1
ATOM 3317 C CA . LEU A 1 399 ? -22.284 8.195 18.661 1.00 88.06 399 LEU A CA 1
ATOM 3318 C C . LEU A 1 399 ? -23.574 8.971 18.320 1.00 88.06 399 LEU A C 1
ATOM 3320 O O . LEU A 1 399 ? -23.525 10.196 18.205 1.00 88.06 399 LEU A O 1
ATOM 3324 N N . PRO A 1 400 ? -24.724 8.286 18.156 1.00 87.44 400 PRO A N 1
ATOM 3325 C CA . PRO A 1 400 ? -26.019 8.919 17.868 1.00 87.44 400 PRO A CA 1
ATOM 3326 C C . PRO A 1 400 ? -26.620 9.736 19.030 1.00 87.44 400 PRO A C 1
ATOM 3328 O O . PRO A 1 400 ? -27.636 9.341 19.597 1.00 87.44 400 PRO A O 1
ATOM 3331 N N . SER A 1 401 ? -26.013 10.863 19.399 1.00 85.88 401 SER A N 1
ATOM 3332 C CA . SER A 1 401 ? -26.690 11.883 20.216 1.00 85.88 401 SER A CA 1
ATOM 3333 C C . SER A 1 401 ? -27.660 12.689 19.353 1.00 85.88 401 SER A C 1
ATOM 3335 O O . SER A 1 401 ? -27.398 12.820 18.154 1.00 85.88 401 SER A O 1
ATOM 3337 N N . LYS A 1 402 ? -28.724 13.271 19.925 1.00 84.81 402 LYS A N 1
ATOM 3338 C CA . LYS A 1 402 ? -29.691 14.114 19.192 1.00 84.81 402 LYS A CA 1
ATOM 3339 C C . LYS A 1 402 ? -28.980 15.203 18.371 1.00 84.81 402 LYS A C 1
ATOM 3341 O O . LYS A 1 402 ? -29.331 15.412 17.211 1.00 84.81 402 LYS A O 1
ATOM 3346 N N . TRP A 1 403 ? -27.900 15.790 18.909 1.00 83.19 403 TRP A N 1
ATOM 3347 C CA . TRP A 1 403 ? -27.012 16.701 18.169 1.00 83.19 403 TRP A CA 1
ATOM 3348 C C . TRP A 1 403 ? -26.375 16.070 16.919 1.00 83.19 403 TRP A C 1
ATOM 3350 O O . TRP A 1 403 ? -26.474 16.619 15.825 1.00 83.19 403 TRP A O 1
ATOM 3360 N N . ASN A 1 404 ? -25.741 14.902 17.057 1.00 79.44 404 ASN A N 1
ATOM 3361 C CA . ASN A 1 404 ? -25.014 14.237 15.971 1.00 79.44 404 ASN A CA 1
ATOM 3362 C C . ASN A 1 404 ? -25.924 13.669 14.871 1.00 79.44 404 ASN A C 1
ATOM 3364 O O . ASN A 1 404 ? -25.447 13.406 13.766 1.00 79.44 404 ASN A O 1
ATOM 3368 N N . ILE A 1 405 ? -27.206 13.438 15.170 1.00 81.56 405 ILE A N 1
ATOM 3369 C CA . ILE A 1 405 ? -28.215 13.020 14.184 1.00 81.56 405 ILE A CA 1
ATOM 3370 C C . ILE A 1 405 ? -29.068 14.186 13.665 1.00 81.56 405 ILE A C 1
ATOM 3372 O O . ILE A 1 405 ? -29.961 13.947 12.858 1.00 81.56 405 ILE A O 1
ATOM 3376 N N . HIS A 1 406 ? -28.759 15.425 14.070 1.00 80.12 406 HIS A N 1
ATOM 3377 C CA . HIS A 1 406 ? -29.415 16.653 13.611 1.00 80.12 406 HIS A CA 1
ATOM 3378 C C . HIS A 1 406 ? -30.939 16.650 13.802 1.00 80.12 406 HIS A C 1
ATOM 3380 O O . HIS A 1 406 ? -31.682 17.054 12.908 1.00 80.12 406 HIS A O 1
ATOM 3386 N N . LEU A 1 407 ? -31.412 16.180 14.960 1.00 79.44 407 LEU A N 1
ATOM 3387 C CA . LEU A 1 407 ? -32.822 16.342 15.315 1.00 79.44 407 LEU A CA 1
ATOM 3388 C C . LEU A 1 407 ? -33.145 17.813 15.606 1.00 79.44 407 LEU A C 1
ATOM 3390 O O . LEU A 1 407 ? -32.276 18.585 16.023 1.00 79.44 407 LEU A O 1
ATOM 3394 N N . SER A 1 408 ? -34.404 18.184 15.366 1.00 83.31 408 SER A N 1
ATOM 3395 C CA . SER A 1 408 ? -34.948 19.505 15.694 1.00 83.31 408 SER A CA 1
ATOM 3396 C C . SER A 1 408 ? -34.932 19.738 17.203 1.00 83.31 408 SER A C 1
ATOM 3398 O O . SER A 1 408 ? -34.378 20.733 17.661 1.00 83.31 408 SER A O 1
ATOM 3400 N N . ASP A 1 409 ? -35.455 18.779 17.968 1.00 86.81 409 ASP A N 1
ATOM 3401 C CA . ASP A 1 409 ? -35.265 18.722 19.413 1.00 86.81 409 ASP A CA 1
ATOM 3402 C C . ASP A 1 409 ? -33.877 18.158 19.742 1.00 86.81 409 ASP A C 1
ATOM 3404 O O . ASP A 1 409 ? -33.517 17.041 19.360 1.00 86.81 409 ASP A O 1
ATOM 3408 N N . GLN A 1 410 ? -33.095 18.949 20.470 1.00 87.69 410 GLN A N 1
ATOM 3409 C CA . GLN A 1 410 ? -31.757 18.591 20.926 1.00 87.69 410 GLN A CA 1
ATOM 3410 C C . GLN A 1 410 ? -31.666 18.532 22.450 1.00 87.69 410 GLN A C 1
ATOM 3412 O O . GLN A 1 410 ? -30.560 18.376 22.959 1.00 87.69 410 GLN A O 1
ATOM 3417 N N . ALA A 1 411 ? -32.770 18.662 23.186 1.00 92.06 411 ALA A N 1
ATOM 3418 C CA . ALA A 1 411 ? -32.771 18.581 24.639 1.00 92.06 411 ALA A CA 1
ATOM 3419 C C . ALA A 1 411 ? -32.605 17.129 25.110 1.00 92.06 411 ALA A C 1
ATOM 3421 O O . ALA A 1 411 ? -33.120 16.185 24.513 1.00 92.06 411 ALA A O 1
ATOM 3422 N N . CYS A 1 412 ? -31.859 16.926 26.186 1.00 90.50 412 CYS A N 1
ATOM 3423 C CA . CYS A 1 412 ? -31.683 15.631 26.824 1.00 90.50 412 CYS A CA 1
ATOM 3424 C C . CYS A 1 412 ? -32.957 15.247 27.580 1.00 90.50 412 CYS A C 1
ATOM 3426 O O . CYS A 1 412 ? -33.396 15.994 28.452 1.00 90.50 412 CYS A O 1
ATOM 3428 N N . ASP A 1 413 ? -33.478 14.042 27.337 1.00 86.69 413 ASP A N 1
ATOM 3429 C CA . ASP A 1 413 ? -34.729 13.556 27.948 1.00 86.69 413 ASP A CA 1
ATOM 3430 C C . ASP A 1 413 ? -34.650 13.395 29.478 1.00 86.69 413 ASP A C 1
ATOM 3432 O O . ASP A 1 413 ? -35.659 13.156 30.134 1.00 86.69 413 ASP A O 1
ATOM 3436 N N . LYS A 1 414 ? -33.447 13.499 30.060 1.00 86.38 414 LYS A N 1
ATOM 3437 C CA . LYS A 1 414 ? -33.220 13.357 31.505 1.00 86.38 414 LYS A CA 1
ATOM 3438 C C . LYS A 1 414 ? -33.023 14.670 32.248 1.00 86.38 414 LYS A C 1
ATOM 3440 O O . LYS A 1 414 ? -33.371 14.751 33.418 1.00 86.38 414 LYS A O 1
ATOM 3445 N N . CYS A 1 415 ? -32.383 15.658 31.629 1.00 88.44 415 CYS A N 1
ATOM 3446 C CA . CYS A 1 415 ? -32.005 16.889 32.330 1.00 88.44 415 CYS A CA 1
ATOM 3447 C C . CYS A 1 415 ? -32.224 18.167 31.514 1.00 88.44 415 CYS A C 1
ATOM 3449 O O . CYS A 1 415 ? -31.762 19.223 31.930 1.00 88.44 415 CYS A O 1
ATOM 3451 N N . GLY A 1 416 ? -32.842 18.087 30.333 1.00 89.00 416 GLY A N 1
ATOM 3452 C CA . GLY A 1 416 ? -33.193 19.239 29.493 1.00 89.00 416 GLY A CA 1
ATOM 3453 C C . GLY A 1 416 ? -32.027 19.927 28.769 1.00 89.00 416 GLY A C 1
ATOM 3454 O O . GLY A 1 416 ? -32.242 20.582 27.755 1.00 89.00 416 GLY A O 1
ATOM 3455 N N . ALA A 1 417 ? -30.782 19.756 29.222 1.00 89.62 417 ALA A N 1
ATOM 3456 C CA . ALA A 1 417 ? -29.597 20.316 28.566 1.00 89.62 417 ALA A CA 1
ATOM 3457 C C . ALA A 1 417 ? -29.378 19.752 27.149 1.00 89.62 417 ALA A C 1
ATOM 3459 O O . ALA A 1 417 ? -29.849 18.668 26.816 1.00 89.62 417 ALA A O 1
ATOM 3460 N N . ARG A 1 418 ? -28.609 20.455 26.311 1.00 89.31 418 ARG A N 1
ATOM 3461 C CA . ARG A 1 418 ? -28.346 20.029 24.929 1.00 89.31 418 ARG A CA 1
ATOM 3462 C C . ARG A 1 418 ? -27.606 18.686 24.855 1.00 89.31 418 ARG A C 1
ATOM 3464 O O . ARG A 1 418 ? -26.497 18.528 25.363 1.00 89.31 418 ARG A O 1
ATOM 3471 N N . GLU A 1 419 ? -28.191 17.728 24.146 1.00 89.56 419 GLU A N 1
ATOM 3472 C CA . GLU A 1 419 ? -27.740 16.344 24.070 1.00 89.56 419 GLU A CA 1
ATOM 3473 C C . GLU A 1 419 ? -26.604 16.147 23.044 1.00 89.56 419 GLU A C 1
ATOM 3475 O O . GLU A 1 419 ? -26.789 15.738 21.889 1.00 89.56 419 GLU A O 1
ATOM 3480 N N . THR A 1 420 ? -25.381 16.424 23.491 1.00 90.69 420 THR A N 1
ATOM 3481 C CA . THR A 1 420 ? -24.135 16.071 22.790 1.00 90.69 420 THR A CA 1
ATOM 3482 C C . THR A 1 420 ? -23.614 14.696 23.232 1.00 90.69 420 THR A C 1
ATOM 3484 O O . THR A 1 420 ? -24.047 14.147 24.245 1.00 90.69 420 THR A O 1
ATOM 3487 N N . GLN A 1 421 ? -22.653 14.111 22.504 1.00 91.31 421 GLN A N 1
ATOM 3488 C CA . GLN A 1 421 ? -22.023 12.855 22.936 1.00 91.31 421 GLN A CA 1
ATOM 3489 C C . GLN A 1 421 ? -21.359 12.992 24.316 1.00 91.31 421 GLN A C 1
ATOM 3491 O O . GLN A 1 421 ? -21.531 12.125 25.173 1.00 91.31 421 GLN A O 1
ATOM 3496 N N . ARG A 1 422 ? -20.610 14.082 24.521 1.00 90.31 422 ARG A N 1
ATOM 3497 C CA . ARG A 1 422 ? -19.951 14.386 25.797 1.00 90.31 422 ARG A CA 1
ATOM 3498 C C . ARG A 1 422 ? -20.979 14.548 26.916 1.00 90.31 422 ARG A C 1
ATOM 3500 O O . ARG A 1 422 ? -20.794 13.979 27.988 1.00 90.31 422 ARG A O 1
ATOM 3507 N N . HIS A 1 423 ? -22.103 15.204 26.630 1.00 90.38 423 HIS A N 1
ATOM 3508 C CA . HIS A 1 423 ? -23.200 15.318 27.580 1.00 90.38 423 HIS A CA 1
ATOM 3509 C C . HIS A 1 423 ? -23.725 13.946 28.028 1.00 90.38 423 HIS A C 1
ATOM 3511 O O . HIS A 1 423 ? -23.727 13.649 29.219 1.00 90.38 423 HIS A O 1
ATOM 3517 N N . ILE A 1 424 ? -24.104 13.076 27.085 1.00 92.44 424 ILE A N 1
ATOM 3518 C CA . ILE A 1 424 ? -24.686 11.757 27.399 1.00 92.44 424 ILE A CA 1
ATOM 3519 C C . ILE A 1 424 ? -23.726 10.885 28.211 1.00 92.44 424 ILE A C 1
ATOM 3521 O O . ILE A 1 424 ? -24.160 10.152 29.096 1.00 92.44 424 ILE A O 1
ATOM 3525 N N . LEU A 1 425 ? -22.434 10.908 27.876 1.00 93.38 425 LEU A N 1
ATOM 3526 C CA . LEU A 1 425 ? -21.457 9.993 28.466 1.00 93.38 425 LEU A CA 1
ATOM 3527 C C . LEU A 1 425 ? -20.827 10.505 29.764 1.00 93.38 425 LEU A C 1
ATOM 3529 O O . LEU A 1 425 ? -20.246 9.695 30.489 1.00 93.38 425 LEU A O 1
ATOM 3533 N N . TRP A 1 426 ? -20.885 11.813 30.031 1.00 90.00 426 TRP A N 1
ATOM 3534 C CA . TRP A 1 426 ? -20.078 12.433 31.084 1.00 90.00 426 TRP A CA 1
ATOM 3535 C C . TRP A 1 426 ? -20.792 13.540 31.864 1.00 90.00 426 TRP A C 1
ATOM 3537 O O . TRP A 1 426 ? -20.790 13.506 33.089 1.00 90.00 426 TRP A O 1
ATOM 3547 N N . GLU A 1 427 ? -21.408 14.516 31.190 1.00 86.94 427 GLU A N 1
ATOM 3548 C CA . GLU A 1 427 ? -21.917 15.728 31.865 1.00 86.94 427 GLU A CA 1
ATOM 3549 C C . GLU A 1 427 ? -23.351 15.575 32.392 1.00 86.94 427 GLU A C 1
ATOM 3551 O O . GLU A 1 427 ? -23.732 16.255 33.339 1.00 86.94 427 GLU A O 1
ATOM 3556 N N . CYS A 1 428 ? -24.155 14.679 31.815 1.00 90.31 428 CYS A N 1
ATOM 3557 C CA . CYS A 1 428 ? -25.517 14.419 32.271 1.00 90.31 428 CYS A CA 1
ATOM 3558 C C . CYS A 1 428 ? -25.516 13.908 33.717 1.00 90.31 428 CYS A C 1
ATOM 3560 O O . CYS A 1 428 ? -24.769 12.984 34.043 1.00 90.31 428 CYS A O 1
ATOM 3562 N N . LYS A 1 429 ? -26.413 14.428 34.567 1.00 86.75 429 LYS A N 1
ATOM 3563 C CA . LYS A 1 429 ? -26.513 14.034 35.984 1.00 86.75 429 LYS A CA 1
ATOM 3564 C C . LYS A 1 429 ? -26.595 12.515 36.172 1.00 86.75 429 LYS A C 1
ATOM 3566 O O . LYS A 1 429 ? -25.863 11.956 36.981 1.00 86.75 429 LYS A O 1
ATOM 3571 N N . SER A 1 430 ? -27.397 11.843 35.346 1.00 88.25 430 SER A N 1
ATOM 3572 C CA . SER A 1 430 ? -27.528 10.381 35.390 1.00 88.25 430 SER A CA 1
ATOM 3573 C C . SER A 1 430 ? -26.233 9.629 35.049 1.00 88.25 430 SER A C 1
ATOM 3575 O O . SER A 1 430 ? -25.965 8.580 35.631 1.00 88.25 430 SER A O 1
ATOM 3577 N N . ALA A 1 431 ? -25.409 10.163 34.142 1.00 90.81 431 ALA A N 1
ATOM 3578 C CA . ALA A 1 431 ? -24.101 9.602 33.817 1.00 90.81 431 ALA A CA 1
ATOM 3579 C C . ALA A 1 431 ? -23.096 9.884 34.940 1.00 90.81 431 ALA A C 1
ATOM 3581 O O . ALA A 1 431 ? -22.370 8.979 35.353 1.00 90.81 431 ALA A O 1
ATOM 3582 N N . GLN A 1 432 ? -23.097 11.109 35.476 1.00 88.31 432 GLN A N 1
ATOM 3583 C CA . GLN A 1 432 ? -22.258 11.489 36.611 1.00 88.31 432 GLN A CA 1
ATOM 3584 C C . GLN A 1 432 ? -22.494 10.580 37.817 1.00 88.31 432 GLN A C 1
ATOM 3586 O O . GLN A 1 432 ? -21.532 10.167 38.450 1.00 88.31 432 GLN A O 1
ATOM 3591 N N . ASP A 1 433 ? -23.741 10.229 38.137 1.00 86.81 433 ASP A N 1
ATOM 3592 C CA . ASP A 1 433 ? -24.039 9.360 39.281 1.00 86.81 433 ASP A CA 1
ATOM 3593 C C . ASP A 1 433 ? -23.444 7.951 39.109 1.00 86.81 433 ASP A C 1
ATOM 3595 O O . ASP A 1 433 ? -22.895 7.391 40.057 1.00 86.81 433 ASP A O 1
ATOM 3599 N N . VAL A 1 434 ? -23.450 7.409 37.886 1.00 89.25 434 VAL A N 1
ATOM 3600 C CA . VAL A 1 434 ? -22.785 6.132 37.570 1.00 89.25 434 VAL A CA 1
ATOM 3601 C C . VAL A 1 434 ? -21.267 6.252 37.709 1.00 89.25 434 VAL A C 1
ATOM 3603 O O . VAL A 1 434 ? -20.646 5.396 38.343 1.00 89.25 434 VAL A O 1
ATOM 3606 N N . TRP A 1 435 ? -20.660 7.304 37.150 1.00 87.06 435 TRP A N 1
ATOM 3607 C CA . TRP A 1 435 ? -19.219 7.551 37.268 1.00 87.06 435 TRP A CA 1
ATOM 3608 C C . TRP A 1 435 ? -18.788 7.773 38.719 1.00 87.06 435 TRP A C 1
ATOM 3610 O O . TRP A 1 435 ? -17.787 7.194 39.134 1.00 87.06 435 TRP A O 1
ATOM 3620 N N . ARG A 1 436 ? -19.571 8.521 39.511 1.00 82.44 436 ARG A N 1
ATOM 3621 C CA . ARG A 1 436 ? -19.314 8.744 40.941 1.00 82.44 436 ARG A CA 1
ATOM 3622 C C . ARG A 1 436 ? -19.200 7.425 41.682 1.00 82.44 436 ARG A C 1
ATOM 3624 O O . ARG A 1 436 ? -18.184 7.181 42.319 1.00 82.44 436 ARG A O 1
ATOM 3631 N N . SER A 1 437 ? -20.212 6.566 41.572 1.00 80.88 437 SER A N 1
ATOM 3632 C CA . SER A 1 437 ? -20.214 5.275 42.264 1.00 80.88 437 SER A CA 1
ATOM 3633 C C . SER A 1 437 ? -19.110 4.346 41.764 1.00 80.88 437 SER A C 1
ATOM 3635 O O . SER A 1 437 ? -18.463 3.672 42.559 1.00 80.88 437 SER A O 1
ATOM 3637 N N . THR A 1 438 ? -18.877 4.324 40.452 1.00 81.88 438 THR A N 1
ATOM 3638 C CA . THR A 1 438 ? -17.888 3.438 39.829 1.00 81.88 438 THR A CA 1
ATOM 3639 C C . THR A 1 438 ? -16.459 3.801 40.238 1.00 81.88 438 THR A C 1
ATOM 3641 O O . THR A 1 438 ? -15.686 2.921 40.604 1.00 81.88 438 THR A O 1
ATOM 3644 N N . CYS A 1 439 ? -16.112 5.089 40.223 1.00 76.88 439 CYS A N 1
ATOM 3645 C CA . CYS A 1 439 ? -14.784 5.553 40.615 1.00 76.88 439 CYS A CA 1
ATOM 3646 C C . CYS A 1 439 ? -14.590 5.565 42.141 1.00 76.88 439 CYS A C 1
ATOM 3648 O O . CYS A 1 439 ? -13.495 5.272 42.611 1.00 76.88 439 CYS A O 1
ATOM 3650 N N . TRP A 1 440 ? -15.640 5.832 42.929 1.00 74.31 440 TRP A N 1
ATOM 3651 C CA . TRP A 1 440 ? -15.556 5.811 44.396 1.00 74.31 440 TRP A CA 1
ATOM 3652 C C . TRP A 1 440 ? -15.158 4.442 44.946 1.00 74.31 440 TRP A C 1
ATOM 3654 O O . TRP A 1 440 ? -14.310 4.368 45.826 1.00 74.31 440 TRP A O 1
ATOM 3664 N N . MET A 1 441 ? -15.702 3.355 44.393 1.00 68.31 441 MET A N 1
ATOM 3665 C CA . MET A 1 441 ? -15.310 2.002 44.809 1.00 68.31 441 MET A CA 1
ATOM 3666 C C . MET A 1 441 ? -13.826 1.709 44.543 1.00 68.31 441 MET A C 1
ATOM 3668 O O . MET A 1 441 ? -13.203 0.980 45.304 1.00 68.31 441 MET A O 1
ATOM 3672 N N . LEU A 1 442 ? -13.242 2.296 43.493 1.00 69.06 442 LEU A N 1
ATOM 3673 C CA . LEU A 1 442 ? -11.808 2.171 43.219 1.00 69.06 442 LEU A CA 1
ATOM 3674 C C . LEU A 1 442 ? -10.963 3.051 44.150 1.00 69.06 442 LEU A C 1
ATOM 3676 O O . LEU A 1 442 ? -9.880 2.637 44.558 1.00 69.06 442 LEU A O 1
ATOM 3680 N N . GLN A 1 443 ? -11.467 4.233 44.517 1.00 67.62 443 GLN A N 1
ATOM 3681 C CA . GLN A 1 443 ? -10.795 5.156 45.435 1.00 67.62 443 GLN A CA 1
ATOM 3682 C C . GLN A 1 443 ? -10.583 4.570 46.831 1.00 67.62 443 GLN A C 1
ATOM 3684 O O . GLN A 1 443 ? -9.542 4.834 47.420 1.00 67.62 443 GLN A O 1
ATOM 3689 N N . GLN A 1 444 ? -11.533 3.786 47.359 1.00 66.00 444 GLN A N 1
ATOM 3690 C CA . GLN A 1 444 ? -11.467 3.223 48.722 1.00 66.00 444 GLN A CA 1
ATOM 3691 C C . GLN A 1 444 ? -10.186 2.418 49.010 1.00 66.00 444 GLN A C 1
ATOM 3693 O O . GLN A 1 444 ? -9.882 2.116 50.160 1.00 66.00 444 GLN A O 1
ATOM 3698 N N . HIS A 1 445 ? -9.428 2.065 47.972 1.00 59.34 445 HIS A N 1
ATOM 3699 C CA . HIS A 1 445 ? -8.198 1.292 48.077 1.00 59.34 445 HIS A CA 1
ATOM 3700 C C . HIS A 1 445 ? -6.989 1.952 47.401 1.00 59.34 445 HIS A C 1
ATOM 3702 O O . HIS A 1 445 ? -5.931 1.327 47.329 1.00 59.34 445 HIS A O 1
ATOM 3708 N N . SER A 1 446 ? -7.118 3.199 46.932 1.00 63.69 446 SER A N 1
ATOM 3709 C CA . SER A 1 446 ? -5.968 4.027 46.565 1.00 63.69 446 SER A CA 1
ATOM 3710 C C . SER A 1 446 ? -5.544 4.867 47.766 1.00 63.69 446 SER A C 1
ATOM 3712 O O . SER A 1 446 ? -6.380 5.482 48.422 1.00 63.69 446 SER A O 1
ATOM 3714 N N . GLN A 1 447 ? -4.238 4.927 48.034 1.00 59.31 447 GLN A N 1
ATOM 3715 C CA . GLN A 1 447 ? -3.679 5.817 49.060 1.00 59.31 447 GLN A CA 1
ATOM 3716 C C . GLN A 1 447 ? -3.595 7.282 48.602 1.00 59.31 447 GLN A C 1
ATOM 3718 O O . GLN A 1 447 ? -3.127 8.131 49.352 1.00 59.31 447 GLN A O 1
ATOM 3723 N N . ARG A 1 448 ? -4.007 7.582 47.362 1.00 64.69 448 ARG A N 1
ATOM 3724 C CA . ARG A 1 448 ? -3.976 8.925 46.774 1.00 64.69 448 ARG A CA 1
ATOM 3725 C C . ARG A 1 448 ? -5.326 9.312 46.201 1.00 64.69 448 ARG A C 1
ATOM 3727 O O . ARG A 1 448 ? -6.127 8.460 45.818 1.00 64.69 448 ARG A O 1
ATOM 3734 N N . GLN A 1 449 ? -5.558 10.614 46.120 1.00 66.38 449 GLN A N 1
ATOM 3735 C CA . GLN A 1 449 ? -6.737 11.200 45.502 1.00 66.38 449 GLN A CA 1
ATOM 3736 C C . GLN A 1 449 ? -6.788 10.868 44.001 1.00 66.38 449 GLN A C 1
ATOM 3738 O O . GLN A 1 449 ? -5.969 11.348 43.221 1.00 66.38 449 GLN A O 1
ATOM 3743 N N . VAL A 1 450 ? -7.773 10.073 43.580 1.00 68.69 450 VAL A N 1
ATOM 3744 C CA . VAL A 1 450 ? -8.003 9.748 42.170 1.00 68.69 450 VAL A CA 1
ATOM 3745 C C . VAL A 1 450 ? -8.901 10.811 41.555 1.00 68.69 450 VAL A C 1
ATOM 3747 O O . VAL A 1 450 ? -9.914 11.225 42.128 1.00 68.69 450 VAL A O 1
ATOM 3750 N N . CYS A 1 451 ? -8.571 11.230 40.341 1.00 72.56 451 CYS A N 1
ATOM 3751 C CA . CYS A 1 451 ? -9.428 12.058 39.531 1.00 72.56 451 CYS A CA 1
ATOM 3752 C C . CYS A 1 451 ? -9.398 11.654 38.049 1.00 72.56 451 CYS A C 1
ATOM 3754 O O . CYS A 1 451 ? -8.362 11.284 37.491 1.00 72.56 451 CYS A O 1
ATOM 3756 N N . LEU A 1 452 ? -10.555 11.764 37.394 1.00 76.25 452 LEU A N 1
ATOM 3757 C CA . LEU A 1 452 ? -10.747 11.361 36.006 1.00 76.25 452 LEU A CA 1
ATOM 3758 C C . LEU A 1 452 ? -11.429 12.480 35.219 1.00 76.25 452 LEU A C 1
ATOM 3760 O O . LEU A 1 452 ? -12.397 13.086 35.681 1.00 76.25 452 LEU A O 1
ATOM 3764 N N . THR A 1 453 ? -10.926 12.739 34.015 1.00 79.56 453 THR A N 1
ATOM 3765 C CA . THR A 1 453 ? -11.506 13.687 33.052 1.00 79.56 453 THR A CA 1
ATOM 3766 C C . THR A 1 453 ? -12.195 12.946 31.907 1.00 79.56 453 THR A C 1
ATOM 3768 O O . THR A 1 453 ? -11.854 11.797 31.613 1.00 79.56 453 THR A O 1
ATOM 3771 N N . TYR A 1 454 ? -13.120 13.611 31.202 1.00 83.00 454 TYR A N 1
ATOM 3772 C CA . TYR A 1 454 ? -13.722 13.047 29.984 1.00 83.00 454 TYR A CA 1
ATOM 3773 C C . TYR A 1 454 ? -12.650 12.676 28.951 1.00 83.00 454 TYR A C 1
ATOM 3775 O O . TYR A 1 454 ? -12.699 11.603 28.353 1.00 83.00 454 TYR A O 1
ATOM 3783 N N . GLU A 1 455 ? -11.625 13.516 28.812 1.00 80.69 455 GLU A N 1
ATOM 3784 C CA . GLU A 1 455 ? -10.535 13.309 27.861 1.00 80.69 455 GLU A CA 1
ATOM 3785 C C . GLU A 1 455 ? -9.702 12.073 28.215 1.00 80.69 455 GLU A C 1
ATOM 3787 O O . GLU A 1 455 ? -9.411 11.268 27.332 1.00 80.69 455 GLU A O 1
ATOM 3792 N N . ALA A 1 456 ? -9.402 11.839 29.493 1.00 80.00 456 ALA A N 1
ATOM 3793 C CA . ALA A 1 456 ? -8.770 10.593 29.925 1.00 80.00 456 ALA A CA 1
ATOM 3794 C C . ALA A 1 456 ? -9.699 9.378 29.761 1.00 80.00 456 ALA A C 1
ATOM 3796 O O . ALA A 1 456 ? -9.247 8.299 29.376 1.00 80.00 456 ALA A O 1
ATOM 3797 N N . ALA A 1 457 ? -11.006 9.539 29.969 1.00 86.06 457 ALA A N 1
ATOM 3798 C CA . ALA A 1 457 ? -11.964 8.462 29.748 1.00 86.06 457 ALA A CA 1
ATOM 3799 C C . ALA A 1 457 ? -12.093 8.084 28.254 1.00 86.06 457 ALA A C 1
ATOM 3801 O O . ALA A 1 457 ? -12.266 6.908 27.931 1.00 86.06 457 ALA A O 1
ATOM 3802 N N . VAL A 1 458 ? -11.950 9.046 27.332 1.00 87.81 458 VAL A N 1
ATOM 3803 C CA . VAL A 1 458 ? -11.968 8.811 25.876 1.00 87.81 458 VAL A CA 1
ATOM 3804 C C . VAL A 1 458 ? -10.616 8.314 25.356 1.00 87.81 458 VAL A C 1
ATOM 3806 O O . VAL A 1 458 ? -10.576 7.341 24.605 1.00 87.81 458 VAL A O 1
ATOM 3809 N N . TRP A 1 459 ? -9.518 8.984 25.715 1.00 85.44 459 TRP A N 1
ATOM 3810 C CA . TRP A 1 459 ? -8.190 8.792 25.114 1.00 85.44 459 TRP A CA 1
ATOM 3811 C C . TRP A 1 459 ? -7.247 7.954 25.972 1.00 85.44 459 TRP A C 1
ATOM 3813 O O . TRP A 1 459 ? -6.465 7.181 25.426 1.00 85.44 459 TRP A O 1
ATOM 3823 N N . GLY A 1 460 ? -7.381 8.015 27.296 1.00 81.62 460 GLY A N 1
ATOM 3824 C CA . GLY A 1 460 ? -6.563 7.279 28.268 1.00 81.62 460 GLY A CA 1
ATOM 3825 C C . GLY A 1 460 ? -5.606 8.189 29.017 1.00 81.62 460 GLY A C 1
ATOM 3826 O O . GLY A 1 460 ? -5.422 9.348 28.649 1.00 81.62 460 GLY A O 1
ATOM 3827 N N . GLU A 1 461 ? -4.965 7.652 30.051 1.00 66.19 461 GLU A N 1
ATOM 3828 C CA . GLU A 1 461 ? -4.016 8.391 30.901 1.00 66.19 461 GLU A CA 1
ATOM 3829 C C . GLU A 1 461 ? -2.835 8.961 30.115 1.00 66.19 461 GLU A C 1
ATOM 3831 O O . GLU A 1 461 ? -2.358 10.053 30.403 1.00 66.19 461 GLU A O 1
ATOM 3836 N N . ALA A 1 462 ? -2.416 8.286 29.042 1.00 58.88 462 ALA A N 1
ATOM 3837 C CA . ALA A 1 462 ? -1.335 8.759 28.182 1.00 58.88 462 ALA A CA 1
ATOM 3838 C C . ALA A 1 462 ? -1.645 10.101 27.475 1.00 58.88 462 ALA A C 1
ATOM 3840 O O . ALA A 1 462 ? -0.737 10.722 26.924 1.00 58.88 462 ALA A O 1
ATOM 3841 N N . ALA A 1 463 ? -2.906 10.553 27.481 1.00 58.16 463 ALA A N 1
ATOM 3842 C CA . ALA A 1 463 ? -3.345 11.843 26.947 1.00 58.16 463 ALA A CA 1
ATOM 3843 C C . ALA A 1 463 ? -3.605 12.914 28.034 1.00 58.16 463 ALA A C 1
ATOM 3845 O O . ALA A 1 463 ? -3.974 14.037 27.695 1.00 58.16 463 ALA A O 1
ATOM 3846 N N . ALA A 1 464 ? -3.405 12.600 29.322 1.00 52.44 464 ALA A N 1
ATOM 3847 C CA . ALA A 1 464 ? -3.822 13.402 30.483 1.00 52.44 464 ALA A CA 1
ATOM 3848 C C . ALA A 1 464 ? -3.116 14.762 30.679 1.00 52.44 464 ALA A C 1
ATOM 3850 O O . ALA A 1 464 ? -3.379 15.446 31.666 1.00 52.44 464 ALA A O 1
ATOM 3851 N N . GLY A 1 465 ? -2.221 15.164 29.775 1.00 51.50 465 GLY A N 1
ATOM 3852 C CA . GLY A 1 465 ? -1.365 16.337 29.965 1.00 51.50 465 GLY A CA 1
ATOM 3853 C C . GLY A 1 465 ? -1.773 17.615 29.232 1.00 51.50 465 GLY A C 1
ATOM 3854 O O . GLY A 1 465 ? -1.049 18.595 29.352 1.00 51.50 465 GLY A O 1
ATOM 3855 N N . MET A 1 466 ? -2.829 17.639 28.407 1.00 52.16 466 MET A N 1
ATOM 3856 C CA . MET A 1 466 ? -2.969 18.738 27.434 1.00 52.16 466 MET A CA 1
ATOM 3857 C C . MET A 1 466 ? -4.413 19.179 27.170 1.00 52.16 466 MET A C 1
ATOM 3859 O O . MET A 1 466 ? -5.040 18.749 26.205 1.00 52.16 466 MET A O 1
ATOM 3863 N N . ARG A 1 467 ? -4.893 20.123 27.990 1.00 46.62 467 ARG A N 1
ATOM 3864 C CA . ARG A 1 467 ? -5.657 21.314 27.567 1.00 46.62 467 ARG A CA 1
ATOM 3865 C C . ARG A 1 467 ? -5.736 22.309 28.731 1.00 46.62 467 ARG A C 1
ATOM 3867 O O . ARG A 1 467 ? -6.276 21.974 29.781 1.00 46.62 467 ARG A O 1
ATOM 3874 N N . ASN A 1 468 ? -5.252 23.530 28.500 1.00 40.69 468 ASN A N 1
ATOM 3875 C CA . ASN A 1 468 ? -5.699 24.732 29.205 1.00 40.69 468 ASN A CA 1
ATOM 3876 C C . ASN A 1 468 ? -6.981 25.179 28.496 1.00 40.69 468 ASN A C 1
ATOM 3878 O O . ASN A 1 468 ? -6.927 25.850 27.468 1.00 40.69 468 ASN A O 1
ATOM 3882 N N . GLY A 1 469 ? -8.125 24.688 28.953 1.00 44.31 469 GLY A N 1
ATOM 3883 C CA . GLY A 1 469 ? -9.430 25.074 28.434 1.00 44.31 469 GLY A CA 1
ATOM 3884 C C . GLY A 1 469 ? -10.408 25.089 29.590 1.00 44.31 469 GLY A C 1
ATOM 3885 O O . GLY A 1 469 ? -10.677 24.041 30.170 1.00 44.31 469 GLY A O 1
ATOM 3886 N N . THR A 1 470 ? -10.872 26.282 29.939 1.00 41.66 470 THR A N 1
ATOM 3887 C CA . THR A 1 470 ? -11.932 26.532 30.915 1.00 41.66 470 THR A CA 1
ATOM 3888 C C . THR A 1 470 ? -13.171 25.712 30.526 1.00 41.66 470 THR A C 1
ATOM 3890 O O . THR A 1 470 ? -13.527 25.667 29.350 1.00 41.66 470 THR A O 1
ATOM 3893 N N . ASP A 1 471 ? -13.787 25.034 31.498 1.00 45.91 471 ASP A N 1
ATOM 3894 C CA . ASP A 1 471 ? -15.006 24.203 31.387 1.00 45.91 471 ASP A CA 1
ATOM 3895 C C . ASP A 1 471 ? -14.842 22.723 30.986 1.00 45.91 471 ASP A C 1
ATOM 3897 O O . ASP A 1 471 ? -15.474 22.200 30.058 1.00 45.91 471 ASP A O 1
ATOM 3901 N N . SER A 1 472 ? -14.061 21.967 31.765 1.00 53.31 472 SER A N 1
ATOM 3902 C CA . SER A 1 472 ? -14.179 20.503 31.791 1.00 53.31 472 SER A CA 1
ATOM 3903 C C . SER A 1 472 ? -14.622 19.998 33.160 1.00 53.31 472 SER A C 1
ATOM 3905 O O . SER A 1 472 ? -13.887 20.127 34.133 1.00 53.31 472 SER A O 1
ATOM 3907 N N . TRP A 1 473 ? -15.810 19.387 33.217 1.00 52.50 473 TRP A N 1
ATOM 3908 C CA . TRP A 1 473 ? -16.283 18.646 34.386 1.00 52.50 473 TRP A CA 1
ATOM 3909 C C . TRP A 1 473 ? -15.298 17.517 34.715 1.00 52.50 473 TRP A C 1
ATOM 3911 O O . TRP A 1 473 ? -15.012 16.671 33.859 1.00 52.50 473 TRP A O 1
ATOM 3921 N N . LYS A 1 474 ? -14.804 17.481 35.951 1.00 57.44 474 LYS A N 1
ATOM 3922 C CA . LYS A 1 474 ? -13.845 16.485 36.444 1.00 57.44 474 LYS A CA 1
ATOM 3923 C C . LYS A 1 474 ? -14.460 15.716 37.602 1.00 57.44 474 LYS A C 1
ATOM 3925 O O . LYS A 1 474 ? -15.087 16.316 38.467 1.00 57.44 474 LYS A O 1
ATOM 3930 N N . TRP A 1 475 ? -14.266 14.400 37.625 1.00 58.19 475 TRP A N 1
ATOM 3931 C CA . TRP A 1 475 ? -14.545 13.607 38.818 1.00 58.19 475 TRP A CA 1
ATOM 3932 C C . TRP A 1 475 ? -13.309 13.617 39.716 1.00 58.19 475 TRP A C 1
ATOM 3934 O O . TRP A 1 475 ? -12.220 13.332 39.216 1.00 58.19 475 TRP A O 1
ATOM 3944 N N . ALA A 1 476 ? -13.466 13.911 41.006 1.00 56.00 476 ALA A N 1
ATOM 3945 C CA . ALA A 1 476 ? -12.401 13.799 42.000 1.00 56.00 476 ALA A CA 1
ATOM 3946 C C . ALA A 1 476 ? -12.929 13.161 43.294 1.00 56.00 476 ALA A C 1
ATOM 3948 O O . ALA A 1 476 ? -14.029 13.479 43.760 1.00 56.00 476 ALA A O 1
ATOM 3949 N N . ALA A 1 477 ? -12.136 12.264 43.878 1.00 50.84 477 ALA A N 1
ATOM 3950 C CA . ALA A 1 477 ? -12.271 11.906 45.285 1.00 50.84 477 ALA A CA 1
ATOM 3951 C C . ALA A 1 477 ? -11.841 13.091 46.162 1.00 50.84 477 ALA A C 1
ATOM 3953 O O . ALA A 1 477 ? -10.996 13.862 45.735 1.00 50.84 477 ALA A O 1
ATOM 3954 N N . ILE A 1 478 ? -12.389 13.263 47.360 1.00 53.56 478 ILE A N 1
ATOM 3955 C CA . ILE A 1 478 ? -11.888 14.221 48.364 1.00 53.56 478 ILE A CA 1
ATOM 3956 C C . ILE A 1 478 ? -11.527 13.386 49.596 1.00 53.56 478 ILE A C 1
ATOM 3958 O O . ILE A 1 478 ? -12.237 12.420 49.876 1.00 53.56 478 ILE A O 1
ATOM 3962 N N . GLU A 1 479 ? -10.436 13.720 50.292 1.00 44.66 479 GLU A N 1
ATOM 3963 C CA . GLU A 1 479 ? -9.947 12.965 51.462 1.00 44.66 479 GLU A CA 1
ATOM 3964 C C . GLU A 1 479 ? -10.992 12.874 52.595 1.00 44.66 479 GLU A C 1
ATOM 3966 O O . GLU A 1 479 ? -11.066 11.847 53.262 1.00 44.66 479 GLU A O 1
ATOM 3971 N N . GLU A 1 480 ? -11.892 13.861 52.726 1.00 43.44 480 GLU A N 1
ATOM 3972 C CA . GLU A 1 480 ? -12.974 13.885 53.727 1.00 43.44 480 GLU A CA 1
ATOM 3973 C C . GLU A 1 480 ? -14.340 14.306 53.131 1.00 43.44 480 GLU A C 1
ATOM 3975 O O . GLU A 1 480 ? -14.951 15.295 53.536 1.00 43.44 480 GLU A O 1
ATOM 3980 N N . GLY A 1 481 ? -14.865 13.585 52.127 1.00 49.59 481 GLY A N 1
ATOM 3981 C CA . GLY A 1 481 ? -16.215 13.884 51.619 1.00 49.59 481 GLY A CA 1
ATOM 3982 C C . GLY A 1 481 ? -16.764 12.996 50.499 1.00 49.59 481 GLY A C 1
ATOM 3983 O O . GLY A 1 481 ? -16.087 12.127 49.951 1.00 49.59 481 GLY A O 1
ATOM 3984 N N . ALA A 1 482 ? -18.034 13.226 50.134 1.00 46.19 482 ALA A N 1
ATOM 3985 C CA . ALA A 1 482 ? -18.681 12.548 49.009 1.00 46.19 482 ALA A CA 1
ATOM 3986 C C . ALA A 1 482 ? -18.055 12.984 47.662 1.00 46.19 482 ALA A C 1
ATOM 3988 O O . ALA A 1 482 ? -17.829 14.180 47.472 1.00 46.19 482 ALA A O 1
ATOM 3989 N N . PRO A 1 483 ? -17.834 12.068 46.698 1.00 52.78 483 PRO A N 1
ATOM 3990 C CA . PRO A 1 483 ? -17.222 12.390 45.407 1.00 52.78 483 PRO A CA 1
ATOM 3991 C C . PRO A 1 483 ? -17.994 13.466 44.645 1.00 52.78 483 PRO A C 1
ATOM 3993 O O . PRO A 1 483 ? -19.202 13.323 44.407 1.00 52.78 483 PRO A O 1
ATOM 3996 N N . ARG A 1 484 ? -17.299 14.511 44.190 1.00 59.69 484 ARG A N 1
ATOM 3997 C CA . ARG A 1 484 ? -17.915 15.611 43.438 1.00 59.69 484 ARG A CA 1
ATOM 3998 C C . ARG A 1 484 ? -17.474 15.615 41.981 1.00 59.69 484 ARG A C 1
ATOM 4000 O O . ARG A 1 484 ? -16.438 15.075 41.599 1.00 59.69 484 ARG A O 1
ATOM 4007 N N . PHE A 1 485 ? -18.369 16.153 41.162 1.00 60.50 485 PHE A N 1
ATOM 4008 C CA . PHE A 1 485 ? -18.053 16.549 39.801 1.00 60.50 485 PHE A CA 1
ATOM 4009 C C . PHE A 1 485 ? -17.926 18.063 39.865 1.00 60.50 485 PHE A C 1
ATOM 4011 O O . PHE A 1 485 ? -18.951 18.717 40.035 1.00 60.50 485 PHE A O 1
ATOM 4018 N N . ASP A 1 486 ? -16.706 18.583 39.778 1.00 58.22 486 ASP A N 1
ATOM 4019 C CA . ASP A 1 486 ? -16.447 20.018 39.894 1.00 58.22 486 ASP A CA 1
ATOM 4020 C C . ASP A 1 486 ? -15.948 20.580 38.558 1.00 58.22 486 ASP A C 1
ATOM 4022 O O . ASP A 1 486 ? -15.260 19.908 37.777 1.00 58.22 486 ASP A O 1
ATOM 4026 N N . GLN A 1 487 ? -16.327 21.827 38.287 1.00 53.84 487 GLN A N 1
ATOM 4027 C CA . GLN A 1 487 ? -15.873 22.621 37.151 1.00 53.84 487 GLN A CA 1
ATOM 4028 C C . GLN A 1 487 ? -14.642 23.410 37.621 1.00 53.84 487 GLN A C 1
ATOM 4030 O O . GLN A 1 487 ? -14.759 24.517 38.129 1.00 53.84 487 GLN A O 1
ATOM 4035 N N . LEU A 1 488 ? -13.461 22.788 37.562 1.00 48.44 488 LEU A N 1
ATOM 4036 C CA . LEU A 1 488 ? -12.206 23.377 38.052 1.00 48.44 488 LEU A CA 1
ATOM 4037 C C . LEU A 1 488 ? -11.268 23.759 36.900 1.00 48.44 488 LEU A C 1
ATOM 4039 O O . LEU A 1 488 ? -11.266 23.129 35.843 1.00 48.44 488 LEU A O 1
ATOM 4043 N N . ASN A 1 489 ? -10.415 24.757 37.151 1.00 44.91 489 ASN A N 1
ATOM 4044 C CA . ASN A 1 489 ? -9.433 25.296 36.199 1.00 44.91 489 ASN A CA 1
ATOM 4045 C C . ASN A 1 489 ? -8.224 24.370 35.937 1.00 44.91 489 ASN A C 1
ATOM 4047 O O . ASN A 1 489 ? -7.408 24.662 35.064 1.00 44.91 489 ASN A O 1
ATOM 4051 N N . THR A 1 490 ? -8.090 23.253 36.661 1.00 48.78 490 THR A N 1
ATOM 4052 C CA . THR A 1 490 ? -6.963 22.309 36.545 1.00 48.78 490 THR A CA 1
ATOM 4053 C C . THR A 1 490 ? -7.402 20.941 36.015 1.00 48.78 490 THR A C 1
ATOM 4055 O O . THR A 1 490 ? -8.081 20.155 36.679 1.00 48.78 490 THR A O 1
ATOM 4058 N N . THR A 1 491 ? -6.938 20.630 34.802 1.00 51.47 491 THR A N 1
ATOM 4059 C CA . THR A 1 491 ? -7.343 19.492 33.953 1.00 51.47 491 THR A CA 1
ATOM 4060 C C . THR A 1 491 ? -6.531 18.204 34.149 1.00 51.47 491 THR A C 1
ATOM 4062 O O . THR A 1 491 ? -6.689 17.251 33.384 1.00 51.47 491 THR A O 1
ATOM 4065 N N . ARG A 1 492 ? -5.662 18.127 35.168 1.00 58.28 492 ARG A N 1
ATOM 4066 C CA . ARG A 1 492 ? -4.810 16.944 35.376 1.00 58.28 492 ARG A CA 1
ATOM 4067 C C . ARG A 1 492 ? -5.653 15.759 35.843 1.00 58.28 492 ARG A C 1
ATOM 4069 O O . ARG A 1 492 ? -6.388 15.897 36.820 1.00 58.28 492 ARG A O 1
ATOM 4076 N N . THR A 1 493 ? -5.543 14.635 35.131 1.00 65.00 493 THR A N 1
ATOM 4077 C CA . THR A 1 493 ? -6.037 13.310 35.557 1.00 65.00 493 THR A CA 1
ATOM 4078 C C . THR A 1 493 ? -5.013 12.707 36.508 1.00 65.00 493 THR A C 1
ATOM 4080 O O . THR A 1 493 ? -3.816 12.816 36.244 1.00 65.00 493 THR A O 1
ATOM 4083 N N . ASP A 1 494 ? -5.477 12.099 37.593 1.00 66.50 494 ASP A N 1
ATOM 4084 C CA . ASP A 1 494 ? -4.615 11.446 38.574 1.00 66.50 494 ASP A CA 1
ATOM 4085 C C . ASP A 1 494 ? -5.220 10.092 38.916 1.00 66.50 494 ASP A C 1
ATOM 4087 O O . ASP A 1 494 ? -6.335 10.000 39.410 1.00 66.50 494 ASP A O 1
ATOM 4091 N N . THR A 1 495 ? -4.535 9.029 38.554 1.00 66.81 495 THR A N 1
ATOM 4092 C CA . THR A 1 495 ? -4.980 7.648 38.761 1.00 66.81 495 THR A CA 1
ATOM 4093 C C . THR A 1 495 ? -3.882 6.851 39.443 1.00 66.81 495 THR A C 1
ATOM 4095 O O . THR A 1 495 ? -3.863 5.620 39.387 1.00 66.81 495 THR A O 1
ATOM 4098 N N . GLU A 1 496 ? -2.948 7.553 40.086 1.00 67.44 496 GLU A N 1
ATOM 4099 C CA . GLU A 1 496 ? -1.807 6.944 40.735 1.00 67.44 496 GLU A CA 1
ATOM 4100 C C . GLU A 1 496 ? -2.274 5.966 41.820 1.00 67.44 496 GLU A C 1
ATOM 4102 O O . GLU A 1 496 ? -3.167 6.254 42.618 1.00 67.44 496 GLU A O 1
ATOM 4107 N N . GLY A 1 497 ? -1.710 4.758 41.794 1.00 66.00 497 GLY A N 1
ATOM 4108 C CA . GLY A 1 497 ? -2.145 3.644 42.640 1.00 66.00 497 GLY A CA 1
ATOM 4109 C C . GLY A 1 497 ? -3.195 2.725 42.006 1.00 66.00 497 GLY A C 1
ATOM 4110 O O . GLY A 1 497 ? -3.360 1.604 42.486 1.00 66.00 497 GLY A O 1
ATOM 4111 N N . ILE A 1 498 ? -3.845 3.112 40.900 1.00 72.75 498 ILE A N 1
ATOM 4112 C CA . ILE A 1 498 ? -4.710 2.203 40.133 1.00 72.75 498 ILE A CA 1
ATOM 4113 C C . ILE A 1 498 ? -3.922 1.610 38.953 1.00 72.75 498 ILE A C 1
ATOM 4115 O O . ILE A 1 498 ? -3.383 2.354 38.136 1.00 72.75 498 ILE A O 1
ATOM 4119 N N . PRO A 1 499 ? -3.877 0.272 38.795 1.00 77.56 499 PRO A N 1
ATOM 4120 C CA . PRO A 1 499 ? -3.296 -0.348 37.608 1.00 77.56 499 PRO A CA 1
ATOM 4121 C C . PRO A 1 499 ? -3.933 0.176 36.312 1.00 77.56 499 PRO A C 1
ATOM 4123 O O . PRO A 1 499 ? -5.156 0.120 36.143 1.00 77.56 499 PRO A O 1
ATOM 4126 N N . THR A 1 500 ? -3.102 0.619 35.364 1.00 79.12 500 THR A N 1
ATOM 4127 C CA . THR A 1 500 ? -3.532 1.176 34.062 1.00 79.12 500 THR A CA 1
ATOM 4128 C C . THR A 1 500 ? -4.493 0.249 33.306 1.00 79.12 500 THR A C 1
ATOM 4130 O O . THR A 1 500 ? -5.416 0.676 32.616 1.00 79.12 500 THR A O 1
ATOM 4133 N N . GLU A 1 501 ? -4.321 -1.057 33.490 1.00 80.81 501 GLU A N 1
ATOM 4134 C CA . GLU A 1 501 ? -5.134 -2.125 32.932 1.00 80.81 501 GLU A CA 1
ATOM 4135 C C . GLU A 1 501 ? -6.583 -2.108 33.428 1.00 80.81 501 GLU A C 1
ATOM 4137 O O . GLU A 1 501 ? -7.507 -2.405 32.664 1.00 80.81 501 GLU A O 1
ATOM 4142 N N . ILE A 1 502 ? -6.771 -1.777 34.707 1.00 81.44 502 ILE A N 1
ATOM 4143 C CA . ILE A 1 502 ? -8.080 -1.655 35.347 1.00 81.44 502 ILE A CA 1
ATOM 4144 C C . ILE A 1 502 ? -8.749 -0.376 34.866 1.00 81.44 502 ILE A C 1
ATOM 4146 O O . ILE A 1 502 ? -9.920 -0.423 34.491 1.00 81.44 502 ILE A O 1
ATOM 4150 N N . MET A 1 503 ? -8.003 0.728 34.791 1.00 82.12 503 MET A N 1
ATOM 4151 C CA . MET A 1 503 ? -8.510 1.994 34.259 1.00 82.12 503 MET A CA 1
ATOM 4152 C C . MET A 1 503 ? -8.958 1.875 32.797 1.00 82.12 503 MET A C 1
ATOM 4154 O O . MET A 1 503 ? -10.022 2.387 32.437 1.00 82.12 503 MET A O 1
ATOM 4158 N N . ASP A 1 504 ? -8.220 1.131 31.966 1.00 84.62 504 ASP A N 1
ATOM 4159 C CA . ASP A 1 504 ? -8.622 0.850 30.584 1.00 84.62 504 ASP A CA 1
ATOM 4160 C C . ASP A 1 504 ? -9.937 0.054 30.518 1.00 84.62 504 ASP A C 1
ATOM 4162 O O . ASP A 1 504 ? -10.865 0.414 29.788 1.00 84.62 504 ASP A O 1
ATOM 4166 N N . LEU A 1 505 ? -10.080 -1.007 31.319 1.00 86.75 505 LEU A N 1
ATOM 4167 C CA . LEU A 1 505 ? -11.331 -1.771 31.392 1.00 86.75 505 LEU A CA 1
ATOM 4168 C C . LEU A 1 505 ? -12.501 -0.909 31.876 1.00 86.75 505 LEU A C 1
ATOM 4170 O O . LEU A 1 505 ? -13.564 -0.920 31.247 1.00 86.75 505 LEU A O 1
ATOM 4174 N N . LEU A 1 506 ? -12.281 -0.155 32.953 1.00 88.88 506 LEU A N 1
ATOM 4175 C CA . LEU A 1 506 ? -13.265 0.706 33.593 1.00 88.88 506 LEU A CA 1
ATOM 4176 C C . LEU A 1 506 ? -13.847 1.696 32.589 1.00 88.88 506 LEU A C 1
ATOM 4178 O O . LEU A 1 506 ? -15.053 1.690 32.354 1.00 88.88 506 LEU A O 1
ATOM 4182 N N . ARG A 1 507 ? -13.002 2.506 31.937 1.00 89.12 507 ARG A N 1
ATOM 4183 C CA . ARG A 1 507 ? -13.481 3.598 31.077 1.00 89.12 507 ARG A CA 1
ATOM 4184 C C . ARG A 1 507 ? -14.369 3.092 29.939 1.00 89.12 507 ARG A C 1
ATOM 4186 O O . ARG A 1 507 ? -15.450 3.632 29.704 1.00 89.12 507 ARG A O 1
ATOM 4193 N N . GLY A 1 508 ? -13.957 2.011 29.270 1.00 91.75 508 GLY A N 1
ATOM 4194 C CA . GLY A 1 508 ? -14.677 1.484 28.113 1.00 91.75 508 GLY A CA 1
ATOM 4195 C C . GLY A 1 508 ? -15.981 0.786 28.489 1.00 91.75 508 GLY A C 1
ATOM 4196 O O . GLY A 1 508 ? -16.980 0.922 27.778 1.00 91.75 508 GLY A O 1
ATOM 4197 N N . ILE A 1 509 ? -15.996 0.048 29.604 1.00 92.56 509 ILE A N 1
ATOM 4198 C CA . ILE A 1 509 ? -17.200 -0.639 30.082 1.00 92.56 509 ILE A CA 1
ATOM 4199 C C . ILE A 1 509 ? -18.192 0.373 30.661 1.00 92.56 509 ILE A C 1
ATOM 4201 O O . ILE A 1 509 ? -19.365 0.315 30.295 1.00 92.56 509 ILE A O 1
ATOM 4205 N N . THR A 1 510 ? -17.746 1.331 31.477 1.00 93.38 510 THR A N 1
ATOM 4206 C CA . THR A 1 510 ? -18.612 2.367 32.058 1.00 93.38 510 THR A CA 1
ATOM 4207 C C . THR A 1 510 ? -19.290 3.198 30.979 1.00 93.38 510 THR A C 1
ATOM 4209 O O . THR A 1 510 ? -20.517 3.283 30.968 1.00 93.38 510 THR A O 1
ATOM 4212 N N . MET A 1 511 ? -18.539 3.725 30.002 1.00 94.38 511 MET A N 1
ATOM 4213 C CA . MET A 1 511 ? -19.137 4.476 28.890 1.00 94.38 511 MET A CA 1
ATOM 4214 C C . MET A 1 511 ? -20.155 3.640 28.107 1.00 94.38 511 MET A C 1
ATOM 4216 O O . MET A 1 511 ? -21.211 4.142 27.723 1.00 94.38 511 MET A O 1
ATOM 4220 N N . TRP A 1 512 ? -19.859 2.360 27.876 1.00 95.00 512 TRP A N 1
ATOM 4221 C CA . TRP A 1 512 ? -20.768 1.459 27.176 1.00 95.00 512 TRP A CA 1
ATOM 4222 C C . TRP A 1 512 ? -22.061 1.196 27.965 1.00 95.00 512 TRP A C 1
ATOM 4224 O O . TRP A 1 512 ? -23.144 1.186 27.379 1.00 95.00 512 TRP A O 1
ATOM 4234 N N . GLU A 1 513 ? -21.978 0.979 29.279 1.00 94.19 513 GLU A N 1
ATOM 4235 C CA . GLU A 1 513 ? -23.156 0.748 30.124 1.00 94.19 513 GLU A CA 1
ATOM 4236 C C . GLU A 1 513 ? -24.006 2.017 30.288 1.00 94.19 513 GLU A C 1
ATOM 4238 O O . GLU A 1 513 ? -25.227 1.931 30.161 1.00 94.19 513 GLU A O 1
ATOM 4243 N N . VAL A 1 514 ? -23.384 3.193 30.449 1.00 95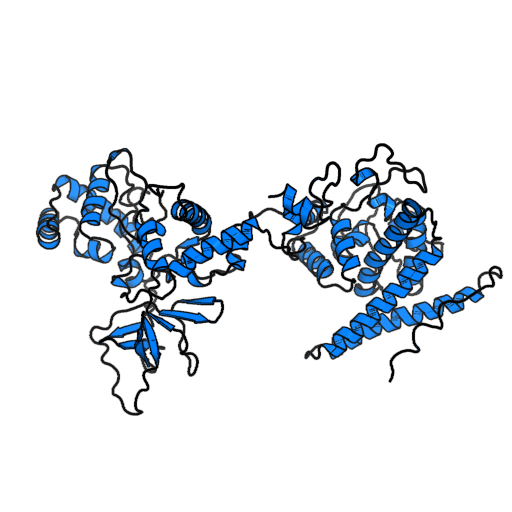.00 514 VAL A N 1
ATOM 4244 C CA . VAL A 1 514 ? -24.079 4.497 30.444 1.00 95.00 514 VAL A CA 1
ATOM 4245 C C . VAL A 1 514 ? -24.820 4.708 29.122 1.00 95.00 514 VAL A C 1
ATOM 4247 O O . VAL A 1 514 ? -26.012 5.020 29.110 1.00 95.00 514 VAL A O 1
ATOM 4250 N N . TRP A 1 515 ? -24.147 4.462 27.994 1.00 94.25 515 TRP A N 1
ATOM 4251 C CA . TRP A 1 515 ? -24.757 4.560 26.668 1.00 94.25 515 TRP A CA 1
ATOM 4252 C C . TRP A 1 515 ? -25.968 3.630 26.511 1.00 94.25 515 TRP A C 1
ATOM 4254 O O . TRP A 1 515 ? -27.018 4.049 26.020 1.00 94.25 515 TRP A O 1
ATOM 4264 N N . LYS A 1 516 ? -25.853 2.370 26.948 1.00 92.62 516 LYS A N 1
ATOM 4265 C CA . LYS A 1 516 ? -26.965 1.412 26.900 1.00 92.62 516 LYS A CA 1
ATOM 4266 C C . LYS A 1 516 ? -28.146 1.838 27.765 1.00 92.62 516 LYS A C 1
ATOM 4268 O O . LYS A 1 516 ? -29.272 1.730 27.292 1.00 92.62 516 LYS A O 1
ATOM 4273 N N . ALA A 1 517 ? -27.901 2.316 28.984 1.00 91.88 517 ALA A N 1
ATOM 4274 C CA . ALA A 1 517 ? -28.961 2.786 29.872 1.00 91.88 517 ALA A CA 1
ATOM 4275 C C . ALA A 1 517 ? -29.744 3.942 29.224 1.00 91.88 517 ALA A C 1
ATOM 4277 O O . ALA A 1 517 ? -30.975 3.934 29.218 1.00 91.88 517 ALA A O 1
ATOM 4278 N N . ARG A 1 518 ? -29.043 4.880 28.568 1.00 90.31 518 ARG A N 1
ATOM 4279 C CA . ARG A 1 518 ? -29.674 5.943 27.765 1.00 90.31 518 ARG A CA 1
ATOM 4280 C C . ARG A 1 518 ? -30.488 5.381 26.597 1.00 90.31 518 ARG A C 1
ATOM 4282 O O . ARG A 1 518 ? -31.619 5.803 26.384 1.00 90.31 518 ARG A O 1
ATOM 4289 N N . CYS A 1 519 ? -29.950 4.421 25.843 1.00 88.69 519 CYS A N 1
ATOM 4290 C CA . CYS A 1 519 ? -30.694 3.778 24.755 1.00 88.69 519 CYS A CA 1
ATOM 4291 C C . CYS A 1 519 ? -31.951 3.046 25.244 1.00 88.69 519 CYS A C 1
ATOM 4293 O O . CYS A 1 519 ? -32.978 3.129 24.581 1.00 88.69 519 CYS A O 1
ATOM 4295 N N . ASN A 1 520 ? -31.893 2.358 26.384 1.00 86.12 520 ASN A N 1
ATOM 4296 C CA . ASN A 1 520 ? -33.054 1.672 26.946 1.00 86.12 520 ASN A CA 1
ATOM 4297 C C . ASN A 1 520 ? -34.149 2.647 27.373 1.00 86.12 520 ASN A C 1
ATOM 4299 O O . ASN A 1 520 ? -35.319 2.371 27.116 1.00 86.12 520 ASN A O 1
ATOM 4303 N N . ARG A 1 521 ? -33.784 3.809 27.925 1.00 85.50 521 ARG A N 1
ATOM 4304 C CA . ARG A 1 521 ? -34.762 4.862 28.209 1.00 85.50 521 ARG A CA 1
ATOM 4305 C C . ARG A 1 521 ? -35.430 5.374 26.936 1.00 85.50 521 ARG A C 1
ATOM 4307 O O . ARG A 1 521 ? -36.639 5.497 26.902 1.00 85.50 521 ARG A O 1
ATOM 4314 N N . ILE A 1 522 ? -34.664 5.631 25.882 1.00 83.25 522 ILE A N 1
ATOM 4315 C CA . ILE A 1 522 ? -35.206 6.278 24.676 1.00 83.25 522 ILE A CA 1
ATOM 4316 C C . ILE A 1 522 ? -36.002 5.330 23.788 1.00 83.25 522 ILE A C 1
ATOM 4318 O O . ILE A 1 522 ? -37.007 5.731 23.217 1.00 83.25 522 ILE A O 1
ATOM 4322 N N . PHE A 1 523 ? -35.550 4.087 23.634 1.00 81.94 523 PHE A N 1
ATOM 4323 C CA . PHE A 1 523 ? -36.187 3.146 22.710 1.00 81.94 523 PHE A CA 1
ATOM 4324 C C . PHE A 1 523 ? -37.200 2.224 23.381 1.00 81.94 523 PHE A C 1
ATOM 4326 O O . PHE A 1 523 ? -38.085 1.725 22.698 1.00 81.94 523 PHE A O 1
ATOM 4333 N N . ASN A 1 524 ? -37.063 1.981 24.688 1.00 85.75 524 ASN A N 1
ATOM 4334 C CA . ASN A 1 524 ? -37.909 1.035 25.417 1.00 85.75 524 ASN A CA 1
ATOM 4335 C C . ASN A 1 524 ? -38.663 1.685 26.583 1.00 85.75 524 ASN A C 1
ATOM 4337 O O . ASN A 1 524 ? -39.310 0.961 27.331 1.00 85.75 524 ASN A O 1
ATOM 4341 N N . ASP A 1 525 ? -38.518 2.998 26.782 1.00 86.56 525 ASP A N 1
ATOM 4342 C CA . ASP A 1 525 ? -39.076 3.745 27.916 1.00 86.56 525 ASP A CA 1
ATOM 4343 C C . ASP A 1 525 ? -38.719 3.164 29.298 1.00 86.56 525 ASP A C 1
ATOM 4345 O O . ASP A 1 525 ? -39.438 3.302 30.282 1.00 86.56 525 ASP A O 1
ATOM 4349 N N . ARG A 1 526 ? -37.572 2.478 29.387 1.00 86.75 526 ARG A N 1
ATOM 4350 C CA . ARG A 1 526 ? -37.105 1.840 30.624 1.00 86.75 526 ARG A CA 1
ATOM 4351 C C . ARG A 1 526 ? -35.993 2.651 31.255 1.00 86.75 526 ARG A C 1
ATOM 4353 O O . ARG A 1 526 ? -34.871 2.685 30.746 1.00 86.75 526 ARG A O 1
ATOM 4360 N N . GLU A 1 527 ? -36.294 3.273 32.386 1.00 86.00 527 GLU A N 1
ATOM 4361 C CA . GLU A 1 527 ? -35.291 3.941 33.203 1.00 86.00 527 GLU A CA 1
ATOM 4362 C C . GLU A 1 527 ? -34.551 2.945 34.100 1.00 86.00 527 GLU A C 1
ATOM 4364 O O . GLU A 1 527 ? -35.139 2.169 34.848 1.00 86.00 527 GLU A O 1
ATOM 4369 N N . GLU A 1 528 ? -33.223 2.977 34.022 1.00 86.38 528 GLU A N 1
ATOM 4370 C CA . GLU A 1 528 ? -32.349 2.154 34.847 1.00 86.38 528 GLU A CA 1
ATOM 4371 C C . GLU A 1 528 ? -31.646 3.041 35.877 1.00 86.38 528 GLU A C 1
ATOM 4373 O O . GLU A 1 528 ? -30.923 3.974 35.517 1.00 86.38 528 GLU A O 1
ATOM 4378 N N . GLY A 1 529 ? -31.840 2.737 37.162 1.00 85.56 529 GLY A N 1
ATOM 4379 C CA . GLY A 1 529 ? -31.183 3.461 38.247 1.00 85.56 529 GLY A CA 1
ATOM 4380 C C . GLY A 1 529 ? -29.654 3.271 38.237 1.00 85.56 529 GLY A C 1
ATOM 4381 O O . GLY A 1 529 ? -29.180 2.184 37.875 1.00 85.56 529 GLY A O 1
ATOM 4382 N N . PRO A 1 530 ? -28.860 4.262 38.698 1.00 86.25 530 PRO A N 1
ATOM 4383 C CA . PRO A 1 530 ? -27.394 4.210 38.659 1.00 86.25 530 PRO A CA 1
ATOM 4384 C C . PRO A 1 530 ? -26.801 2.935 39.271 1.00 86.25 530 PRO A C 1
ATOM 4386 O O . PRO A 1 530 ? -25.892 2.340 38.698 1.00 86.25 530 PRO A O 1
ATOM 4389 N N . ARG A 1 531 ? -27.377 2.435 40.373 1.00 84.19 531 ARG A N 1
ATOM 4390 C CA . ARG A 1 531 ? -26.940 1.198 41.049 1.00 84.19 531 ARG A CA 1
ATOM 4391 C C . ARG A 1 531 ? -26.968 -0.032 40.132 1.00 84.19 531 ARG A C 1
ATOM 4393 O O . ARG A 1 531 ? -26.043 -0.840 40.159 1.00 84.19 531 ARG A O 1
ATOM 4400 N N . VAL A 1 532 ? -27.999 -0.165 39.293 1.00 87.94 532 VAL A N 1
ATOM 4401 C CA . VAL A 1 532 ? -28.159 -1.300 38.362 1.00 87.94 532 VAL A CA 1
ATOM 4402 C C . VAL A 1 532 ? -27.148 -1.214 37.218 1.00 87.94 532 VAL A C 1
ATOM 4404 O O . VAL A 1 532 ? -26.660 -2.229 36.714 1.00 87.94 532 VAL A O 1
ATOM 4407 N N . VAL A 1 533 ? -26.831 0.003 36.772 1.00 89.12 533 VAL A N 1
ATOM 4408 C CA . VAL A 1 533 ? -25.799 0.249 35.756 1.00 89.12 533 VAL A CA 1
ATOM 4409 C C . VAL A 1 533 ? -24.416 -0.083 36.323 1.00 89.12 533 VAL A C 1
ATOM 4411 O O . VAL A 1 533 ? -23.690 -0.866 35.717 1.00 89.12 533 VAL A O 1
ATOM 4414 N N . VAL A 1 534 ? -24.095 0.409 37.522 1.00 88.44 534 VAL A N 1
ATOM 4415 C CA . VAL A 1 534 ? -22.820 0.161 38.221 1.00 88.44 534 VAL A CA 1
ATOM 4416 C C . VAL A 1 534 ? -22.592 -1.335 38.468 1.00 88.44 534 VAL A C 1
ATOM 4418 O O . VAL A 1 534 ? -21.520 -1.852 38.159 1.00 88.44 534 VAL A O 1
ATOM 4421 N N . ALA A 1 535 ? -23.612 -2.070 38.926 1.00 84.88 535 ALA A N 1
ATOM 4422 C CA . ALA A 1 535 ? -23.511 -3.520 39.118 1.00 84.88 535 ALA A CA 1
ATOM 4423 C C . ALA A 1 535 ? -23.159 -4.267 37.814 1.00 84.88 535 ALA A C 1
ATOM 4425 O O . ALA A 1 535 ? -22.364 -5.211 37.820 1.00 84.88 535 ALA A O 1
ATOM 4426 N N . ARG A 1 536 ? -23.704 -3.824 36.670 1.00 90.12 536 ARG A N 1
ATOM 4427 C CA . ARG A 1 536 ? -23.367 -4.386 35.350 1.00 90.12 536 ARG A CA 1
ATOM 4428 C C . ARG A 1 536 ? -21.967 -4.012 34.887 1.00 90.12 536 ARG A C 1
ATOM 4430 O O . ARG A 1 536 ? -21.307 -4.867 34.296 1.00 90.12 536 ARG A O 1
ATOM 4437 N N . VAL A 1 537 ? -21.518 -2.780 35.141 1.00 89.00 537 VAL A N 1
ATOM 4438 C CA . VAL A 1 537 ? -20.132 -2.364 34.867 1.00 89.00 537 VAL A CA 1
ATOM 4439 C C . VAL A 1 537 ? -19.176 -3.320 35.570 1.00 89.00 537 VAL A C 1
ATOM 4441 O O . VAL A 1 537 ? -18.329 -3.937 34.925 1.00 89.00 537 VAL A O 1
ATOM 4444 N N . TRP A 1 538 ? -19.395 -3.526 36.865 1.00 86.00 538 TRP A N 1
ATOM 4445 C CA . TRP A 1 538 ? -18.545 -4.360 37.697 1.00 86.00 538 TRP A CA 1
ATOM 4446 C C . TRP A 1 538 ? -18.510 -5.826 37.257 1.00 86.00 538 TRP A C 1
ATOM 4448 O O . TRP A 1 538 ? -17.447 -6.384 36.979 1.00 86.00 538 TRP A O 1
ATOM 4458 N N . SER A 1 539 ? -19.688 -6.432 37.083 1.00 85.06 539 SER A N 1
ATOM 4459 C CA . SER A 1 539 ? -19.817 -7.811 36.599 1.00 85.06 539 SER A CA 1
ATOM 4460 C C . SER A 1 539 ? -19.088 -8.023 35.263 1.00 85.06 539 SER A C 1
ATOM 4462 O O . SER A 1 539 ? -18.417 -9.040 35.055 1.00 85.06 539 SER A O 1
ATOM 4464 N N . ARG A 1 540 ? -19.151 -7.039 34.358 1.00 88.62 540 ARG A N 1
ATOM 4465 C CA . ARG A 1 540 ? -18.469 -7.099 33.059 1.00 88.62 540 ARG A CA 1
ATOM 4466 C C . ARG A 1 540 ? -16.963 -6.918 33.163 1.00 88.62 540 ARG A C 1
ATOM 4468 O O . ARG A 1 540 ? -16.259 -7.552 32.382 1.00 88.62 540 ARG A O 1
ATOM 4475 N N . MET A 1 541 ? -16.470 -6.108 34.097 1.00 86.62 541 MET A N 1
ATOM 4476 C CA . MET A 1 541 ? -15.033 -5.992 34.360 1.00 86.62 541 MET A CA 1
ATOM 4477 C C . MET A 1 541 ? -14.459 -7.322 34.852 1.00 86.62 541 MET A C 1
ATOM 4479 O O . MET A 1 541 ? -13.493 -7.810 34.267 1.00 86.62 541 MET A O 1
ATOM 4483 N N . ILE A 1 542 ? -15.108 -7.952 35.840 1.00 84.00 542 ILE A N 1
ATOM 4484 C CA . ILE A 1 542 ? -14.723 -9.278 36.352 1.00 84.00 542 ILE A CA 1
ATOM 4485 C C . ILE A 1 542 ? -14.713 -10.302 35.216 1.00 84.00 542 ILE A C 1
ATOM 4487 O O . ILE A 1 542 ? -13.717 -10.991 34.997 1.00 84.00 542 ILE A O 1
ATOM 4491 N N . THR A 1 543 ? -15.804 -10.372 34.449 1.00 85.12 543 THR A N 1
ATOM 4492 C CA . THR A 1 543 ? -15.939 -11.344 33.355 1.00 85.12 543 THR A CA 1
ATOM 4493 C C . THR A 1 543 ? -14.890 -11.114 32.261 1.00 85.12 543 THR A C 1
ATOM 4495 O O . THR A 1 543 ? -14.345 -12.073 31.714 1.00 85.12 543 THR A O 1
ATOM 4498 N N . ALA A 1 544 ? -14.574 -9.855 31.936 1.00 84.38 544 ALA A N 1
ATOM 4499 C CA . ALA A 1 544 ? -13.558 -9.517 30.941 1.00 84.38 544 ALA A CA 1
ATOM 4500 C C . ALA A 1 544 ? -12.146 -9.916 31.396 1.00 84.38 544 ALA A C 1
ATOM 4502 O O . ALA A 1 544 ? -11.395 -10.477 30.595 1.00 84.38 544 ALA A O 1
ATOM 4503 N N . ALA A 1 545 ? -11.806 -9.677 32.667 1.00 80.88 545 ALA A N 1
ATOM 4504 C CA . ALA A 1 545 ? -10.532 -10.093 33.248 1.00 80.88 545 ALA A CA 1
ATOM 4505 C C . ALA A 1 545 ? -10.409 -11.629 33.290 1.00 80.88 545 ALA A C 1
ATOM 4507 O O . ALA A 1 545 ? -9.426 -12.176 32.792 1.00 80.88 545 ALA A O 1
ATOM 4508 N N . ALA A 1 546 ? -11.448 -12.337 33.749 1.00 79.94 546 ALA A N 1
ATOM 4509 C CA . ALA A 1 546 ? -11.484 -13.803 33.779 1.00 79.94 546 ALA A CA 1
ATOM 4510 C C . ALA A 1 546 ? -11.297 -14.420 32.382 1.00 79.94 546 ALA A C 1
ATOM 4512 O O . ALA A 1 546 ? -10.456 -15.294 32.168 1.00 79.94 546 ALA A O 1
ATOM 4513 N N . ALA A 1 547 ? -12.038 -13.918 31.388 1.00 81.25 547 ALA A N 1
ATOM 4514 C CA . ALA A 1 547 ? -11.933 -14.391 30.009 1.00 81.25 547 ALA A CA 1
ATOM 4515 C C . ALA A 1 547 ? -10.523 -14.189 29.428 1.00 81.25 547 ALA A C 1
ATOM 4517 O O . ALA A 1 547 ? -10.082 -14.956 28.566 1.00 81.25 547 ALA A O 1
ATOM 4518 N N . ARG A 1 548 ? -9.809 -13.155 29.884 1.00 78.75 548 ARG A N 1
ATOM 4519 C CA . ARG A 1 548 ? -8.455 -12.845 29.431 1.00 78.75 548 ARG A CA 1
ATOM 4520 C C . ARG A 1 548 ? -7.416 -13.798 30.012 1.00 78.75 548 ARG A C 1
ATOM 4522 O O . ARG A 1 548 ? -6.553 -14.233 29.249 1.00 78.75 548 ARG A O 1
ATOM 4529 N N . VAL A 1 549 ? -7.533 -14.152 31.292 1.00 79.00 549 VAL A N 1
ATOM 4530 C CA . VAL A 1 549 ? -6.703 -15.178 31.950 1.00 79.00 549 VAL A CA 1
ATOM 4531 C C . VAL A 1 549 ? -6.804 -16.494 31.180 1.00 79.00 549 VAL A C 1
ATOM 4533 O O . VAL A 1 549 ? -5.807 -16.953 30.621 1.00 79.00 549 VAL A O 1
ATOM 4536 N N . LEU A 1 550 ? -8.031 -16.987 30.976 1.00 79.25 550 LEU A N 1
ATOM 4537 C CA . LEU A 1 550 ? -8.296 -18.221 30.225 1.00 79.25 550 LEU A CA 1
ATOM 4538 C C . LEU A 1 550 ? -7.736 -18.177 28.794 1.00 79.25 550 LEU A C 1
ATOM 4540 O O . LEU A 1 550 ? -7.247 -19.173 28.259 1.00 79.25 550 LEU A O 1
ATOM 4544 N N . GLN A 1 551 ? -7.809 -17.019 28.130 1.00 80.06 551 GLN A N 1
ATOM 4545 C CA . GLN A 1 551 ? -7.262 -16.860 26.782 1.00 80.06 551 GLN A CA 1
ATOM 4546 C C . GLN A 1 551 ? -5.727 -16.926 26.759 1.00 80.06 551 GLN A C 1
ATOM 4548 O O . GLN A 1 551 ? -5.155 -17.401 25.773 1.00 80.06 551 GLN A O 1
ATOM 4553 N N . LEU A 1 552 ? -5.059 -16.390 27.783 1.00 77.50 552 LEU A N 1
ATOM 4554 C CA . LEU A 1 552 ? -3.600 -16.385 27.887 1.00 77.50 552 LEU A CA 1
ATOM 4555 C C . LEU A 1 552 ? -3.063 -17.773 28.239 1.00 77.50 552 LEU A C 1
ATOM 4557 O O . LEU A 1 552 ? -2.091 -18.198 27.615 1.00 77.50 552 LEU A O 1
ATOM 4561 N N . GLU A 1 553 ? -3.742 -18.495 29.129 1.00 76.62 553 GLU A N 1
ATOM 4562 C CA . GLU A 1 553 ? -3.434 -19.887 29.481 1.00 76.62 553 GLU A CA 1
ATOM 4563 C C . GLU A 1 553 ? -3.533 -20.808 28.259 1.00 76.62 553 GLU A C 1
ATOM 4565 O O . GLU A 1 553 ? -2.600 -21.549 27.956 1.00 76.62 553 GLU A O 1
ATOM 4570 N N . LYS A 1 554 ? -4.596 -20.672 27.454 1.00 77.31 554 LYS A N 1
ATOM 4571 C CA . LYS A 1 554 ? -4.784 -21.469 26.226 1.00 77.31 554 LYS A CA 1
ATOM 4572 C C . LYS A 1 554 ? -3.773 -21.182 25.111 1.00 77.31 554 LYS A C 1
ATOM 4574 O O . LYS A 1 554 ? -3.665 -21.972 24.179 1.00 77.31 554 LYS A O 1
ATOM 4579 N N . ARG A 1 555 ? -3.075 -20.039 25.125 1.00 70.06 555 ARG A N 1
ATOM 4580 C CA . ARG A 1 555 ? -2.207 -19.607 24.008 1.00 70.06 555 ARG A CA 1
ATOM 4581 C C . ARG A 1 555 ? -0.770 -20.136 24.064 1.00 70.06 555 ARG A C 1
ATOM 4583 O O . ARG A 1 555 ? -0.051 -19.896 23.098 1.00 70.06 555 ARG A O 1
ATOM 4590 N N . GLY A 1 556 ? -0.357 -20.827 25.132 1.00 56.22 556 GLY A N 1
ATOM 4591 C CA . GLY A 1 556 ? 0.846 -21.682 25.160 1.00 56.22 556 GLY A CA 1
ATOM 4592 C C . GLY A 1 556 ? 2.165 -21.064 24.660 1.00 56.22 556 GLY A C 1
ATOM 4593 O O . GLY A 1 556 ? 3.000 -21.769 24.107 1.00 56.22 556 GLY A O 1
ATOM 4594 N N . GLY A 1 557 ? 2.358 -19.746 24.777 1.00 61.28 557 GLY A N 1
ATOM 4595 C CA . GLY A 1 557 ? 3.591 -19.073 24.340 1.00 61.28 557 GLY A CA 1
ATOM 4596 C C . GLY A 1 557 ? 4.644 -18.992 25.451 1.00 61.28 557 GLY A C 1
ATOM 4597 O O . GLY A 1 557 ? 4.283 -19.006 26.623 1.00 61.28 557 GLY A O 1
ATOM 4598 N N . ARG A 1 558 ? 5.928 -18.790 25.101 1.00 57.03 558 ARG A N 1
ATOM 4599 C CA . ARG A 1 558 ? 7.048 -18.677 26.072 1.00 57.03 558 ARG A CA 1
ATOM 4600 C C . ARG A 1 558 ? 6.803 -17.669 27.210 1.00 57.03 558 ARG A C 1
ATOM 4602 O O . ARG A 1 558 ? 7.193 -17.928 28.335 1.00 57.03 558 ARG A O 1
ATOM 4609 N N . ASN A 1 559 ? 6.089 -16.568 26.940 1.00 62.41 559 ASN A N 1
ATOM 4610 C CA . ASN A 1 559 ? 5.736 -15.544 27.944 1.00 62.41 559 ASN A CA 1
ATOM 4611 C C . ASN A 1 559 ? 4.240 -15.585 28.330 1.00 62.41 559 ASN A C 1
ATOM 4613 O O . ASN A 1 559 ? 3.700 -14.607 28.847 1.00 62.41 559 ASN A O 1
ATOM 4617 N N . GLY A 1 560 ? 3.525 -16.653 27.972 1.00 66.31 560 GLY A N 1
ATOM 4618 C CA . GLY A 1 560 ? 2.102 -16.852 28.262 1.00 66.31 560 GLY A CA 1
ATOM 4619 C C . GLY A 1 560 ? 1.802 -16.993 29.759 1.00 66.31 560 GLY A C 1
ATOM 4620 O O . GLY A 1 560 ? 0.951 -16.245 30.240 1.00 66.31 560 GLY A O 1
ATOM 4621 N N . PRO A 1 561 ? 2.526 -17.854 30.504 1.00 72.50 561 PRO A N 1
ATOM 4622 C CA . PRO A 1 561 ? 2.275 -18.090 31.929 1.00 72.50 561 PRO A CA 1
ATOM 4623 C C . PRO A 1 561 ? 2.465 -16.841 32.799 1.00 72.50 561 PRO A C 1
ATOM 4625 O O . PRO A 1 561 ? 1.618 -16.518 33.626 1.00 72.50 561 PRO A O 1
ATOM 4628 N N . GLU A 1 562 ? 3.531 -16.071 32.566 1.00 75.69 562 GLU A N 1
ATOM 4629 C CA . GLU A 1 562 ? 3.801 -14.843 33.328 1.00 75.69 562 GLU A CA 1
ATOM 4630 C C . GLU A 1 562 ? 2.732 -13.763 33.078 1.00 75.69 562 GLU A C 1
ATOM 4632 O O . GLU A 1 562 ? 2.286 -13.077 33.998 1.00 75.69 562 GLU A O 1
ATOM 4637 N N . LYS A 1 563 ? 2.264 -13.636 31.827 1.00 76.56 563 LYS A N 1
ATOM 4638 C CA . LYS A 1 563 ? 1.168 -12.721 31.476 1.00 76.56 563 LYS A CA 1
ATOM 4639 C C . LYS A 1 563 ? -0.162 -13.171 32.069 1.00 76.56 563 LYS A C 1
ATOM 4641 O O . LYS A 1 563 ? -0.925 -12.318 32.507 1.00 76.56 563 LYS A O 1
ATOM 4646 N N . ALA A 1 564 ? -0.433 -14.476 32.084 1.00 75.81 564 ALA A N 1
ATOM 4647 C CA . ALA A 1 564 ? -1.622 -15.031 32.721 1.00 75.81 564 ALA A CA 1
ATOM 4648 C C . ALA A 1 564 ? -1.619 -14.745 34.229 1.00 75.81 564 ALA A C 1
ATOM 4650 O O . ALA A 1 564 ? -2.626 -14.278 34.745 1.00 75.81 564 ALA A O 1
ATOM 4651 N N . LYS A 1 565 ? -0.471 -14.895 34.907 1.00 79.69 565 LYS A N 1
ATOM 4652 C CA . LYS A 1 565 ? -0.322 -14.580 36.338 1.00 79.69 565 LYS A CA 1
ATOM 4653 C C . LYS A 1 565 ? -0.611 -13.107 36.655 1.00 79.69 565 LYS A C 1
ATOM 4655 O O . LYS A 1 565 ? -1.365 -12.827 37.581 1.00 79.69 565 LYS A O 1
ATOM 4660 N N . LYS A 1 566 ? -0.066 -12.169 35.868 1.00 79.69 566 LYS A N 1
ATOM 4661 C CA . LYS A 1 566 ? -0.360 -10.726 36.020 1.00 79.69 566 LYS A CA 1
ATOM 4662 C C . LYS A 1 566 ? -1.843 -10.421 35.801 1.00 79.69 566 LYS A C 1
ATOM 4664 O O . LYS A 1 566 ? -2.442 -9.661 36.551 1.00 79.69 566 LYS A O 1
ATOM 4669 N N . GLU A 1 567 ? -2.459 -11.042 34.799 1.00 78.81 567 GLU A N 1
ATOM 4670 C CA . GLU A 1 567 ? -3.883 -10.836 34.525 1.00 78.81 567 GLU A CA 1
ATOM 4671 C C . GLU A 1 567 ? -4.786 -11.496 35.588 1.00 78.81 567 GLU A C 1
ATOM 4673 O O . GLU A 1 567 ? -5.842 -10.960 35.921 1.00 78.81 567 GLU A O 1
ATOM 4678 N N . ALA A 1 568 ? -4.353 -12.612 36.182 1.00 79.12 568 ALA A N 1
ATOM 4679 C CA . ALA A 1 568 ? -5.046 -13.267 37.288 1.00 79.12 568 ALA A CA 1
ATOM 4680 C C . ALA A 1 568 ? -5.043 -12.396 38.549 1.00 79.12 568 ALA A C 1
ATOM 4682 O O . ALA A 1 568 ? -6.064 -12.312 39.224 1.00 79.12 568 ALA A O 1
ATOM 4683 N N . GLN A 1 569 ? -3.952 -11.675 38.831 1.00 81.44 569 GLN A N 1
ATOM 4684 C CA . GLN A 1 569 ? -3.909 -10.689 39.920 1.00 81.44 569 GLN A CA 1
ATOM 4685 C C . GLN A 1 569 ? -4.961 -9.586 39.735 1.00 81.44 569 GLN A C 1
ATOM 4687 O O . GLN A 1 569 ? -5.634 -9.217 40.694 1.00 81.44 569 GLN A O 1
ATOM 4692 N N . ILE A 1 570 ? -5.159 -9.108 38.500 1.00 78.31 570 ILE A N 1
ATOM 4693 C CA . ILE A 1 570 ? -6.206 -8.126 38.176 1.00 78.31 570 ILE A CA 1
ATOM 4694 C C . ILE A 1 570 ? -7.598 -8.723 38.402 1.00 78.31 570 ILE A C 1
ATOM 4696 O O . ILE A 1 570 ? -8.458 -8.079 39.001 1.00 78.31 570 ILE A O 1
ATOM 4700 N N . TRP A 1 571 ? -7.835 -9.953 37.938 1.00 79.50 571 TRP A N 1
ATOM 4701 C CA . TRP A 1 571 ? -9.113 -10.627 38.158 1.00 79.50 571 TRP A CA 1
ATOM 4702 C C . TRP A 1 571 ? -9.406 -10.827 39.650 1.00 79.50 571 TRP A C 1
ATOM 4704 O O . TRP A 1 571 ? -10.491 -10.469 40.097 1.00 79.50 571 TRP A O 1
ATOM 4714 N N . HIS A 1 572 ? -8.436 -11.316 40.427 1.00 75.19 572 HIS A N 1
ATOM 4715 C CA . HIS A 1 572 ? -8.570 -11.485 41.875 1.00 75.19 572 HIS A CA 1
ATOM 4716 C C . HIS A 1 572 ? -8.828 -10.160 42.593 1.00 75.19 572 HIS A C 1
ATOM 4718 O O . HIS A 1 572 ? -9.673 -10.111 43.486 1.00 75.19 572 HIS A O 1
ATOM 4724 N N . PHE A 1 573 ? -8.149 -9.084 42.184 1.00 78.62 573 PHE A N 1
ATOM 4725 C CA . PHE A 1 573 ? -8.418 -7.742 42.692 1.00 78.62 573 PHE A CA 1
ATOM 4726 C C . PHE A 1 573 ? -9.885 -7.354 42.456 1.00 78.62 573 PHE A C 1
ATOM 4728 O O . PHE A 1 573 ? -10.585 -7.017 43.405 1.00 78.62 573 PHE A O 1
ATOM 4735 N N . LEU A 1 574 ? -10.389 -7.476 41.223 1.00 74.44 574 LEU A N 1
ATOM 4736 C CA . LEU A 1 574 ? -11.785 -7.159 40.896 1.00 74.44 574 LEU A CA 1
ATOM 4737 C C . LEU A 1 574 ? -12.786 -8.099 41.591 1.00 74.44 574 LEU A C 1
ATOM 4739 O O . LEU A 1 574 ? -13.878 -7.684 41.957 1.00 74.44 574 LEU A O 1
ATOM 4743 N N . TRP A 1 575 ? -12.442 -9.369 41.791 1.00 73.69 575 TRP A N 1
ATOM 4744 C CA . TRP A 1 575 ? -13.315 -10.319 42.477 1.00 73.69 575 TRP A CA 1
ATOM 4745 C C . TRP A 1 575 ? -13.482 -9.968 43.959 1.00 73.69 575 TRP A C 1
ATOM 4747 O O . TRP A 1 575 ? -14.605 -9.779 44.426 1.00 73.69 575 TRP A O 1
ATOM 4757 N N . LYS A 1 576 ? -12.365 -9.783 44.677 1.00 70.81 576 LYS A N 1
ATOM 4758 C CA . LYS A 1 576 ? -12.342 -9.441 46.110 1.00 70.81 576 LYS A CA 1
ATOM 4759 C C . LYS A 1 576 ? -13.120 -8.156 46.409 1.00 70.81 576 LYS A C 1
ATOM 4761 O O . LYS A 1 576 ? -13.800 -8.045 47.424 1.00 70.81 576 LYS A O 1
ATOM 4766 N N . GLN A 1 577 ? -13.049 -7.198 45.491 1.00 66.06 577 GLN A N 1
ATOM 4767 C CA . GLN A 1 577 ? -13.757 -5.926 45.583 1.00 66.06 577 GLN A CA 1
ATOM 4768 C C . GLN A 1 577 ? -15.281 -6.071 45.361 1.00 66.06 577 GLN A C 1
ATOM 4770 O O . GLN A 1 577 ? -16.070 -5.325 45.938 1.00 66.06 577 GLN A O 1
ATOM 4775 N N . GLY A 1 578 ? -15.722 -7.079 44.595 1.00 58.56 578 GLY A N 1
ATOM 4776 C CA . GLY A 1 578 ? -17.141 -7.426 44.471 1.00 58.56 578 GLY A CA 1
ATOM 4777 C C . GLY A 1 578 ? -17.743 -8.014 45.749 1.00 58.56 578 GLY A C 1
ATOM 4778 O O . GLY A 1 578 ? -18.890 -7.713 46.067 1.00 58.56 578 GLY A O 1
ATOM 4779 N N . GLU A 1 579 ? -16.966 -8.805 46.491 1.00 52.41 579 GLU A N 1
ATOM 4780 C CA . GLU A 1 579 ? -17.385 -9.403 47.768 1.00 52.41 579 GLU A CA 1
ATOM 4781 C C . GLU A 1 579 ? -17.405 -8.377 48.914 1.00 52.41 579 GLU A C 1
ATOM 4783 O O . GLU A 1 579 ? -18.351 -8.349 49.702 1.00 52.41 579 GLU A O 1
ATOM 4788 N N . ALA A 1 580 ? -16.415 -7.476 48.976 1.00 46.00 580 ALA A N 1
ATOM 4789 C CA . ALA A 1 580 ? -16.368 -6.402 49.973 1.00 46.00 580 ALA A CA 1
ATOM 4790 C C . ALA A 1 580 ? -17.576 -5.451 49.867 1.00 46.00 580 ALA A C 1
ATOM 4792 O O . ALA A 1 580 ? -18.160 -5.079 50.885 1.00 46.00 580 ALA A O 1
ATOM 4793 N N . GLY A 1 581 ? -18.022 -5.135 48.645 1.00 41.78 581 GLY A N 1
ATOM 4794 C CA . GLY A 1 581 ? -19.232 -4.338 48.412 1.00 41.78 581 GLY A CA 1
ATOM 4795 C C . GLY A 1 581 ? -20.537 -5.015 48.858 1.00 41.78 581 GLY A C 1
ATOM 4796 O O . GLY A 1 581 ? -21.520 -4.323 49.133 1.00 41.78 581 GLY A O 1
ATOM 4797 N N . ASP A 1 582 ? -20.561 -6.348 48.971 1.00 39.66 582 ASP A N 1
ATOM 4798 C CA . ASP A 1 582 ? -21.709 -7.099 49.497 1.00 39.66 582 ASP A CA 1
ATOM 4799 C C . ASP A 1 582 ? -21.721 -7.110 51.038 1.00 39.66 582 ASP A C 1
ATOM 4801 O O . ASP A 1 582 ? -22.787 -7.077 51.657 1.00 39.66 582 ASP A O 1
ATOM 4805 N N . ALA A 1 583 ? -20.546 -7.034 51.676 1.00 31.75 583 ALA A N 1
ATOM 4806 C CA . ALA A 1 583 ? -20.420 -6.838 53.121 1.00 31.75 583 ALA A CA 1
ATOM 4807 C C . ALA A 1 583 ? -20.817 -5.411 53.557 1.00 31.75 583 ALA A C 1
ATOM 4809 O O . ALA A 1 583 ? -21.508 -5.248 54.564 1.00 31.75 583 ALA A O 1
ATOM 4810 N N . SER A 1 584 ? -20.482 -4.380 52.768 1.00 31.81 584 SER A N 1
ATOM 4811 C CA . SER A 1 584 ? -20.839 -2.974 53.045 1.00 31.81 584 SER A CA 1
ATOM 4812 C C . SER A 1 584 ? -22.335 -2.657 52.890 1.00 31.81 584 SER A C 1
ATOM 4814 O O . SER A 1 584 ? -22.800 -1.623 53.367 1.00 31.81 584 SER A O 1
ATOM 4816 N N . ARG A 1 585 ? -23.126 -3.536 52.254 1.00 36.50 585 ARG A N 1
ATOM 4817 C CA . ARG A 1 585 ? -24.595 -3.395 52.178 1.00 36.50 585 ARG A CA 1
ATOM 4818 C C . ARG A 1 585 ? -25.298 -3.624 53.512 1.00 36.50 585 ARG A C 1
ATOM 4820 O O . ARG A 1 585 ? -26.428 -3.175 53.670 1.00 36.50 585 ARG A O 1
ATOM 4827 N N . LYS A 1 586 ? -24.653 -4.292 54.474 1.00 36.09 586 LYS A N 1
ATOM 4828 C CA . LYS A 1 586 ? -25.241 -4.534 55.801 1.00 36.09 586 LYS A CA 1
ATOM 4829 C C . LYS A 1 586 ? -25.254 -3.291 56.698 1.00 36.09 586 LYS A C 1
ATOM 4831 O O . LYS A 1 586 ? -26.013 -3.271 57.660 1.00 36.09 586 LYS A O 1
ATOM 4836 N N . THR A 1 587 ? -24.481 -2.254 56.374 1.00 31.88 587 THR A N 1
ATOM 4837 C CA . THR A 1 587 ? -24.310 -1.053 57.216 1.00 31.88 587 THR A CA 1
ATOM 4838 C C . THR A 1 587 ? -25.134 0.160 56.769 1.00 31.88 587 THR A C 1
ATOM 4840 O O . THR A 1 587 ? -25.180 1.156 57.482 1.00 31.88 587 THR A O 1
ATOM 4843 N N . LEU A 1 588 ? -25.846 0.083 55.639 1.00 28.05 588 LEU A N 1
ATOM 4844 C CA . LEU A 1 588 ? -26.774 1.119 55.168 1.00 28.05 588 LEU A CA 1
ATOM 4845 C C . LEU A 1 588 ? -28.203 0.562 55.107 1.00 28.05 588 LEU A C 1
ATOM 4847 O O . LEU A 1 588 ? -28.641 0.071 54.075 1.00 28.05 588 LEU A O 1
ATOM 4851 N N . GLY A 1 589 ? -28.900 0.658 56.244 1.00 27.17 589 GLY A N 1
ATOM 4852 C CA . GLY A 1 589 ? -30.353 0.844 56.359 1.00 27.17 589 GLY A CA 1
ATOM 4853 C C . GLY A 1 589 ? -31.279 -0.168 55.674 1.00 27.17 589 GLY A C 1
ATOM 4854 O O . GLY A 1 589 ? -31.495 -0.130 54.467 1.00 27.17 589 GLY A O 1
ATOM 4855 N N . ARG A 1 590 ? -31.939 -0.990 56.500 1.00 30.75 590 ARG A N 1
ATOM 4856 C CA . ARG A 1 590 ? -33.111 -1.819 56.180 1.00 30.75 590 ARG A CA 1
ATOM 4857 C C . ARG A 1 590 ? -34.186 -1.041 55.403 1.00 30.75 590 ARG A C 1
ATOM 4859 O O . ARG A 1 590 ? -34.974 -0.325 56.000 1.00 30.75 590 ARG A O 1
ATOM 4866 N N . GLN A 1 591 ? -34.259 -1.261 54.099 1.00 30.66 591 GLN A N 1
ATOM 4867 C CA . GLN A 1 591 ? -35.471 -1.292 53.273 1.00 30.66 591 GLN A CA 1
ATOM 4868 C C . GLN A 1 591 ? -35.048 -1.921 51.936 1.00 30.66 591 GLN A C 1
ATOM 4870 O O . GLN A 1 591 ? -33.926 -1.701 51.494 1.00 30.66 591 GLN A O 1
ATOM 4875 N N . PHE A 1 592 ? -35.920 -2.713 51.310 1.00 26.81 592 PHE A N 1
ATOM 4876 C CA . PHE A 1 592 ? -35.676 -3.561 50.124 1.00 26.81 592 PHE A CA 1
ATOM 4877 C C . PHE A 1 592 ? -35.157 -4.980 50.402 1.00 26.81 592 PHE A C 1
ATOM 4879 O O . PHE A 1 592 ? -34.073 -5.392 49.996 1.00 26.81 592 PHE A O 1
ATOM 4886 N N . THR A 1 593 ? -36.021 -5.778 51.025 1.00 28.53 593 THR A N 1
ATOM 4887 C CA . THR A 1 593 ? -36.042 -7.235 50.869 1.00 28.53 593 THR A CA 1
ATOM 4888 C C . THR A 1 593 ? -36.804 -7.604 49.593 1.00 28.53 593 THR A C 1
ATOM 4890 O O . THR A 1 593 ? -38.024 -7.464 49.545 1.00 28.53 593 THR A O 1
ATOM 4893 N N . SER A 1 594 ? -36.105 -8.067 48.556 1.00 25.75 594 SER A N 1
ATOM 4894 C CA . SER A 1 594 ? -36.512 -9.222 47.730 1.00 25.75 594 SER A CA 1
ATOM 4895 C C . SER A 1 594 ? -35.543 -9.450 46.556 1.00 25.75 594 SER A C 1
ATOM 4897 O O . SER A 1 594 ? -35.339 -8.591 45.706 1.00 25.75 594 SER A O 1
ATOM 4899 N N . ASN A 1 595 ? -34.999 -10.670 46.526 1.00 25.14 595 ASN A N 1
ATOM 4900 C CA . ASN A 1 595 ? -34.273 -11.369 45.455 1.00 25.14 595 ASN A CA 1
ATOM 4901 C C . ASN A 1 595 ? -32.804 -11.011 45.101 1.00 25.14 595 ASN A C 1
ATOM 4903 O O . ASN A 1 595 ? -32.531 -9.985 44.476 1.00 25.14 595 ASN A O 1
ATOM 4907 N N . PRO A 1 596 ? -31.850 -11.940 45.351 1.00 28.38 596 PRO A N 1
ATOM 4908 C CA . PRO A 1 596 ? -30.503 -11.919 44.780 1.00 28.38 596 PRO A CA 1
ATOM 4909 C C . PRO A 1 596 ? -30.418 -12.720 43.456 1.00 28.38 596 PRO A C 1
ATOM 4911 O O . PRO A 1 596 ? -30.796 -13.889 43.434 1.00 28.38 596 PRO A O 1
ATOM 4914 N N . PRO A 1 597 ? -29.832 -12.180 42.365 1.00 29.28 597 PRO A N 1
ATOM 4915 C CA . PRO A 1 597 ? -29.531 -12.959 41.157 1.00 29.28 597 PRO A CA 1
ATOM 4916 C C . PRO A 1 597 ? -28.107 -13.554 41.112 1.00 29.28 597 PRO A C 1
ATOM 4918 O O . PRO A 1 597 ? -27.726 -14.154 40.110 1.00 29.28 597 PRO A O 1
ATOM 4921 N N . PHE A 1 598 ? -27.284 -13.413 42.157 1.00 31.30 598 PHE A N 1
ATOM 4922 C CA . PHE A 1 598 ? -25.831 -13.630 42.030 1.00 31.30 598 PHE A CA 1
ATOM 4923 C C . PHE A 1 598 ? -25.294 -15.039 42.340 1.00 31.30 598 PHE A C 1
ATOM 4925 O O . PHE A 1 598 ? -24.103 -15.267 42.153 1.00 31.30 598 PHE A O 1
ATOM 4932 N N . ARG A 1 599 ? -26.129 -16.016 42.726 1.00 24.66 599 ARG A N 1
ATOM 4933 C CA . ARG A 1 599 ? -25.654 -17.384 43.043 1.00 24.66 599 ARG A CA 1
ATOM 4934 C C . ARG A 1 599 ? -25.734 -18.421 41.911 1.00 24.66 599 ARG A C 1
ATOM 4936 O O . ARG A 1 599 ? -25.230 -19.519 42.097 1.00 24.66 599 ARG A O 1
ATOM 4943 N N . TRP A 1 600 ? -26.296 -18.106 40.740 1.00 23.52 600 TRP A N 1
ATOM 4944 C CA . TRP A 1 600 ? -26.653 -19.142 39.747 1.00 23.52 600 TRP A CA 1
ATOM 4945 C C . TRP A 1 600 ? -25.764 -19.283 38.498 1.00 23.52 600 TRP A C 1
ATOM 4947 O O . TRP A 1 600 ? -26.051 -20.131 37.662 1.00 23.52 600 TRP A O 1
ATOM 4957 N N . TYR A 1 601 ? -24.669 -18.529 38.340 1.00 26.44 601 TYR A N 1
ATOM 4958 C CA . TYR A 1 601 ? -23.928 -18.531 37.060 1.00 26.44 601 TYR A CA 1
ATOM 4959 C C . TYR A 1 601 ? -22.636 -19.366 36.982 1.00 26.44 601 TYR A C 1
ATOM 4961 O O . TYR A 1 601 ? -21.971 -19.316 35.951 1.00 26.44 601 TYR A O 1
ATOM 4969 N N . PHE A 1 602 ? -22.285 -20.172 37.994 1.00 27.72 602 PHE A N 1
ATOM 4970 C CA . PHE A 1 602 ? -21.032 -20.954 37.976 1.00 27.72 602 PHE A CA 1
ATOM 4971 C C . PHE A 1 602 ? -21.147 -22.421 38.427 1.00 27.72 602 PHE A C 1
ATOM 4973 O O . PHE A 1 602 ? -20.188 -22.979 38.948 1.00 27.72 602 PHE A O 1
ATOM 4980 N N . HIS A 1 603 ? -22.279 -23.082 38.154 1.00 26.22 603 HIS A N 1
ATOM 4981 C CA . HIS A 1 603 ? -22.399 -24.542 38.323 1.00 26.22 603 HIS A CA 1
ATOM 4982 C C . HIS A 1 603 ? -22.508 -25.341 37.013 1.00 26.22 603 HIS A C 1
ATOM 4984 O O . HIS A 1 603 ? -22.990 -26.467 37.005 1.00 26.22 603 HIS A O 1
ATOM 4990 N N . CYS A 1 604 ? -22.028 -24.806 35.887 1.00 27.98 604 CYS A N 1
ATOM 4991 C CA . CYS A 1 604 ? -21.961 -25.560 34.632 1.00 27.98 604 CYS A CA 1
ATOM 4992 C C . CYS A 1 604 ? -20.566 -25.480 34.002 1.00 27.98 604 CYS A C 1
ATOM 4994 O O . CYS A 1 604 ? -20.144 -24.408 33.571 1.00 27.98 604 CYS A O 1
ATOM 4996 N N . ARG A 1 605 ? -19.940 -26.662 33.872 1.00 28.09 605 ARG A N 1
ATOM 4997 C CA . ARG A 1 605 ? -18.644 -27.006 33.243 1.00 28.09 605 ARG A CA 1
ATOM 4998 C C . ARG A 1 605 ? -17.423 -27.102 34.160 1.00 28.09 605 ARG A C 1
ATOM 5000 O O . ARG A 1 605 ? -16.435 -26.404 33.961 1.00 28.09 605 ARG A O 1
ATOM 5007 N N . LEU A 1 606 ? -17.484 -28.075 35.065 1.00 28.95 606 LEU A N 1
ATOM 5008 C CA . LEU A 1 606 ? -16.393 -29.027 35.303 1.00 28.95 606 LEU A CA 1
ATOM 5009 C C . LEU A 1 606 ? -17.008 -30.439 35.376 1.00 28.95 606 LEU A C 1
ATOM 5011 O O . LEU A 1 606 ? -17.174 -31.003 36.450 1.00 28.95 606 LEU A O 1
ATOM 5015 N N . LEU A 1 607 ? -17.427 -30.924 34.203 1.00 29.31 607 LEU A N 1
ATOM 5016 C CA . LEU A 1 607 ? -17.377 -32.313 33.737 1.00 29.31 607 LEU A CA 1
ATOM 5017 C C . LEU A 1 607 ? -16.969 -32.241 32.263 1.00 29.31 607 LEU A C 1
ATOM 5019 O O . LEU A 1 607 ? -17.539 -31.364 31.559 1.00 29.31 607 LEU A O 1
#

Sequence (607 aa):
MNKLIRTYVWKGQATVSRGGAKVGWSSVTRAKQEGGINIIDIEEQCKALLFKIFHRMNMPGNQPWKLLLRHQLLKVIPDRLEHTRQNWEKDERWLFTEGALKMPRPNTFSGKLFRLWKELKSKMEKRKPTNTYELDRQPIFLNKLFQYKGKCLGETEDRGIDKVCRDLHSVGMRTFAEADSMIKVGHTEMNRDRLKAFYGLEISAHRLKKFETAWEDARRNYKQSISEARETIPAWWITEGKVIYTATKDQAKCFVFEVGVAGRLLPHKVPKESSRPGMTGAEPIRVIRIDKKTASMDPMVTEGQEARMYWFRQQKLSELAWDPAEWNWRGRQKEEFFAYETRLGRRLIRPRSDSLLVSRMKRANIQDKTQQAILKELWRGRWAAKTRYFMWLTMQDRLPSKWNIHLSDQACDKCGARETQRHILWECKSAQDVWRSTCWMLQQHSQRQVCLTYEAAVWGEAAAGMRNGTDSWKWAAIEEGAPRFDQLNTTRTDTEGIPTEIMDLLRGITMWEVWKARCNRIFNDREEGPRVVVARVWSRMITAAAARVLQLEKRGGRNGPEKAKKEAQIWHFLWKQGEAGDASRKTLGRQFTSNPPFRWYFHCRLL

pLDDT: mean 77.94, std 17.09, range [23.52, 95.0]